Protein AF-U1R5M9-F1 (afdb_monomer_lite)

Foldseek 3Di:
DAQKFWKKKAQPVPRAIDIAIGSDPDPVVVLVVLLVVLVVCVVVVNDDDCQAPSVVLVVVCVVQVPCCVVCVCVRIPMGTPDHDNDPVVNQVVQLVCCVVVVQDPPRHHDVDSGPDHYVDPQFFDWAWDFQQQDPVRDGDIDIARGVQRVLVVCCVVQVNDSVQLVVQLVVQCVVCVPDPDDPNVSNNVSNRCSRPVDDPPDPPDDDDPVVVVVVQVVLCVLQVEPDGDDLFAFAQDPVRDTHGALVVVCVRLVNDSVLLSVQLSVVCSVVSHHDYDNVSRNVVCSVCVVVSVVSSNDDPDPFDWAWADDPNDIDIDGLQVSCVVLVHDSVQLVVQCVQDDPVLSNDRVSNCVSSPVDDHPPPPPPPPPPPDDDQPDDQQWLDLDPPDIGRDLVVVLVLLVVLCVVVVHDCPCVSVLLSVQQDPDPPDHNNRRNVSSVVSVCVVRVHPPSSVSSVVVVVVVVVVVD

Secondary structure (DSSP, 8-state):
--SEEEEEEEETTT--EEEEEE-SS-HHHHHHHHHHHHHHHHHTT-PPPTTSHHHHHHHHHHHTTTTHHHHHHHHEEEEEEEEESSHHHHHHHHHHHHHHTT-BTTTSSBSSSSS--SS--TT---EEEEEEE-TTS-EEEEEESSHHHHHHHHHHHTT--HHHHHHHHHHHHHHTTTS---HHHHHHHHHHIIIII------TT---HHHHHHHHHHHHHHTT-SSPPP----EE-TTS-EES-HHHHHHHHT--HHHHHHHHHHHHHHTT-----HHHHHHHHHHTHHHHHHHHHS------EEEEEETTEEEEEEHHHHHHHTT--HHHHHHHHTT--TTTTT-HHHHHHHTTSSPPP---------S----SS--S-EESSSS-EESSHHHHHHHHHHHHHHTT---TTHHHHHHHHS---SSS-HHHHHHHHHHHHHHHHT-S-HHHHHHHHHHHHHTTT-

pLDDT: mean 79.25, std 14.27, range [29.98, 97.5]

Radius of gyration: 32.5 Å; chains: 1; bounding box: 84×64×84 Å

Sequence (466 aa):
MKKYKVYRIIHISNGKKYIGLTQRVSLEERLRAHFNEMTRKAKNQQFINPHSLQAAMYEEYERNTSNWNKNKFKLFIIELIQDFDSEQEMVDCEFNSILNENTLAPNGYNLMNGGHSIGGIGRNQAISIRNFVDKNGIGKNWDFNSKKDLYHTFSEEYSIKESTLTWRVNKFIKENQDGDYLENEIFSNAVYYAIFEFSDIRKTGGTNRERQRKRRVNQCSKLNSSSLFSNEIKYPDRNGKFILNSSKFSQLNKIPKSTIRARSMRFLEENNFKYKNSDNLNKFIQKRKDVFVNFILSDHSNKKTIKFTYKNIEYEGALTSLAKKLGLSPSTVKKRYKFLDENHVTNNEYLTWVFGLCEKPNIEEKLLIKNEFSQKNKIHEYILSAKVRFSRQIDFVNAVEHVLRTLGLDYSNLQKKISYYIPKSNEMSDIDKVDCIINKLEKRFKIDNLKEKIIDNFNSETDKQA

Structure (mmCIF, N/CA/C/O backbone):
data_AF-U1R5M9-F1
#
_entry.id   AF-U1R5M9-F1
#
loop_
_atom_site.group_PDB
_atom_site.id
_atom_site.type_symbol
_atom_site.label_atom_id
_atom_site.label_alt_id
_atom_site.label_comp_id
_atom_site.label_asym_id
_atom_site.label_entity_id
_atom_site.label_seq_id
_atom_site.pdbx_PDB_ins_code
_atom_site.Cartn_x
_atom_site.Cartn_y
_atom_site.Cartn_z
_atom_site.occupancy
_atom_site.B_iso_or_equiv
_atom_site.auth_seq_id
_atom_site.auth_comp_id
_atom_site.auth_asym_id
_atom_site.auth_atom_id
_atom_site.pdbx_PDB_model_num
ATOM 1 N N . MET A 1 1 ? -18.140 -3.948 31.423 1.00 62.03 1 MET A N 1
ATOM 2 C CA . MET A 1 1 ? -18.279 -3.024 30.274 1.00 62.03 1 MET A CA 1
ATOM 3 C C . MET A 1 1 ? -18.562 -3.844 29.041 1.00 62.03 1 MET A C 1
ATOM 5 O O . MET A 1 1 ? -17.786 -4.755 28.760 1.00 62.03 1 MET A O 1
ATOM 9 N N . LYS A 1 2 ? -19.648 -3.535 28.334 1.00 79.12 2 LYS A N 1
ATOM 10 C CA . LYS A 1 2 ? -20.044 -4.317 27.165 1.00 79.12 2 LYS A CA 1
ATOM 11 C C . LYS A 1 2 ? -19.115 -4.054 25.975 1.00 79.12 2 LYS A C 1
ATOM 13 O O . LYS A 1 2 ? -18.407 -3.037 25.912 1.00 79.12 2 LYS A O 1
ATOM 18 N N . LYS A 1 3 ? -19.051 -5.016 25.049 1.00 83.50 3 LYS A N 1
ATOM 19 C CA . LYS A 1 3 ? -18.127 -4.983 23.903 1.00 83.50 3 LYS A CA 1
ATOM 20 C C . LYS A 1 3 ? -18.517 -3.892 22.904 1.00 83.50 3 LYS A C 1
ATOM 22 O O . LYS A 1 3 ? -17.632 -3.179 22.440 1.00 83.50 3 LYS A O 1
ATOM 27 N N . TYR A 1 4 ? -19.806 -3.744 22.618 1.00 86.56 4 TYR A N 1
ATOM 28 C CA . TYR A 1 4 ? -20.352 -2.857 21.591 1.00 86.56 4 TYR A CA 1
ATOM 29 C C . TYR A 1 4 ? -20.783 -1.525 22.207 1.00 86.56 4 TYR A C 1
ATOM 31 O O . TYR A 1 4 ? -21.396 -1.510 23.270 1.00 86.56 4 TYR A O 1
ATOM 39 N N . LYS A 1 5 ? -20.407 -0.399 21.595 1.00 90.56 5 LYS A N 1
ATOM 40 C CA . LYS A 1 5 ? -20.672 0.943 22.133 1.00 90.56 5 LYS A CA 1
ATOM 41 C C . LYS A 1 5 ? -21.023 1.916 21.018 1.00 90.56 5 LYS A C 1
ATOM 43 O O . LYS A 1 5 ? -20.278 2.006 20.035 1.00 90.56 5 LYS A O 1
ATOM 48 N N . VAL A 1 6 ? -22.075 2.696 21.239 1.00 92.56 6 VAL A N 1
ATOM 49 C CA . VAL A 1 6 ? -22.388 3.898 20.461 1.00 92.56 6 VAL A CA 1
ATOM 50 C C . VAL A 1 6 ? -21.859 5.102 21.227 1.00 92.56 6 VAL A C 1
ATOM 52 O O . VAL A 1 6 ? -22.081 5.240 22.431 1.00 92.56 6 VAL A O 1
ATOM 55 N N . TYR A 1 7 ? -21.123 5.968 20.543 1.00 94.81 7 TYR A N 1
ATOM 56 C CA . TYR A 1 7 ? -20.586 7.198 21.112 1.00 94.81 7 TYR A CA 1
ATOM 57 C C . TYR A 1 7 ? -20.923 8.386 20.225 1.00 94.81 7 TYR A C 1
ATOM 59 O O . TYR A 1 7 ? -21.172 8.233 19.028 1.00 94.81 7 TYR A O 1
ATOM 67 N N . ARG A 1 8 ? -20.824 9.581 20.801 1.00 96.12 8 ARG A N 1
ATOM 68 C CA . ARG A 1 8 ? -20.811 10.832 20.048 1.00 96.12 8 ARG A CA 1
ATOM 69 C C . ARG A 1 8 ? -19.508 11.583 20.251 1.00 96.12 8 ARG A C 1
ATOM 71 O O . ARG A 1 8 ? -18.940 11.552 21.337 1.00 96.12 8 ARG A O 1
ATOM 78 N N . ILE A 1 9 ? -19.027 12.244 19.207 1.00 97.38 9 ILE A N 1
ATOM 79 C CA . ILE A 1 9 ? -17.956 13.235 19.271 1.00 97.38 9 ILE A CA 1
ATOM 80 C C . ILE A 1 9 ? -18.584 14.602 19.039 1.00 97.38 9 ILE A C 1
ATOM 82 O O . ILE A 1 9 ? -19.219 14.817 18.010 1.00 97.38 9 ILE A O 1
ATOM 86 N N . ILE A 1 10 ? -18.388 15.513 19.981 1.00 97.50 10 ILE A N 1
ATOM 87 C CA . ILE A 1 10 ? -18.893 16.881 19.946 1.00 97.50 10 ILE A CA 1
ATOM 88 C C . ILE A 1 10 ? -17.730 17.802 19.595 1.00 97.50 10 ILE A C 1
ATOM 90 O O . ILE A 1 10 ? -16.695 17.779 20.266 1.00 97.50 10 ILE A O 1
ATOM 94 N N . HIS A 1 11 ? -17.896 18.607 18.5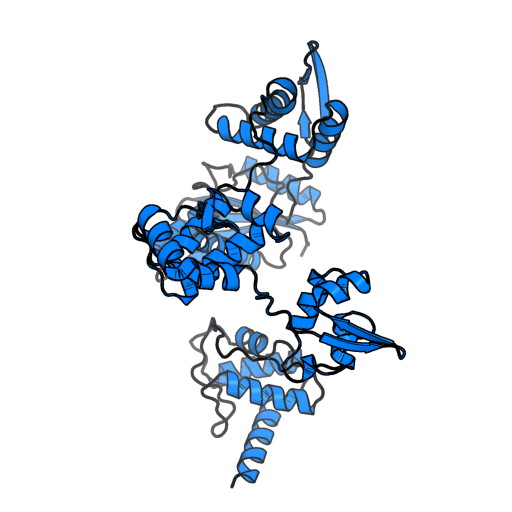49 1.00 96.56 11 HIS A N 1
ATOM 95 C CA . HIS A 1 11 ? -16.966 19.675 18.217 1.00 96.56 11 HIS A CA 1
ATOM 96 C C . HIS A 1 11 ? -17.358 20.943 18.972 1.00 96.56 11 HIS A C 1
ATOM 98 O O . HIS A 1 11 ? -18.386 21.557 18.704 1.00 96.56 11 HIS A O 1
ATOM 104 N N . ILE A 1 12 ? -16.534 21.330 19.939 1.00 95.25 12 ILE A N 1
ATOM 105 C CA . ILE A 1 12 ? -16.878 22.370 20.912 1.00 95.25 12 ILE A CA 1
ATOM 106 C C . ILE A 1 12 ? -16.998 23.758 20.279 1.00 95.25 12 ILE A C 1
ATOM 108 O O . ILE A 1 12 ? -17.807 24.557 20.736 1.00 95.25 12 ILE A O 1
ATOM 112 N N . SER A 1 13 ? -16.257 24.044 19.206 1.00 88.88 13 SER A N 1
ATOM 113 C CA . SER A 1 13 ? -16.271 25.372 18.576 1.00 88.88 13 SER A CA 1
ATOM 114 C C . SER A 1 13 ? -17.594 25.712 17.879 1.00 88.88 13 SER A C 1
ATOM 116 O O . SER A 1 13 ? -17.928 26.887 17.763 1.00 88.88 13 SER A O 1
ATOM 118 N N . ASN A 1 14 ? -18.344 24.710 17.407 1.00 89.94 14 ASN A N 1
ATOM 119 C CA . ASN A 1 14 ? -19.558 24.923 16.613 1.00 89.94 14 ASN A CA 1
ATOM 120 C C . ASN A 1 14 ? -20.746 24.032 17.014 1.00 89.94 14 ASN A C 1
ATOM 122 O O . ASN A 1 14 ? -21.782 24.068 16.356 1.00 89.94 14 ASN A O 1
ATOM 126 N N . GLY A 1 15 ? -20.595 23.207 18.051 1.00 91.81 15 GLY A N 1
ATOM 127 C CA . GLY A 1 15 ? -21.638 22.322 18.568 1.00 91.81 15 GLY A CA 1
ATOM 128 C C . GLY A 1 15 ? -22.001 21.138 17.665 1.00 91.81 15 GLY A C 1
ATOM 129 O O . GLY A 1 15 ? -22.834 20.323 18.064 1.00 91.81 15 GLY A O 1
ATOM 130 N N . LYS A 1 16 ? -21.391 20.998 16.478 1.00 94.25 16 LYS A N 1
ATOM 131 C CA . LYS A 1 16 ? -21.684 19.890 15.562 1.00 94.25 16 LYS A CA 1
ATOM 132 C C . LYS A 1 16 ? -21.216 18.567 16.144 1.00 94.25 16 LYS A C 1
ATOM 134 O O . LYS A 1 16 ? -20.178 18.479 16.807 1.00 94.25 16 LYS A O 1
ATOM 139 N N . LYS A 1 17 ? -21.972 17.514 15.846 1.00 95.44 17 LYS A N 1
ATOM 140 C CA . LYS A 1 17 ? -21.761 16.186 16.417 1.00 95.44 17 LYS A CA 1
ATOM 141 C C . LYS A 1 17 ? -21.490 15.141 15.343 1.00 95.44 17 LYS A C 1
ATOM 143 O O . LYS A 1 17 ? -21.903 15.276 14.194 1.00 95.44 17 LYS A O 1
ATOM 148 N N . TYR A 1 18 ? -20.782 14.098 15.752 1.00 94.56 18 TYR A N 1
ATOM 149 C CA . TYR A 1 18 ? -20.572 12.866 15.006 1.00 94.56 18 TYR A CA 1
ATOM 150 C C . TYR A 1 18 ? -20.993 11.690 15.879 1.00 94.56 18 TYR A C 1
ATOM 152 O O . TYR A 1 18 ? -20.440 11.535 16.964 1.00 94.56 18 TYR A O 1
ATOM 160 N N . ILE A 1 19 ? -21.893 10.839 15.412 1.00 91.69 19 ILE A N 1
ATOM 161 C CA . ILE A 1 19 ? -22.218 9.566 16.056 1.00 91.69 19 ILE A CA 1
ATOM 162 C C . ILE A 1 19 ? -21.372 8.467 15.419 1.00 91.69 19 ILE A C 1
ATOM 164 O O . ILE A 1 19 ? -21.198 8.430 14.201 1.00 91.69 19 ILE A O 1
ATOM 168 N N . GLY A 1 20 ? -20.831 7.564 16.229 1.00 89.81 20 GLY A N 1
ATOM 169 C CA . GLY A 1 20 ? -20.090 6.429 15.707 1.00 89.81 20 GLY A CA 1
ATOM 170 C C . GLY A 1 20 ? -20.096 5.221 16.625 1.00 89.81 20 GLY A C 1
ATOM 171 O O . GLY A 1 20 ? -20.510 5.268 17.783 1.00 89.81 20 GLY A O 1
ATOM 172 N N . LEU A 1 21 ? -19.566 4.129 16.083 1.00 89.12 21 LEU A N 1
ATOM 173 C CA . LEU A 1 21 ? -19.504 2.833 16.745 1.00 89.12 21 LEU A CA 1
ATOM 174 C C . LEU A 1 21 ? -18.084 2.448 17.130 1.00 89.12 21 LEU A C 1
ATOM 176 O O . LEU A 1 21 ? -17.117 2.736 16.410 1.00 89.12 21 LEU A O 1
ATOM 180 N N . THR A 1 22 ? -17.935 1.760 18.258 1.00 88.00 22 THR A N 1
ATOM 181 C CA . THR A 1 22 ? -16.639 1.225 18.675 1.00 88.00 22 THR A CA 1
ATOM 182 C C . THR A 1 22 ? -16.763 -0.080 19.448 1.00 88.00 22 THR A C 1
ATOM 184 O O . THR A 1 22 ? -17.624 -0.237 20.306 1.00 88.00 22 THR A O 1
ATOM 187 N N . GLN A 1 23 ? -15.827 -0.992 19.179 1.00 87.12 23 GLN A N 1
ATOM 188 C CA . GLN A 1 23 ? -15.561 -2.173 20.010 1.00 87.12 23 GLN A CA 1
ATOM 189 C C . GLN A 1 23 ? -14.334 -1.987 20.915 1.00 87.12 23 GLN A C 1
ATOM 191 O O . GLN A 1 23 ? -13.910 -2.913 21.605 1.00 87.12 23 GLN A O 1
ATOM 196 N N . ARG A 1 24 ? -13.696 -0.807 20.875 1.00 78.88 24 ARG A N 1
ATOM 197 C CA . ARG A 1 24 ? -12.507 -0.531 21.690 1.00 78.88 24 ARG A CA 1
ATOM 198 C C . ARG A 1 24 ? -12.857 -0.516 23.174 1.00 78.88 24 ARG A C 1
ATOM 200 O O . ARG A 1 24 ? -13.995 -0.245 23.570 1.00 78.88 24 ARG A O 1
ATOM 207 N N . VAL A 1 25 ? -11.834 -0.779 23.985 1.00 81.00 25 VAL A N 1
ATOM 208 C CA . VAL A 1 25 ? -11.959 -0.829 25.444 1.00 81.00 25 VAL A CA 1
ATOM 209 C C . VAL A 1 25 ? -12.359 0.543 25.992 1.00 81.00 25 VAL A C 1
ATOM 211 O O . VAL A 1 25 ? -13.288 0.613 26.791 1.00 81.00 25 VAL A O 1
ATOM 214 N N . SER A 1 26 ? -11.741 1.633 25.511 1.00 86.88 26 SER A N 1
ATOM 215 C CA . SER A 1 26 ? -12.067 3.000 25.941 1.00 86.88 26 SER A CA 1
ATOM 216 C C . SER A 1 26 ? -12.463 3.933 24.793 1.00 86.88 26 SER A C 1
ATOM 218 O O . SER A 1 26 ? -11.994 3.814 23.654 1.00 86.88 26 SER A O 1
ATOM 220 N N . LEU A 1 27 ? -13.318 4.911 25.113 1.00 90.62 27 LEU A N 1
ATOM 221 C CA . LEU A 1 27 ? -13.690 5.987 24.192 1.00 90.62 27 LEU A CA 1
ATOM 222 C C . LEU A 1 27 ? -12.503 6.896 23.874 1.00 90.62 27 LEU A C 1
ATOM 224 O O . LEU A 1 27 ? -12.316 7.290 22.727 1.00 90.62 27 LEU A O 1
ATOM 228 N N . GLU A 1 28 ? -11.631 7.157 24.847 1.00 90.94 28 GLU A N 1
ATOM 229 C CA . GLU A 1 28 ? -10.432 7.960 24.613 1.00 90.94 28 GLU A CA 1
ATOM 230 C C . GLU A 1 28 ? -9.528 7.337 23.531 1.00 90.94 28 GLU A C 1
ATOM 232 O O . GLU A 1 28 ? -9.000 8.033 22.660 1.00 90.94 28 GLU A O 1
ATOM 237 N N . GLU A 1 29 ? -9.388 6.006 23.522 1.00 87.88 29 GLU A N 1
ATOM 238 C CA . GLU A 1 29 ? -8.653 5.296 22.476 1.00 87.88 29 GLU A CA 1
ATOM 239 C C . GLU A 1 29 ? -9.328 5.441 21.104 1.00 87.88 29 GLU A C 1
ATOM 241 O O . GLU A 1 29 ? -8.653 5.600 20.081 1.00 87.88 29 GLU A O 1
ATOM 246 N N . ARG A 1 30 ? -10.665 5.435 21.070 1.00 91.00 30 ARG A N 1
ATOM 247 C CA . ARG A 1 30 ? -11.431 5.648 19.840 1.00 91.00 30 ARG A CA 1
ATOM 248 C C . ARG A 1 30 ? -11.269 7.067 19.300 1.00 91.00 30 ARG A C 1
ATOM 250 O O . ARG A 1 30 ? -11.003 7.221 18.109 1.00 91.00 30 ARG A O 1
ATOM 257 N N . LEU A 1 31 ? -11.337 8.083 20.154 1.00 93.62 31 LEU A N 1
ATOM 258 C CA . LEU A 1 31 ? -11.098 9.473 19.764 1.00 93.62 31 LEU A CA 1
ATOM 259 C C . LEU A 1 31 ? -9.657 9.674 19.261 1.00 93.62 31 LEU A C 1
ATOM 261 O O . LEU A 1 31 ? -9.436 10.258 18.199 1.00 93.62 31 LEU A O 1
ATOM 265 N N . ARG A 1 32 ? -8.664 9.075 19.937 1.00 91.62 32 ARG A N 1
ATOM 266 C CA . ARG A 1 32 ? -7.269 9.023 19.452 1.00 91.62 32 ARG A CA 1
ATOM 267 C C . ARG A 1 32 ? -7.160 8.389 18.062 1.00 91.62 32 ARG A C 1
ATOM 269 O O . ARG A 1 32 ? -6.349 8.840 17.250 1.00 91.62 32 ARG A O 1
ATOM 276 N N . ALA A 1 33 ? -7.954 7.357 17.771 1.00 88.88 33 ALA A N 1
ATOM 277 C CA . ALA A 1 33 ? -7.974 6.723 16.456 1.00 88.88 33 ALA A CA 1
ATOM 278 C C . ALA A 1 33 ? -8.487 7.670 15.355 1.00 88.88 33 ALA A C 1
ATOM 280 O O . ALA A 1 33 ? -7.888 7.683 14.280 1.00 88.88 33 ALA A O 1
ATOM 281 N N . HIS A 1 34 ? -9.502 8.502 15.624 1.00 91.69 34 HIS A N 1
ATOM 282 C CA . HIS A 1 34 ? -9.961 9.528 14.674 1.00 91.69 34 HIS A CA 1
ATOM 283 C C . HIS A 1 34 ? -8.869 10.560 14.363 1.00 91.69 34 HIS A C 1
ATOM 285 O O . HIS A 1 34 ? -8.606 10.834 13.191 1.00 91.69 34 HIS A O 1
ATOM 291 N N . PHE A 1 35 ? -8.146 11.051 15.378 1.00 93.56 35 PHE A N 1
ATOM 292 C CA . PHE A 1 35 ? -7.022 11.968 15.152 1.00 93.56 35 PHE A CA 1
ATOM 293 C C . PHE A 1 35 ? -5.909 11.337 14.303 1.00 93.56 35 PHE A C 1
ATOM 295 O O . PHE A 1 35 ? -5.376 11.973 13.393 1.00 93.56 35 PHE A O 1
ATOM 302 N N . ASN A 1 36 ? -5.570 10.069 14.560 1.00 88.44 36 ASN A N 1
ATOM 303 C CA . ASN A 1 36 ? -4.578 9.347 13.759 1.00 88.44 36 ASN A CA 1
ATOM 304 C C . ASN A 1 36 ? -5.043 9.147 12.308 1.00 88.44 36 ASN A C 1
ATOM 306 O O . ASN A 1 36 ? -4.231 9.215 11.382 1.00 88.44 36 ASN A O 1
ATOM 310 N N . GLU A 1 37 ? -6.336 8.885 12.101 1.00 85.00 37 GLU A N 1
ATOM 311 C CA . GLU A 1 37 ? -6.917 8.742 10.770 1.00 85.00 37 GLU A CA 1
ATOM 312 C C . GLU A 1 37 ? -6.848 10.054 9.983 1.00 85.00 37 GLU A C 1
ATOM 314 O O . GLU A 1 37 ? -6.421 10.027 8.828 1.00 85.00 37 GLU A O 1
ATOM 319 N N . MET A 1 38 ? -7.184 11.183 10.616 1.00 88.44 38 MET A N 1
ATOM 320 C CA . MET A 1 38 ? -7.008 12.519 10.041 1.00 88.44 38 MET A CA 1
ATOM 321 C C . MET A 1 38 ? -5.555 12.724 9.589 1.00 88.44 38 MET A C 1
ATOM 323 O O . MET A 1 38 ? -5.310 12.988 8.413 1.00 88.44 38 MET A O 1
ATOM 327 N N . THR A 1 39 ? -4.572 12.465 10.465 1.00 83.38 39 THR A N 1
ATOM 328 C CA . THR A 1 39 ? -3.144 12.631 10.127 1.00 83.38 39 THR A CA 1
ATOM 329 C C . THR A 1 39 ? -2.720 11.741 8.955 1.00 83.38 39 THR A C 1
ATOM 331 O O . THR A 1 39 ? -1.924 12.146 8.106 1.00 83.38 39 THR A O 1
ATOM 334 N N . ARG A 1 40 ? -3.237 10.508 8.887 1.00 79.38 40 ARG A N 1
ATOM 335 C CA . ARG A 1 40 ? -2.951 9.581 7.784 1.00 79.38 40 ARG A CA 1
ATOM 336 C C . ARG A 1 40 ? -3.544 10.072 6.461 1.00 79.38 40 ARG A C 1
ATOM 338 O O . ARG A 1 40 ? -2.880 9.939 5.435 1.00 79.38 40 ARG A O 1
ATOM 345 N N . LYS A 1 41 ? -4.777 10.585 6.469 1.00 73.50 41 LYS A N 1
ATOM 346 C CA . LYS A 1 41 ? -5.455 11.091 5.264 1.00 73.50 41 LYS A CA 1
ATOM 347 C C . LYS A 1 41 ? -4.791 12.372 4.747 1.00 73.50 41 LYS A C 1
ATOM 349 O O . LYS A 1 41 ? -4.479 12.427 3.559 1.00 73.50 41 LYS A O 1
ATOM 354 N N . ALA A 1 42 ? -4.441 13.300 5.642 1.00 75.12 42 ALA A N 1
ATOM 355 C CA . ALA A 1 42 ? -3.721 14.533 5.311 1.00 75.12 42 ALA A CA 1
ATOM 356 C C . ALA A 1 42 ? -2.378 14.260 4.602 1.00 75.12 42 ALA A C 1
ATOM 358 O O . ALA A 1 42 ? -2.107 14.812 3.539 1.00 75.12 42 ALA A O 1
ATOM 359 N N . LYS A 1 43 ? -1.567 13.318 5.113 1.00 70.38 43 LYS A N 1
ATOM 360 C CA . LYS A 1 43 ? -0.265 12.954 4.511 1.00 70.38 43 LYS A CA 1
ATOM 361 C C . LYS A 1 43 ? -0.344 12.432 3.076 1.00 70.38 43 LYS A C 1
ATOM 363 O O . LYS A 1 43 ? 0.624 12.554 2.335 1.00 70.38 43 LYS A O 1
ATOM 368 N N . ASN A 1 44 ? -1.460 11.815 2.702 1.00 64.06 44 ASN A N 1
ATOM 369 C CA . ASN A 1 44 ? -1.626 11.195 1.390 1.00 64.06 44 ASN A CA 1
ATOM 370 C C . ASN A 1 44 ? -2.357 12.100 0.386 1.00 64.06 44 ASN A C 1
ATOM 372 O O . ASN A 1 44 ? -2.720 11.606 -0.679 1.00 64.06 44 ASN A O 1
ATOM 376 N N . GLN A 1 45 ? -2.619 13.373 0.727 1.00 55.59 45 GLN A N 1
ATOM 377 C CA . GLN A 1 45 ? -3.433 14.301 -0.079 1.00 55.59 45 GLN A CA 1
ATOM 378 C C . GLN A 1 45 ? -4.795 13.710 -0.496 1.00 55.59 45 GLN A C 1
ATOM 380 O O . GLN A 1 45 ? -5.376 14.084 -1.512 1.00 55.59 45 GLN A O 1
ATOM 385 N N . GLN A 1 46 ? -5.314 12.752 0.279 1.00 53.78 46 GLN A N 1
ATOM 386 C CA . GLN A 1 46 ? -6.650 12.217 0.063 1.00 53.78 46 GLN A CA 1
ATOM 387 C C . GLN A 1 46 ? -7.618 13.197 0.706 1.00 53.78 46 GLN A C 1
ATOM 389 O O . GLN A 1 46 ? -7.799 13.172 1.925 1.00 53.78 46 GLN A O 1
ATOM 394 N N . PHE A 1 47 ? -8.189 14.081 -0.113 1.00 49.94 47 PHE A N 1
ATOM 395 C CA . PHE A 1 47 ? -9.186 15.029 0.355 1.00 49.94 47 PHE A CA 1
ATOM 396 C C . PHE A 1 47 ? -10.367 14.271 0.952 1.00 49.94 47 PHE A C 1
ATOM 398 O O . PHE A 1 47 ? -10.977 13.390 0.344 1.00 49.94 47 PHE A O 1
ATOM 405 N N . ILE A 1 48 ? -10.594 14.587 2.215 1.00 56.25 48 ILE A N 1
ATOM 406 C CA . ILE A 1 48 ? -11.684 14.099 3.032 1.00 56.25 48 ILE A CA 1
ATOM 407 C C . ILE A 1 48 ? -12.900 14.946 2.644 1.00 56.25 48 ILE A C 1
ATOM 409 O O . ILE A 1 48 ? -12.729 16.138 2.403 1.00 56.25 48 ILE A O 1
ATOM 413 N N . ASN A 1 49 ? -14.099 14.358 2.549 1.00 61.88 49 ASN A N 1
ATOM 414 C CA . ASN A 1 49 ? -15.324 15.136 2.324 1.00 61.88 49 ASN A CA 1
ATOM 415 C C . ASN A 1 49 ? -15.323 16.353 3.282 1.00 61.88 49 ASN A C 1
ATOM 417 O O . ASN A 1 49 ? -15.097 16.141 4.482 1.00 61.88 49 ASN A O 1
ATOM 421 N N . PRO A 1 50 ? -15.519 17.590 2.782 1.00 70.81 50 PRO A N 1
ATOM 422 C CA . PRO A 1 50 ? -15.364 18.811 3.579 1.00 70.81 50 PRO A CA 1
ATOM 423 C C . PRO A 1 50 ? -16.312 18.862 4.783 1.00 70.81 50 PRO A C 1
ATOM 425 O O . PRO A 1 50 ? -16.014 19.502 5.782 1.00 70.81 50 PRO A O 1
ATOM 428 N N . HIS A 1 51 ? -17.416 18.118 4.739 1.00 74.88 51 HIS A N 1
ATOM 429 C CA . HIS A 1 51 ? -18.396 18.043 5.820 1.00 74.88 51 HIS A CA 1
ATOM 430 C C . HIS A 1 51 ? -18.162 16.875 6.790 1.00 74.88 51 HIS A C 1
ATOM 432 O O . HIS A 1 51 ? -18.994 16.597 7.646 1.00 74.88 51 HIS A O 1
ATOM 438 N N . SER A 1 52 ? -17.042 16.161 6.675 1.00 82.50 52 SER A N 1
ATOM 439 C CA . SER A 1 52 ? -16.724 15.030 7.554 1.00 82.50 52 SER A CA 1
ATOM 440 C C . SER A 1 52 ? -16.029 15.445 8.852 1.00 82.50 52 SER A C 1
ATOM 442 O O . SER A 1 52 ? -15.350 16.472 8.924 1.00 82.50 52 SER A O 1
ATOM 444 N N . LEU A 1 53 ? -16.080 14.562 9.855 1.00 89.69 53 LEU A N 1
ATOM 445 C CA . LEU A 1 53 ? -15.366 14.758 11.119 1.00 89.69 53 LEU A CA 1
ATOM 446 C C . LEU A 1 53 ? -13.853 14.946 10.918 1.00 89.69 53 LEU A C 1
ATOM 448 O O . LEU A 1 53 ? -13.245 15.801 11.557 1.00 89.69 53 LEU A O 1
ATOM 452 N N . GLN A 1 54 ? -13.215 14.147 10.052 1.00 89.00 54 GLN A N 1
ATOM 453 C CA . GLN A 1 54 ? -11.765 14.242 9.863 1.00 89.00 54 GLN A CA 1
ATOM 454 C C . GLN A 1 54 ? -11.355 15.519 9.113 1.00 89.00 54 GLN A C 1
ATOM 456 O O . GLN A 1 54 ? -10.242 15.986 9.344 1.00 89.00 54 GLN A O 1
ATOM 461 N N . ALA A 1 55 ? -12.221 16.081 8.258 1.00 84.44 55 ALA A N 1
ATOM 462 C CA . ALA A 1 55 ? -11.992 17.393 7.650 1.00 84.44 55 ALA A CA 1
ATOM 463 C C . ALA A 1 55 ? -12.041 18.497 8.717 1.00 84.44 55 ALA A C 1
ATOM 465 O O . ALA A 1 55 ? -11.076 19.242 8.853 1.00 84.44 55 ALA A O 1
ATOM 466 N N . ALA A 1 56 ? -13.069 18.501 9.570 1.00 90.06 56 ALA A N 1
ATOM 467 C CA . ALA A 1 56 ? -13.171 19.455 10.677 1.00 90.06 56 ALA A CA 1
ATOM 468 C C . ALA A 1 56 ? -11.990 19.358 11.662 1.00 90.06 56 ALA A C 1
ATOM 470 O O . ALA A 1 56 ? -11.420 20.368 12.067 1.00 90.06 56 ALA A O 1
ATOM 471 N N . MET A 1 57 ? -11.554 18.141 12.009 1.00 93.75 57 MET A N 1
ATOM 472 C CA . MET A 1 57 ? -10.353 17.942 12.832 1.00 93.75 57 MET A CA 1
ATOM 473 C C . MET A 1 57 ? -9.081 18.478 12.164 1.00 93.75 57 MET A C 1
ATOM 475 O O . MET A 1 57 ? -8.157 18.885 12.865 1.00 93.75 57 MET A O 1
ATOM 479 N N . TYR A 1 58 ? -9.002 18.429 10.833 1.00 90.62 58 TYR A N 1
ATOM 480 C CA . TYR A 1 58 ? -7.862 18.955 10.091 1.00 90.62 58 TYR A CA 1
ATOM 481 C C . TYR A 1 58 ? -7.885 20.487 10.030 1.00 90.62 58 TYR A C 1
ATOM 483 O O . TYR A 1 58 ? -6.857 21.112 10.257 1.00 90.62 58 TYR A O 1
ATOM 491 N N . GLU A 1 59 ? -9.051 21.097 9.822 1.00 89.88 59 GLU A N 1
ATOM 492 C CA . GLU A 1 59 ? -9.212 22.556 9.881 1.00 89.88 59 GLU A CA 1
ATOM 493 C C . GLU A 1 59 ? -8.804 23.119 11.248 1.00 89.88 59 GLU A C 1
ATOM 495 O O . GLU A 1 59 ? -8.041 24.082 11.330 1.00 89.88 59 GLU A O 1
ATOM 500 N N . GLU A 1 60 ? -9.244 22.482 12.336 1.00 93.19 60 GLU A N 1
ATOM 501 C CA . GLU A 1 60 ? -8.834 22.872 13.687 1.00 93.19 60 GLU A CA 1
ATOM 502 C C . GLU A 1 60 ? -7.344 22.636 13.948 1.00 93.19 60 GLU A C 1
ATOM 504 O O . GLU A 1 60 ? -6.715 23.402 14.683 1.00 93.19 60 GLU A O 1
ATOM 509 N N . TYR A 1 61 ? -6.763 21.594 13.345 1.00 91.88 61 TYR A N 1
ATOM 510 C CA . TYR A 1 61 ? -5.323 21.361 13.392 1.00 91.88 61 TYR A CA 1
ATOM 511 C C . TYR A 1 61 ? -4.557 22.507 12.734 1.00 91.88 61 TYR A C 1
ATOM 513 O O . TYR A 1 61 ? -3.668 23.055 13.380 1.00 91.88 61 TYR A O 1
ATOM 521 N N . GLU A 1 62 ? -4.926 22.902 11.515 1.00 89.56 62 GLU A N 1
ATOM 522 C CA . GLU A 1 62 ? -4.282 24.006 10.791 1.00 89.56 62 GLU A CA 1
ATOM 523 C C . GLU A 1 62 ? -4.351 25.305 11.611 1.00 89.56 62 GLU A C 1
ATOM 525 O O . GLU A 1 62 ? -3.327 25.956 11.832 1.00 89.56 62 GLU A O 1
ATOM 530 N N . ARG A 1 63 ? -5.522 25.613 12.190 1.00 88.88 63 ARG A N 1
ATOM 531 C CA . ARG A 1 63 ? -5.730 26.785 13.066 1.00 88.88 63 ARG A CA 1
ATOM 532 C C . ARG A 1 63 ? -4.919 26.745 14.363 1.00 88.88 63 ARG A C 1
ATOM 534 O O . ARG A 1 63 ? -4.552 27.793 14.884 1.00 88.88 63 ARG A O 1
ATOM 541 N N . ASN A 1 64 ? -4.630 25.557 14.897 1.00 86.81 64 ASN A N 1
ATOM 542 C CA . ASN A 1 64 ? -3.996 25.373 16.207 1.00 86.81 64 ASN A CA 1
ATOM 543 C C . ASN A 1 64 ? -2.667 24.602 16.132 1.00 86.81 64 ASN A C 1
ATOM 545 O O . ASN A 1 64 ? -2.295 23.924 17.093 1.00 86.81 64 ASN A O 1
ATOM 549 N N . THR A 1 65 ? -1.938 24.682 15.015 1.00 87.25 65 THR A N 1
ATOM 550 C CA . THR A 1 65 ? -0.809 23.784 14.701 1.00 87.25 65 THR A CA 1
ATOM 551 C C . THR A 1 65 ? 0.225 23.670 15.833 1.00 87.25 65 THR A C 1
ATOM 553 O O . THR A 1 65 ? 0.638 22.563 16.190 1.00 87.25 65 THR A O 1
ATOM 556 N N . SER A 1 66 ? 0.605 24.791 16.456 1.00 86.56 66 SER A N 1
ATOM 557 C CA . SER A 1 66 ? 1.609 24.853 17.532 1.00 86.56 66 SER A CA 1
ATOM 558 C C . SER A 1 66 ? 1.161 24.202 18.850 1.00 86.56 66 SER A C 1
ATOM 560 O O . SER A 1 66 ? 1.995 23.688 19.594 1.00 86.56 66 SER A O 1
ATOM 562 N N . ASN A 1 67 ? -0.147 24.160 19.125 1.00 87.94 67 ASN A N 1
ATOM 563 C CA . ASN A 1 67 ? -0.725 23.675 20.386 1.00 87.94 67 ASN A CA 1
ATOM 564 C C . ASN A 1 67 ? -1.706 22.504 20.215 1.00 87.94 67 ASN A C 1
ATOM 566 O O . ASN A 1 67 ? -2.311 22.048 21.189 1.00 87.94 67 ASN A O 1
ATOM 570 N N . TRP A 1 68 ? -1.831 21.957 19.005 1.00 89.06 68 TRP A N 1
ATOM 571 C CA . TRP A 1 68 ? -2.799 20.917 18.656 1.00 89.06 68 TRP A CA 1
ATOM 572 C C . TRP A 1 68 ? -2.801 19.735 19.626 1.00 89.06 68 TRP A C 1
ATOM 574 O O . TRP A 1 68 ? -3.852 19.273 20.064 1.00 89.06 68 TRP A O 1
ATOM 584 N N . ASN A 1 69 ? -1.621 19.251 20.020 1.00 86.19 69 ASN A N 1
ATOM 585 C CA . ASN A 1 69 ? -1.524 18.100 20.918 1.00 86.19 69 ASN A CA 1
ATOM 586 C C . ASN A 1 69 ? -2.107 18.356 22.313 1.00 86.19 69 ASN A C 1
ATOM 588 O O . ASN A 1 69 ? -2.586 17.402 22.923 1.00 86.19 69 ASN A O 1
ATOM 592 N N . LYS A 1 70 ? -2.092 19.610 22.782 1.00 87.44 70 LYS A N 1
ATOM 593 C CA . LYS A 1 70 ? -2.686 20.028 24.058 1.00 87.44 70 LYS A CA 1
ATOM 594 C C . LYS A 1 70 ? -4.177 20.358 23.913 1.00 87.44 70 LYS A C 1
ATOM 596 O O . LYS A 1 70 ? -4.944 20.100 24.835 1.00 87.44 70 LYS A O 1
ATOM 601 N N . ASN A 1 71 ? -4.591 20.882 22.757 1.00 88.62 71 ASN A N 1
ATOM 602 C CA . ASN A 1 71 ? -5.940 21.422 22.559 1.00 88.62 71 ASN A CA 1
ATOM 603 C C . ASN A 1 71 ? -6.938 20.444 21.924 1.00 88.62 71 ASN A C 1
ATOM 605 O O . ASN A 1 71 ? -8.130 20.561 22.183 1.00 88.62 71 ASN A O 1
ATOM 609 N N . LYS A 1 72 ? -6.504 19.447 21.143 1.00 91.50 72 LYS A N 1
ATOM 610 C CA . LYS A 1 72 ? -7.416 18.590 20.355 1.00 91.50 72 LYS A CA 1
ATOM 611 C C . LYS A 1 72 ? -8.498 17.869 21.166 1.00 91.50 72 LYS A C 1
ATOM 613 O O . LYS A 1 72 ? -9.614 17.732 20.686 1.00 91.50 72 LYS A O 1
ATOM 618 N N . PHE A 1 73 ? -8.195 17.451 22.397 1.00 92.44 73 PHE A N 1
ATOM 619 C CA . PHE A 1 73 ? -9.171 16.810 23.293 1.00 92.44 73 PHE A CA 1
ATOM 620 C C . PHE A 1 73 ? -10.112 17.805 23.985 1.00 92.44 73 PHE A C 1
ATOM 622 O O . PHE A 1 73 ? -11.140 17.398 24.507 1.00 92.44 73 PHE A O 1
ATOM 629 N N . LYS A 1 74 ? -9.766 19.098 23.991 1.00 92.06 74 LYS A N 1
ATOM 630 C CA . LYS A 1 74 ? -10.660 20.179 24.426 1.00 92.06 74 LYS A CA 1
ATOM 631 C C . LYS A 1 74 ? -11.585 20.626 23.294 1.00 92.06 74 LYS A C 1
ATOM 633 O O . LYS A 1 74 ? -12.690 21.066 23.558 1.00 92.06 74 LYS A O 1
ATOM 638 N N . LEU A 1 75 ? -11.124 20.518 22.045 1.00 93.38 75 LEU A N 1
ATOM 639 C CA . LEU A 1 75 ? -11.897 20.877 20.853 1.00 93.38 75 LEU A CA 1
ATOM 640 C C . LEU A 1 75 ? -12.878 19.774 20.444 1.00 93.38 75 LEU A C 1
ATOM 642 O O . LEU A 1 75 ? -13.964 20.077 19.963 1.00 93.38 75 LEU A O 1
ATOM 646 N N . PHE A 1 76 ? -12.514 18.508 20.651 1.00 96.94 76 PHE A N 1
ATOM 647 C CA . PHE A 1 76 ? -13.360 17.359 20.344 1.00 96.94 76 PHE A CA 1
ATOM 648 C C . PHE A 1 76 ? -13.522 16.488 21.584 1.00 96.94 76 PHE A C 1
ATOM 650 O O . PHE A 1 76 ? -12.567 15.834 22.010 1.00 96.94 76 PHE A O 1
ATOM 657 N N . ILE A 1 77 ? -14.732 16.465 22.137 1.00 95.56 77 ILE A N 1
ATOM 658 C CA . ILE A 1 77 ? -15.086 15.656 23.308 1.00 95.56 77 ILE A CA 1
ATOM 659 C C . ILE A 1 77 ? -15.820 14.410 22.831 1.00 95.56 77 ILE A C 1
ATOM 661 O O . ILE A 1 77 ? -16.664 14.501 21.947 1.00 95.56 77 ILE A O 1
ATOM 665 N N . ILE A 1 78 ? -15.488 13.245 23.390 1.00 96.44 78 ILE A N 1
ATOM 666 C CA . ILE A 1 78 ? -16.179 11.986 23.104 1.00 96.44 78 ILE A CA 1
ATOM 667 C C . ILE A 1 78 ? -17.009 11.554 24.311 1.00 96.44 78 ILE A C 1
ATOM 669 O O . ILE A 1 78 ? -16.500 11.511 25.428 1.00 96.44 78 ILE A O 1
ATOM 673 N N . GLU A 1 79 ? -18.263 11.193 24.073 1.00 96.25 79 GLU A N 1
ATOM 674 C CA . GLU A 1 79 ? -19.215 10.770 25.100 1.00 96.25 79 GLU A CA 1
ATOM 675 C C . GLU A 1 79 ? -19.826 9.420 24.733 1.00 96.25 79 GLU A C 1
ATOM 677 O O . GLU A 1 79 ? -20.074 9.139 23.558 1.00 96.25 79 GLU A O 1
ATOM 682 N N . LEU A 1 80 ? -20.065 8.577 25.740 1.00 95.75 80 LEU A N 1
ATOM 683 C CA . LEU A 1 80 ? -20.817 7.339 25.556 1.00 95.75 80 LEU A CA 1
ATOM 684 C C . LEU A 1 80 ? -22.293 7.700 25.413 1.00 95.75 80 LEU A C 1
ATOM 686 O O . LEU A 1 80 ? -22.821 8.405 26.266 1.00 95.75 80 LEU A O 1
ATOM 690 N N . ILE A 1 81 ? -22.945 7.192 24.371 1.00 94.56 81 ILE A N 1
ATOM 691 C CA . ILE A 1 81 ? -24.406 7.232 24.286 1.00 94.56 81 ILE A CA 1
ATOM 692 C C . ILE A 1 81 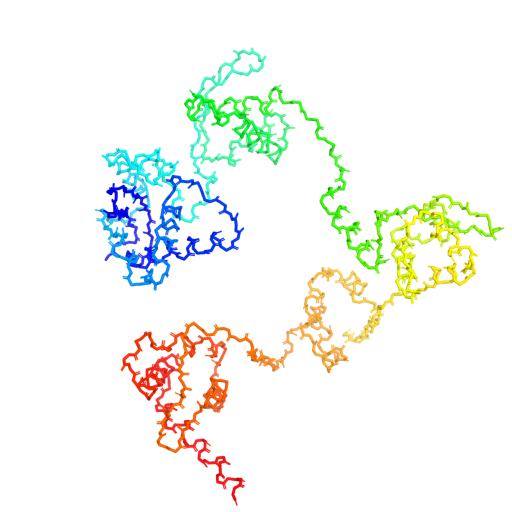? -24.949 6.020 25.035 1.00 94.56 81 ILE A C 1
ATOM 694 O O . ILE A 1 81 ? -25.676 6.171 26.009 1.00 94.56 81 ILE A O 1
ATOM 698 N N . GLN A 1 82 ? -24.536 4.819 24.617 1.00 93.75 82 GLN A N 1
ATOM 699 C CA . GLN A 1 82 ? -24.988 3.563 25.212 1.00 93.75 82 GLN A CA 1
ATOM 700 C C . GLN A 1 82 ? -24.030 2.406 24.879 1.00 93.75 82 GLN A C 1
ATOM 702 O O . GLN A 1 82 ? -23.290 2.461 23.888 1.00 93.75 82 GLN A O 1
ATOM 707 N N . ASP A 1 83 ? -24.028 1.359 25.708 1.00 92.50 83 ASP A N 1
ATOM 708 C CA . ASP A 1 83 ? -23.328 0.100 25.455 1.00 92.50 83 ASP A CA 1
ATOM 709 C C . ASP A 1 83 ? -24.294 -1.092 25.296 1.00 92.50 83 ASP A C 1
ATOM 711 O O . ASP A 1 83 ? -25.386 -1.130 25.861 1.00 92.50 83 ASP A O 1
ATOM 715 N N . PHE A 1 84 ? -23.892 -2.066 24.476 1.00 89.12 84 PHE A N 1
ATOM 716 C CA . PHE A 1 84 ? -24.740 -3.157 23.991 1.00 89.12 84 PHE A CA 1
ATOM 717 C C . PHE A 1 84 ? -24.008 -4.498 24.026 1.00 89.12 84 PHE A C 1
ATOM 719 O O . PHE A 1 84 ? -22.779 -4.564 23.893 1.00 89.12 84 PHE A O 1
ATOM 726 N N . ASP A 1 85 ? -24.776 -5.574 24.184 1.00 80.56 85 ASP A N 1
ATOM 727 C CA . ASP A 1 85 ? -24.263 -6.946 24.109 1.00 80.56 85 ASP A CA 1
ATOM 728 C C . ASP A 1 85 ? -24.331 -7.496 22.677 1.00 80.56 85 ASP A C 1
ATOM 730 O O . ASP A 1 85 ? -23.517 -8.344 22.305 1.00 80.56 85 ASP A O 1
ATOM 734 N N . SER A 1 86 ? -25.234 -6.952 21.853 1.00 83.50 86 SER A N 1
ATOM 735 C CA . SER A 1 86 ? -25.404 -7.286 20.440 1.00 83.50 86 SER A CA 1
ATOM 736 C C . SER A 1 86 ? -24.851 -6.198 19.514 1.00 83.50 86 SER A C 1
ATOM 738 O O . SER A 1 86 ? -24.939 -5.001 19.791 1.00 83.50 86 SER A O 1
ATOM 740 N N . GLU A 1 87 ? -24.298 -6.620 18.376 1.00 81.00 87 GLU A N 1
ATOM 741 C CA . GLU A 1 87 ? -23.890 -5.711 17.301 1.00 81.00 87 GLU A CA 1
ATOM 742 C C . GLU A 1 87 ? -25.103 -5.047 16.634 1.00 81.00 87 GLU A C 1
ATOM 744 O O . GLU A 1 87 ? -25.044 -3.859 16.330 1.00 81.00 87 GLU A O 1
ATOM 749 N N . GLN A 1 88 ? -26.209 -5.780 16.468 1.00 78.19 88 GLN A N 1
ATOM 750 C CA . GLN A 1 88 ? -27.410 -5.272 15.800 1.00 78.19 88 GLN A CA 1
ATOM 751 C C . GLN A 1 88 ? -28.049 -4.120 16.584 1.00 78.19 88 GLN A C 1
ATOM 753 O O . GLN A 1 88 ? -28.273 -3.053 16.028 1.00 78.19 88 GLN A O 1
ATOM 758 N N . GLU A 1 89 ? -28.235 -4.288 17.896 1.00 82.88 89 GLU A N 1
ATOM 759 C CA . GLU A 1 89 ? -28.822 -3.252 18.763 1.00 82.88 89 GLU A CA 1
ATOM 760 C C . GLU A 1 89 ? -28.007 -1.954 18.751 1.00 82.88 89 GLU A C 1
ATOM 762 O O . GLU A 1 89 ? -28.548 -0.851 18.770 1.00 82.88 89 GLU A O 1
ATOM 767 N N . MET A 1 90 ? -26.682 -2.078 18.692 1.00 86.12 90 MET A N 1
ATOM 768 C CA . MET A 1 90 ? -25.790 -0.931 18.605 1.00 86.12 90 MET A CA 1
ATOM 769 C C . MET A 1 90 ? -25.875 -0.248 17.229 1.00 86.12 90 MET A C 1
ATOM 771 O O . MET A 1 90 ? -25.790 0.978 17.170 1.00 86.12 90 MET A O 1
ATOM 775 N N . VAL A 1 91 ? -26.040 -0.998 16.134 1.00 77.56 91 VAL A N 1
ATOM 776 C CA . VAL A 1 91 ? -26.272 -0.421 14.796 1.00 77.56 91 VAL A CA 1
ATOM 777 C C . VAL A 1 91 ? -27.605 0.329 14.755 1.00 77.56 91 VAL A C 1
ATOM 779 O O . VAL A 1 91 ? -27.640 1.472 14.299 1.00 77.56 91 VAL A O 1
ATOM 782 N N . ASP A 1 92 ? -28.668 -0.265 15.297 1.00 79.06 92 ASP A N 1
ATOM 783 C CA . ASP A 1 92 ? -29.993 0.360 15.367 1.00 79.06 92 ASP A CA 1
ATOM 784 C C . ASP A 1 92 ? -29.958 1.630 16.236 1.00 79.06 92 ASP A C 1
ATOM 786 O O . ASP A 1 92 ? -30.542 2.660 15.894 1.00 79.06 92 ASP A O 1
ATOM 790 N N . CYS A 1 93 ? -29.205 1.600 17.341 1.00 85.56 93 CYS A N 1
ATOM 791 C CA . CYS A 1 93 ? -28.974 2.773 18.178 1.00 85.56 93 CYS A CA 1
ATOM 792 C C . CYS A 1 93 ? -28.178 3.872 17.453 1.00 85.56 93 CYS A C 1
ATOM 794 O O . CYS A 1 93 ? -28.576 5.030 17.535 1.00 85.56 93 CYS A O 1
ATOM 796 N N . GLU A 1 94 ? -27.110 3.551 16.705 1.00 87.94 94 GLU A N 1
ATOM 797 C CA . GLU A 1 94 ? -26.375 4.547 15.899 1.00 87.94 94 GLU A CA 1
ATOM 798 C C . GLU A 1 94 ? -27.303 5.247 14.910 1.00 87.94 94 GLU A C 1
ATOM 800 O O . GLU A 1 94 ? -27.298 6.475 14.850 1.00 87.94 94 GLU A O 1
ATOM 805 N N . PHE A 1 95 ? -28.120 4.482 14.183 1.00 77.38 95 PHE A N 1
ATOM 806 C CA . PHE A 1 95 ? -29.081 5.027 13.227 1.00 77.38 95 PHE A CA 1
ATOM 807 C C . PHE A 1 95 ? -30.055 6.001 13.899 1.00 77.38 95 PHE A C 1
ATOM 809 O O . PHE A 1 95 ? -30.163 7.163 13.497 1.00 77.38 95 PHE A O 1
ATOM 816 N N . ASN A 1 96 ? -30.698 5.566 14.985 1.00 78.12 96 ASN A N 1
ATOM 817 C CA . ASN A 1 96 ? -31.651 6.394 15.719 1.00 78.12 96 ASN A CA 1
ATOM 818 C C . ASN A 1 96 ? -30.990 7.642 16.318 1.00 78.12 96 ASN A C 1
ATOM 820 O O . ASN A 1 96 ? -31.553 8.732 16.251 1.00 78.12 96 ASN A O 1
ATOM 824 N N . SER A 1 97 ? -29.777 7.526 16.863 1.00 81.50 97 SER A N 1
ATOM 825 C CA . SER A 1 97 ? -29.024 8.671 17.379 1.00 81.50 97 SER A CA 1
ATOM 826 C C . SER A 1 97 ? -28.627 9.654 16.278 1.00 81.50 97 SER A C 1
ATOM 828 O O . SER A 1 97 ? -28.666 10.860 16.514 1.00 81.50 97 SER A O 1
ATOM 830 N N . ILE A 1 98 ? -28.275 9.181 15.076 1.00 76.25 98 ILE A N 1
ATOM 831 C CA . ILE A 1 98 ? -27.936 10.064 13.951 1.00 76.25 98 ILE A CA 1
ATOM 832 C C . ILE A 1 98 ? -29.137 10.910 13.541 1.00 76.25 98 ILE A C 1
ATOM 834 O O . ILE A 1 98 ? -28.971 12.120 13.358 1.00 76.25 98 ILE A O 1
ATOM 838 N N . LEU A 1 99 ? -30.315 10.287 13.436 1.00 72.94 99 LEU A N 1
ATOM 839 C CA . LEU A 1 99 ? -31.565 10.967 13.105 1.00 72.94 99 LEU A CA 1
ATOM 840 C C . LEU A 1 99 ? -31.990 11.934 14.214 1.00 72.94 99 LEU A C 1
ATOM 842 O O . LEU A 1 99 ? -32.198 13.117 13.951 1.00 72.94 99 LEU A O 1
ATOM 846 N N . ASN A 1 100 ? -32.051 11.456 15.459 1.00 83.25 100 ASN A N 1
ATOM 847 C CA . ASN A 1 100 ? -32.543 12.237 16.596 1.00 83.25 100 ASN A CA 1
ATOM 848 C C . ASN A 1 100 ? -31.642 13.433 16.929 1.00 83.25 100 ASN A C 1
ATOM 850 O O . ASN A 1 100 ? -32.136 14.493 17.304 1.00 83.25 100 ASN A O 1
ATOM 854 N N . GLU A 1 101 ? -30.320 13.287 16.793 1.00 87.94 101 GLU A N 1
ATOM 855 C CA . GLU A 1 101 ? -29.366 14.376 17.032 1.00 87.94 101 GLU A CA 1
ATOM 856 C C . GLU A 1 101 ? -29.028 15.176 15.755 1.00 87.94 101 GLU A C 1
ATOM 858 O O . GLU A 1 101 ? -28.161 16.048 15.808 1.00 87.94 101 GLU A O 1
ATOM 863 N N . ASN A 1 102 ? -29.696 14.896 14.622 1.00 82.50 102 ASN A N 1
ATOM 864 C CA . ASN A 1 102 ? -29.500 15.536 13.310 1.00 82.50 102 ASN A CA 1
ATOM 865 C C . ASN A 1 102 ? -28.013 15.696 12.936 1.00 82.50 102 ASN A C 1
ATOM 867 O O . ASN A 1 102 ? -27.517 16.784 12.634 1.00 82.50 102 ASN A O 1
ATOM 871 N N . THR A 1 103 ? -27.272 14.590 13.005 1.00 84.94 103 THR A N 1
ATOM 872 C CA . THR A 1 103 ? -25.807 14.614 12.838 1.00 84.94 103 THR A CA 1
ATOM 873 C C . THR A 1 103 ? -25.341 14.383 11.406 1.00 84.94 103 THR A C 1
ATOM 875 O O . THR A 1 103 ? -24.135 14.389 11.154 1.00 84.94 103 THR A O 1
ATOM 878 N N . LEU A 1 104 ? -26.263 14.207 10.456 1.00 75.94 104 LEU A N 1
ATOM 879 C CA . LEU A 1 104 ? -25.934 14.143 9.036 1.00 75.94 104 LEU A CA 1
ATOM 880 C C . LEU A 1 104 ? -25.335 15.464 8.548 1.00 75.94 104 LEU A C 1
ATOM 882 O O . LEU A 1 104 ? -25.798 16.546 8.908 1.00 75.94 104 LEU A O 1
ATOM 886 N N . ALA A 1 105 ? -24.318 15.386 7.697 1.00 66.12 105 ALA A N 1
ATOM 887 C CA . ALA A 1 105 ? -23.818 16.537 6.964 1.00 66.12 105 ALA A CA 1
ATOM 888 C C . ALA A 1 105 ? -24.957 17.177 6.137 1.00 66.12 105 ALA A C 1
ATOM 890 O O . ALA A 1 105 ? -25.724 16.448 5.512 1.00 66.12 105 ALA A O 1
ATOM 891 N N . PRO A 1 106 ? -25.074 18.519 6.107 1.00 72.81 106 PRO A N 1
ATOM 892 C CA . PRO A 1 106 ? -24.137 19.498 6.663 1.00 72.81 106 PRO A CA 1
ATOM 893 C C . PRO A 1 106 ? -24.369 19.854 8.145 1.00 72.81 106 PRO A C 1
ATOM 895 O O . PRO A 1 106 ? -23.563 20.601 8.704 1.00 72.81 106 PRO A O 1
ATOM 898 N N . ASN A 1 107 ? -25.430 19.360 8.787 1.00 68.88 107 ASN A N 1
ATOM 899 C CA . ASN A 1 107 ? -25.827 19.728 10.154 1.00 68.88 107 ASN A CA 1
ATOM 900 C C . ASN A 1 107 ? -24.906 19.126 11.230 1.00 68.88 107 ASN A C 1
ATOM 902 O O . ASN A 1 107 ? -24.605 19.782 12.226 1.00 68.88 107 ASN A O 1
ATOM 906 N N . GLY A 1 108 ? -24.365 17.935 10.983 1.00 83.81 108 GLY A N 1
ATOM 907 C CA . GLY A 1 108 ? -23.283 17.330 11.757 1.00 83.81 108 GLY A CA 1
ATOM 908 C C . GLY A 1 108 ? -22.169 16.790 10.865 1.00 83.81 108 GLY A C 1
ATOM 909 O O . GLY A 1 108 ? -21.866 17.356 9.815 1.00 83.81 108 GLY A O 1
ATOM 910 N N . TYR A 1 109 ? -21.523 15.719 11.318 1.00 86.06 109 TYR A N 1
ATOM 911 C CA . TYR A 1 109 ? -20.343 15.135 10.677 1.00 86.06 109 TYR A CA 1
ATOM 912 C C . TYR A 1 109 ? -20.539 13.712 10.145 1.00 86.06 109 TYR A C 1
ATOM 914 O O . TYR A 1 109 ? -19.608 13.140 9.562 1.00 86.06 109 TYR A O 1
ATOM 922 N N . ASN A 1 110 ? -21.709 13.111 10.361 1.00 82.19 110 ASN A N 1
ATOM 923 C CA . ASN A 1 110 ? -22.062 11.829 9.770 1.00 82.19 110 ASN A CA 1
ATOM 924 C C . ASN A 1 110 ? -22.325 12.032 8.280 1.00 82.19 110 ASN A C 1
ATOM 926 O O . ASN A 1 110 ? -23.124 12.868 7.885 1.00 82.19 110 ASN A O 1
ATOM 930 N N . LEU A 1 111 ? -21.644 11.267 7.431 1.00 74.50 111 LEU A N 1
ATOM 931 C CA . LEU A 1 111 ? -21.866 11.333 5.981 1.00 74.50 111 LEU A CA 1
ATOM 932 C C . LEU A 1 111 ? -23.001 10.408 5.522 1.00 74.50 111 LEU A C 1
ATOM 934 O O . LEU A 1 111 ? -23.345 10.421 4.349 1.00 74.50 111 LEU A O 1
ATOM 938 N N . MET A 1 112 ? -23.496 9.550 6.420 1.00 72.50 112 MET A N 1
ATOM 939 C CA . MET A 1 112 ? -24.480 8.494 6.166 1.00 72.50 112 MET A CA 1
ATOM 940 C C . MET A 1 112 ? -25.239 8.201 7.470 1.00 72.50 112 MET A C 1
ATOM 942 O O . MET A 1 112 ? -24.711 8.465 8.553 1.00 72.50 112 MET A O 1
ATOM 946 N N . ASN A 1 113 ? -26.418 7.583 7.375 1.00 64.31 113 ASN A N 1
ATOM 947 C CA . ASN A 1 113 ? -27.313 7.279 8.504 1.00 64.31 113 ASN A CA 1
ATOM 948 C C . ASN A 1 113 ? -26.843 6.155 9.463 1.00 64.31 113 ASN A C 1
ATOM 950 O O . ASN A 1 113 ? -27.632 5.675 10.261 1.00 64.31 113 ASN A O 1
ATOM 954 N N . GLY A 1 114 ? -25.571 5.741 9.442 1.00 65.06 114 GLY A N 1
ATOM 955 C CA . GLY A 1 114 ? -25.029 4.695 10.334 1.00 65.06 114 GLY A CA 1
ATOM 956 C C . GLY A 1 114 ? -24.907 3.305 9.688 1.00 65.06 114 GLY A C 1
ATOM 957 O O . GLY A 1 114 ? -25.133 3.144 8.493 1.00 65.06 114 GLY A O 1
ATOM 958 N N . GLY A 1 115 ? -24.452 2.306 10.455 1.00 53.38 115 GLY A N 1
ATOM 959 C CA . GLY A 1 115 ? -24.250 0.909 10.031 1.00 53.38 115 GLY A CA 1
ATOM 960 C C . GLY A 1 115 ? -22.906 0.607 9.352 1.00 53.38 115 GLY A C 1
ATOM 961 O O . GLY A 1 115 ? -22.688 -0.491 8.842 1.00 53.38 115 GLY A O 1
ATOM 962 N N . HIS A 1 116 ? -21.977 1.568 9.333 1.00 51.59 116 HIS A N 1
ATOM 963 C CA . HIS A 1 116 ? -20.763 1.508 8.501 1.00 51.59 116 HIS A CA 1
ATOM 964 C C . HIS A 1 116 ? -19.438 1.517 9.288 1.00 51.59 116 HIS A C 1
ATOM 966 O O . HIS A 1 116 ? -18.357 1.390 8.705 1.00 51.59 116 HIS A O 1
ATOM 972 N N . SER A 1 117 ? -19.499 1.682 10.613 1.00 48.50 117 SER A N 1
ATOM 973 C CA . SER A 1 117 ? -18.382 2.201 11.418 1.00 48.50 117 SER A CA 1
ATOM 974 C C . SER A 1 117 ? -17.510 1.131 12.116 1.00 48.50 117 SER A C 1
ATOM 976 O O . SER A 1 117 ? -16.392 1.446 12.539 1.00 48.50 117 SER A O 1
ATOM 978 N N . ILE A 1 118 ? -17.950 -0.135 12.213 1.00 40.41 118 ILE A N 1
ATOM 979 C CA . ILE A 1 118 ? -17.193 -1.248 12.840 1.00 40.41 118 ILE A CA 1
ATOM 980 C C . ILE A 1 118 ? -16.562 -2.138 11.785 1.00 40.41 118 ILE A C 1
ATOM 982 O O . ILE A 1 118 ? -17.098 -3.184 11.454 1.00 40.41 118 ILE A O 1
ATOM 986 N N . GLY A 1 119 ? -15.424 -1.729 11.216 1.00 38.31 119 GLY A N 1
ATOM 987 C CA . GLY A 1 119 ? -14.639 -2.605 10.324 1.00 38.31 119 GLY A CA 1
ATOM 988 C C . GLY A 1 119 ? -15.430 -3.228 9.160 1.00 38.31 119 GLY A C 1
ATOM 989 O O . GLY A 1 119 ? -14.961 -4.180 8.536 1.00 38.31 119 GLY A O 1
ATOM 990 N N . GLY A 1 120 ? -16.620 -2.693 8.886 1.00 29.98 120 GLY A N 1
ATOM 991 C CA . GLY A 1 120 ? -17.632 -3.297 8.059 1.00 29.98 120 GLY A CA 1
ATOM 992 C C . GLY A 1 120 ? -17.249 -3.051 6.628 1.00 29.98 120 GLY A C 1
ATOM 993 O O . GLY A 1 120 ? -17.269 -1.928 6.127 1.00 29.98 120 GLY A O 1
ATOM 994 N N . ILE A 1 121 ? -16.877 -4.127 5.957 1.00 36.22 121 ILE A N 1
ATOM 995 C CA . ILE A 1 121 ? -16.934 -4.187 4.514 1.00 36.22 121 ILE A CA 1
ATOM 996 C C . ILE A 1 121 ? -18.351 -3.719 4.142 1.00 36.22 121 ILE A C 1
ATOM 998 O O . ILE A 1 121 ? -19.308 -4.450 4.380 1.00 36.22 121 ILE A O 1
ATOM 1002 N N . GLY A 1 122 ? -18.495 -2.528 3.549 1.00 35.91 122 GLY A N 1
ATOM 1003 C CA . GLY A 1 122 ? -19.761 -1.993 3.013 1.00 35.91 122 GLY A CA 1
ATOM 1004 C C . GLY A 1 122 ? -20.338 -2.808 1.845 1.00 35.91 122 GLY A C 1
ATOM 1005 O O . GLY A 1 122 ? -20.939 -2.260 0.927 1.00 35.91 122 GLY A O 1
ATOM 1006 N N . ARG A 1 123 ? -20.083 -4.120 1.830 1.00 41.97 123 ARG A N 1
ATOM 1007 C CA . ARG A 1 123 ? -20.619 -5.095 0.893 1.00 41.97 123 ARG A CA 1
ATOM 1008 C C . ARG A 1 123 ? -21.915 -5.715 1.402 1.00 41.97 123 ARG A C 1
ATOM 1010 O O . ARG A 1 123 ? -22.675 -6.096 0.533 1.00 41.97 123 ARG A O 1
ATOM 1017 N N . ASN A 1 124 ? -22.192 -5.748 2.711 1.00 45.28 124 ASN A N 1
ATOM 1018 C CA . ASN A 1 124 ? -23.271 -6.550 3.320 1.00 45.28 124 ASN A CA 1
ATOM 1019 C C . ASN A 1 124 ? -24.503 -5.761 3.801 1.00 45.28 124 ASN A C 1
ATOM 1021 O O . ASN A 1 124 ? -25.157 -6.177 4.748 1.00 45.28 124 ASN A O 1
ATOM 1025 N N . GLN A 1 125 ? -24.812 -4.613 3.196 1.00 50.72 125 GLN A N 1
ATOM 1026 C CA . GLN A 1 125 ? -26.113 -3.987 3.437 1.00 50.72 125 GLN A CA 1
ATOM 1027 C C . GLN A 1 125 ? -27.185 -4.677 2.613 1.00 50.72 125 GLN A C 1
ATOM 1029 O O . GLN A 1 125 ? -26.982 -4.890 1.413 1.00 50.72 125 GLN A O 1
ATOM 1034 N N . ALA A 1 126 ? -28.313 -4.962 3.260 1.00 57.94 126 ALA A N 1
ATOM 1035 C CA . ALA A 1 126 ? -29.504 -5.363 2.550 1.00 57.94 126 ALA A CA 1
ATOM 1036 C C . ALA A 1 126 ? -29.935 -4.233 1.602 1.00 57.94 126 ALA A C 1
ATOM 1038 O O . ALA A 1 126 ? -29.906 -3.059 1.974 1.00 57.94 126 ALA A O 1
ATOM 1039 N N . ILE A 1 127 ? -30.261 -4.576 0.361 1.00 63.72 127 ILE A N 1
ATOM 1040 C CA . ILE A 1 127 ? -30.686 -3.631 -0.665 1.00 63.72 127 ILE A CA 1
ATOM 1041 C C . ILE A 1 127 ? -32.046 -4.060 -1.158 1.00 63.72 127 ILE A C 1
ATOM 1043 O O . ILE A 1 127 ? -32.182 -5.131 -1.743 1.00 63.72 127 ILE A O 1
ATOM 1047 N N . SER A 1 128 ? -33.015 -3.176 -0.989 1.00 61.06 128 SER A N 1
ATOM 1048 C CA . SER A 1 128 ? -34.315 -3.311 -1.618 1.00 61.06 128 SER A CA 1
ATOM 1049 C C . SER A 1 128 ? -34.328 -2.478 -2.893 1.00 61.06 128 SER A C 1
ATOM 1051 O O . SER A 1 128 ? -34.160 -1.260 -2.840 1.00 61.06 128 SER A O 1
ATOM 1053 N N . ILE A 1 129 ? -34.540 -3.120 -4.038 1.00 63.66 129 ILE A N 1
ATOM 1054 C CA . ILE A 1 129 ? -34.916 -2.433 -5.273 1.00 63.66 129 ILE A CA 1
ATOM 1055 C C . ILE A 1 129 ? -36.422 -2.592 -5.417 1.00 63.66 129 ILE A C 1
ATOM 1057 O O . ILE A 1 129 ? -36.932 -3.707 -5.533 1.00 63.66 129 ILE A O 1
ATOM 1061 N N . ARG A 1 130 ? -37.143 -1.474 -5.391 1.00 59.84 130 ARG A N 1
ATOM 1062 C CA . ARG A 1 130 ? -38.591 -1.445 -5.596 1.00 59.84 130 ARG A CA 1
ATOM 1063 C C . ARG A 1 130 ? -38.916 -0.825 -6.946 1.00 59.84 130 ARG A C 1
ATOM 1065 O O . ARG A 1 130 ? -38.181 0.037 -7.416 1.00 59.84 130 ARG A O 1
ATOM 1072 N N . ASN A 1 131 ? -40.021 -1.260 -7.543 1.00 54.25 131 ASN A N 1
ATOM 1073 C CA . ASN A 1 131 ? -40.557 -0.746 -8.802 1.00 54.25 131 ASN A CA 1
ATOM 1074 C C . ASN A 1 131 ? -39.545 -0.794 -9.964 1.00 54.25 131 ASN A C 1
ATOM 1076 O O . ASN A 1 131 ? -39.542 0.082 -10.826 1.00 54.25 131 ASN A O 1
ATOM 1080 N N . PHE A 1 132 ? -38.678 -1.812 -10.000 1.00 59.56 132 PHE A N 1
ATOM 1081 C CA . PHE A 1 132 ? -37.737 -2.004 -11.101 1.00 59.56 132 PHE A CA 1
ATOM 1082 C C . PHE A 1 132 ? -38.489 -2.475 -12.337 1.00 59.56 132 PHE A C 1
ATOM 1084 O O . PHE A 1 132 ? -38.988 -3.596 -12.356 1.00 59.56 132 PHE A O 1
ATOM 1091 N N . VAL A 1 133 ? -38.567 -1.647 -13.369 1.00 60.91 133 VAL A N 1
ATOM 1092 C CA . VAL A 1 133 ? -39.200 -2.023 -14.634 1.00 60.91 133 VAL A CA 1
ATOM 1093 C C . VAL A 1 133 ? -38.121 -2.572 -15.558 1.00 60.91 133 VAL A C 1
ATOM 1095 O O . VAL A 1 133 ? -37.147 -1.882 -15.846 1.00 60.91 133 VAL A O 1
ATOM 1098 N N . ASP A 1 134 ? -38.247 -3.825 -15.991 1.00 63.31 134 ASP A N 1
ATOM 1099 C CA . ASP A 1 134 ? -37.315 -4.379 -16.974 1.00 63.31 134 ASP A CA 1
ATOM 1100 C C . ASP A 1 134 ? -37.603 -3.864 -18.398 1.00 63.31 134 ASP A C 1
ATOM 1102 O O . ASP A 1 134 ? -38.603 -3.195 -18.660 1.00 63.31 134 ASP A O 1
ATOM 1106 N N . LYS A 1 135 ? -36.728 -4.199 -19.355 1.00 60.75 135 LYS A N 1
ATOM 1107 C CA . LYS A 1 135 ? -36.869 -3.798 -20.769 1.00 60.75 135 LYS A CA 1
ATOM 1108 C C . LYS A 1 135 ? -38.184 -4.231 -21.443 1.00 60.75 135 LYS A C 1
ATOM 1110 O O . LYS A 1 135 ? -38.469 -3.764 -22.540 1.00 60.75 135 LYS A O 1
ATOM 1115 N N . ASN A 1 136 ? -38.946 -5.140 -20.832 1.00 70.19 136 ASN A N 1
ATOM 1116 C CA . ASN A 1 136 ? -40.231 -5.622 -21.333 1.00 70.19 136 ASN A CA 1
ATOM 1117 C C . ASN A 1 136 ? -41.420 -4.973 -20.597 1.00 70.19 136 ASN A C 1
ATOM 1119 O O . ASN A 1 136 ? -42.559 -5.382 -20.811 1.00 70.19 136 ASN A O 1
ATOM 1123 N N . GLY A 1 137 ? -41.177 -3.987 -19.726 1.00 60.56 137 GLY A N 1
ATOM 1124 C CA . GLY A 1 137 ? -42.220 -3.307 -18.961 1.00 60.56 137 GLY A CA 1
ATOM 1125 C C . GLY A 1 137 ? -42.669 -4.057 -17.704 1.00 60.56 137 GLY A C 1
ATOM 1126 O O . GLY A 1 137 ? -43.665 -3.670 -17.096 1.00 60.56 137 GLY A O 1
ATOM 1127 N N . ILE A 1 138 ? -41.969 -5.121 -17.294 1.00 72.56 138 ILE A N 1
ATOM 1128 C CA . ILE A 1 138 ? -42.363 -5.924 -16.132 1.00 72.56 138 ILE A CA 1
ATOM 1129 C C . ILE A 1 138 ? -41.772 -5.305 -14.866 1.00 72.56 138 ILE A C 1
ATOM 1131 O O . ILE A 1 138 ? -40.552 -5.234 -14.707 1.00 72.56 138 ILE A O 1
ATOM 1135 N N . GLY A 1 139 ? -42.647 -4.884 -13.950 1.00 66.06 139 GLY A N 1
ATOM 1136 C CA . GLY A 1 139 ? -42.270 -4.397 -12.626 1.00 66.06 139 GLY A CA 1
ATOM 1137 C C . GLY A 1 139 ? -41.816 -5.535 -11.711 1.00 66.06 139 GLY A C 1
ATOM 1138 O O . GLY A 1 139 ? -42.541 -6.506 -11.502 1.00 66.06 139 GLY A O 1
ATOM 1139 N N . LYS A 1 140 ? -40.624 -5.405 -11.135 1.00 67.50 140 LYS A N 1
ATOM 1140 C CA . LYS A 1 140 ? -40.037 -6.341 -10.179 1.00 67.50 140 LYS A CA 1
ATOM 1141 C C . LYS A 1 140 ? -39.631 -5.616 -8.897 1.00 67.50 140 LYS A C 1
ATOM 1143 O O . LYS A 1 140 ? -39.144 -4.486 -8.917 1.00 67.50 140 LYS A O 1
ATOM 1148 N N . ASN A 1 141 ? -39.784 -6.317 -7.781 1.00 71.00 141 ASN A N 1
ATOM 1149 C CA . ASN A 1 141 ? -39.302 -5.907 -6.468 1.00 71.00 141 ASN A CA 1
ATOM 1150 C C . ASN A 1 141 ? -38.292 -6.950 -5.993 1.00 71.00 141 ASN A C 1
ATOM 1152 O O . ASN A 1 141 ? -38.597 -8.139 -6.002 1.00 71.00 141 ASN A O 1
ATOM 1156 N N . TRP A 1 142 ? -37.109 -6.511 -5.583 1.00 71.00 142 TRP A N 1
ATOM 1157 C CA . TRP A 1 142 ? -36.025 -7.385 -5.153 1.00 71.00 142 TRP A CA 1
ATOM 1158 C C . TRP A 1 142 ? -35.510 -6.959 -3.792 1.00 71.00 142 TRP A C 1
ATOM 1160 O O . TRP A 1 142 ? -35.384 -5.766 -3.529 1.00 71.00 142 TRP A O 1
ATOM 1170 N N . ASP A 1 143 ? -35.168 -7.942 -2.970 1.00 76.25 143 ASP A N 1
ATOM 1171 C CA . ASP A 1 143 ? -34.468 -7.757 -1.709 1.00 76.25 143 ASP A CA 1
ATOM 1172 C C . ASP A 1 143 ? -33.188 -8.590 -1.746 1.00 76.25 143 ASP A C 1
ATOM 1174 O O . ASP A 1 143 ? -33.224 -9.804 -1.927 1.00 76.25 143 ASP A O 1
ATOM 1178 N N . PHE A 1 144 ? -32.050 -7.925 -1.602 1.00 76.50 144 PHE A N 1
ATOM 1179 C CA . PHE A 1 144 ? -30.729 -8.543 -1.587 1.00 76.50 144 PHE A CA 1
ATOM 1180 C C . PHE A 1 144 ? -30.119 -8.391 -0.212 1.00 76.50 144 PHE A C 1
ATOM 1182 O O . PHE A 1 144 ? -30.296 -7.357 0.416 1.00 76.50 144 PHE A O 1
ATOM 1189 N N . ASN A 1 145 ? -29.316 -9.354 0.227 1.00 70.88 145 ASN A N 1
ATOM 1190 C CA . ASN A 1 145 ? -28.646 -9.268 1.529 1.00 70.88 145 ASN A CA 1
ATOM 1191 C C . ASN A 1 145 ? -27.392 -8.378 1.496 1.00 70.88 145 ASN A C 1
ATOM 1193 O O . ASN A 1 145 ? -26.794 -8.075 2.529 1.00 70.88 145 ASN A O 1
ATOM 1197 N N . SER A 1 146 ? -26.907 -8.044 0.297 1.00 67.19 146 SER A N 1
ATOM 1198 C CA . SER A 1 146 ? -25.605 -7.410 0.105 1.00 67.19 146 SER A CA 1
ATOM 1199 C C . SER A 1 146 ? -25.501 -6.774 -1.295 1.00 67.19 146 SER A C 1
ATOM 1201 O O . SER A 1 146 ? -26.113 -7.250 -2.251 1.00 67.19 146 SER A O 1
ATOM 1203 N N . LYS A 1 147 ? -24.641 -5.758 -1.480 1.00 72.25 147 LYS A N 1
ATOM 1204 C CA . LYS A 1 147 ? -24.283 -5.239 -2.825 1.00 72.25 147 LYS A CA 1
ATOM 1205 C C . LYS A 1 147 ? -23.662 -6.326 -3.694 1.00 72.25 147 LYS A C 1
ATOM 1207 O O . LYS A 1 147 ? -23.813 -6.320 -4.909 1.00 72.25 147 LYS A O 1
ATOM 1212 N N . LYS A 1 148 ? -22.922 -7.243 -3.065 1.00 77.19 148 LYS A N 1
ATOM 1213 C CA . LYS A 1 148 ? -22.276 -8.360 -3.755 1.00 77.19 148 LYS A CA 1
ATOM 1214 C C . LYS A 1 148 ? -23.316 -9.338 -4.306 1.00 77.19 148 LYS A C 1
ATOM 1216 O O . LYS A 1 148 ? -23.185 -9.759 -5.442 1.00 77.19 148 LYS A O 1
ATOM 1221 N N . ASP A 1 149 ? -24.321 -9.645 -3.501 1.00 80.62 149 ASP A N 1
ATOM 1222 C CA . ASP A 1 149 ? -25.451 -10.529 -3.801 1.00 80.62 149 ASP A CA 1
ATOM 1223 C C . ASP A 1 149 ? -26.295 -9.950 -4.943 1.00 80.62 149 ASP A C 1
ATOM 1225 O O . ASP A 1 149 ? -26.536 -10.623 -5.940 1.00 80.62 149 ASP A O 1
ATOM 1229 N N . LEU A 1 150 ? -26.575 -8.644 -4.890 1.00 83.62 150 LEU A N 1
ATOM 1230 C CA . LEU A 1 150 ? -27.196 -7.910 -5.994 1.00 83.62 150 LEU A CA 1
ATOM 1231 C C . LEU A 1 150 ? -26.386 -8.004 -7.295 1.00 83.62 150 LEU A C 1
ATOM 1233 O O . LEU A 1 150 ? -26.928 -8.359 -8.340 1.00 83.62 150 LEU A O 1
ATOM 1237 N N . TYR A 1 151 ? -25.082 -7.699 -7.260 1.00 85.50 151 TYR A N 1
ATOM 1238 C CA . TYR A 1 151 ? -24.261 -7.740 -8.476 1.00 85.50 151 TYR A CA 1
ATOM 1239 C C . TYR A 1 151 ? -24.077 -9.151 -9.018 1.00 85.50 151 TYR A C 1
ATOM 1241 O O . TYR A 1 151 ? -23.977 -9.306 -10.232 1.00 85.50 151 TYR A O 1
ATOM 1249 N N . HIS A 1 152 ? -24.008 -10.150 -8.142 1.00 87.25 152 HIS A N 1
ATOM 1250 C CA . HIS A 1 152 ? -23.931 -11.553 -8.523 1.00 87.25 152 HIS A CA 1
ATOM 1251 C C . HIS A 1 152 ? -25.219 -11.983 -9.228 1.00 87.25 152 HIS A C 1
ATOM 1253 O O . HIS A 1 152 ? -25.167 -12.427 -10.372 1.00 87.25 152 HIS A O 1
ATOM 1259 N N . THR A 1 153 ? -26.370 -11.705 -8.615 1.00 86.19 153 THR A N 1
ATOM 1260 C CA . THR A 1 153 ? -27.689 -12.032 -9.165 1.00 86.19 153 THR A CA 1
ATOM 1261 C C . THR A 1 153 ? -27.915 -11.380 -10.530 1.00 86.19 153 THR A C 1
ATOM 1263 O O . THR A 1 153 ? -28.244 -12.057 -11.499 1.00 86.19 153 THR A O 1
ATOM 1266 N N . PHE A 1 154 ? -27.633 -10.080 -10.667 1.00 84.88 154 PHE A N 1
ATOM 1267 C CA . PHE A 1 154 ? -27.740 -9.403 -11.965 1.00 84.88 154 PHE A CA 1
ATOM 1268 C C . PHE A 1 154 ? -26.653 -9.813 -12.961 1.00 84.88 154 PHE A C 1
ATOM 1270 O O . PHE A 1 154 ? -26.868 -9.737 -14.172 1.00 84.88 154 PHE A O 1
ATOM 1277 N N . SER A 1 155 ? -25.488 -10.258 -12.488 1.00 86.12 155 SER A N 1
ATOM 1278 C CA . SER A 1 155 ? -24.462 -10.817 -13.368 1.00 86.12 155 SER A CA 1
ATOM 1279 C C . SER A 1 155 ? -24.945 -12.101 -14.028 1.00 86.12 155 SER A C 1
ATOM 1281 O O . SER A 1 155 ? -24.659 -12.305 -15.207 1.00 86.12 155 SER A O 1
ATOM 1283 N N . GLU A 1 156 ? -25.662 -12.946 -13.288 1.00 88.50 156 GLU A N 1
ATOM 1284 C CA . GLU A 1 156 ? -26.261 -14.174 -13.806 1.00 88.50 156 GLU A CA 1
ATOM 1285 C C . GLU A 1 156 ? -27.477 -13.876 -14.693 1.00 88.50 156 GLU A C 1
ATOM 1287 O O . GLU A 1 156 ? -27.482 -14.278 -15.856 1.00 88.50 156 GLU A O 1
ATOM 1292 N N . GLU A 1 157 ? -28.449 -13.095 -14.205 1.00 84.62 157 GLU A N 1
ATOM 1293 C CA . GLU A 1 157 ? -29.707 -12.812 -14.921 1.00 84.62 157 GLU A CA 1
ATOM 1294 C C . GLU A 1 157 ? -29.475 -12.091 -16.260 1.00 84.62 157 GLU A C 1
ATOM 1296 O O . GLU A 1 157 ? -30.123 -12.403 -17.258 1.00 84.62 157 GLU A O 1
ATOM 1301 N N . TYR A 1 158 ? -28.510 -11.165 -16.316 1.00 82.44 158 TYR A N 1
ATOM 1302 C CA . TYR A 1 158 ? -28.241 -10.356 -17.513 1.00 82.44 158 TYR A CA 1
ATOM 1303 C C . TYR A 1 158 ? -26.950 -10.737 -18.247 1.00 82.44 158 TYR A C 1
ATOM 1305 O O . TYR A 1 158 ? -26.604 -10.104 -19.246 1.00 82.44 158 TYR A O 1
ATOM 1313 N N . SER A 1 159 ? -26.226 -11.767 -17.791 1.00 85.75 159 SER A N 1
ATOM 1314 C CA . SER A 1 159 ? -24.953 -12.215 -18.386 1.00 85.75 159 SER A CA 1
ATOM 1315 C C . SER A 1 159 ? -23.874 -11.113 -18.476 1.00 85.75 159 SER A C 1
ATOM 1317 O O . SER A 1 159 ? -23.093 -11.047 -19.431 1.00 85.75 159 SER A O 1
ATOM 1319 N N . ILE A 1 160 ? -23.790 -10.239 -17.464 1.00 83.44 160 ILE A N 1
ATOM 1320 C CA . ILE A 1 160 ? -22.812 -9.137 -17.381 1.00 83.44 160 ILE A CA 1
ATOM 1321 C C . ILE A 1 160 ? -21.865 -9.381 -16.207 1.00 83.44 160 ILE A C 1
ATOM 1323 O O . ILE A 1 160 ? -22.297 -9.383 -15.069 1.00 83.44 160 ILE A O 1
ATOM 1327 N N . LYS A 1 161 ? -20.546 -9.464 -16.433 1.00 84.81 161 LYS A N 1
ATOM 1328 C CA . LYS A 1 161 ? -19.566 -9.673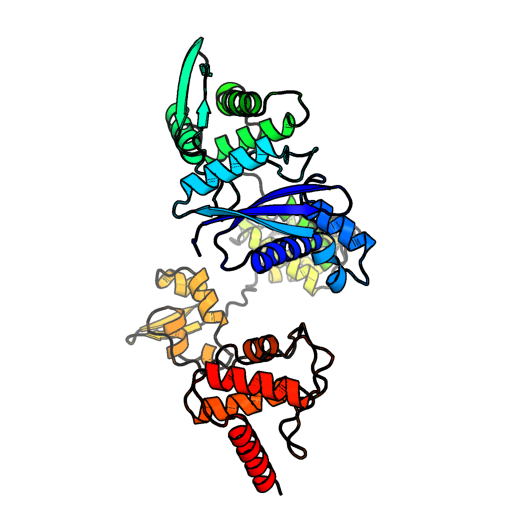 -15.341 1.00 84.81 161 LYS A CA 1
ATOM 1329 C C . LYS A 1 161 ? -19.779 -8.712 -14.160 1.00 84.81 161 LYS A C 1
ATOM 1331 O O . LYS A 1 161 ? -19.756 -7.496 -14.362 1.00 84.81 161 LYS A O 1
ATOM 1336 N N . GLU A 1 162 ? -19.792 -9.233 -12.931 1.00 83.62 162 GLU A N 1
ATOM 1337 C CA . GLU A 1 162 ? -19.926 -8.453 -11.681 1.00 83.62 162 GLU A CA 1
ATOM 1338 C C . GLU A 1 162 ? -19.019 -7.212 -11.614 1.00 83.62 162 GLU A C 1
ATOM 1340 O O . GLU A 1 162 ? -19.448 -6.112 -11.261 1.00 83.62 162 GLU A O 1
ATOM 1345 N N . SER A 1 163 ? -17.744 -7.365 -11.991 1.00 79.19 163 SER A N 1
ATOM 1346 C CA . SER A 1 163 ? -16.770 -6.261 -11.994 1.00 79.19 163 SER A CA 1
ATOM 1347 C C . SER A 1 163 ? -17.129 -5.148 -12.982 1.00 79.19 163 SER A C 1
ATOM 1349 O O . SER A 1 163 ? -16.779 -3.987 -12.772 1.00 79.19 163 SER A O 1
ATOM 1351 N N . THR A 1 164 ? -17.832 -5.493 -14.060 1.00 80.12 164 THR A N 1
ATOM 1352 C CA . THR A 1 164 ? -18.336 -4.538 -15.044 1.00 80.12 164 THR A CA 1
ATOM 1353 C C . THR A 1 164 ? -19.596 -3.849 -14.537 1.00 80.12 164 THR A C 1
ATOM 1355 O O . THR A 1 164 ? -19.623 -2.623 -14.579 1.00 80.12 164 THR A O 1
ATOM 1358 N N . LEU A 1 165 ? -20.564 -4.585 -13.978 1.00 83.88 165 LEU A N 1
ATOM 1359 C CA . LEU A 1 165 ? -21.750 -4.002 -13.331 1.00 83.88 165 LEU A CA 1
ATOM 1360 C C . LEU A 1 165 ? -21.362 -3.008 -12.230 1.00 83.88 165 LEU A C 1
ATOM 1362 O O . LEU A 1 165 ? -21.772 -1.851 -12.268 1.00 83.88 165 LEU A O 1
ATOM 1366 N N . THR A 1 166 ? -20.468 -3.418 -11.327 1.00 83.00 166 THR A N 1
ATOM 1367 C CA . THR A 1 166 ? -19.963 -2.570 -10.234 1.00 83.00 166 THR A CA 1
ATOM 1368 C C . THR A 1 166 ? -19.379 -1.259 -10.759 1.00 83.00 166 THR A C 1
ATOM 1370 O O . THR A 1 166 ? -19.618 -0.184 -10.212 1.00 83.00 166 THR A O 1
ATOM 1373 N N . TRP A 1 167 ? -18.579 -1.331 -11.825 1.00 82.44 167 TRP A N 1
ATOM 1374 C CA . TRP A 1 167 ? -17.967 -0.144 -12.410 1.00 82.44 167 TRP A CA 1
ATOM 1375 C C . TRP A 1 167 ? -19.001 0.765 -13.091 1.00 82.44 167 TRP A C 1
ATOM 1377 O O . TRP A 1 167 ? -18.918 1.978 -12.918 1.00 82.44 167 TRP A O 1
ATOM 1387 N N . ARG A 1 168 ? -19.972 0.197 -13.822 1.00 84.81 168 ARG A N 1
ATOM 1388 C CA . ARG A 1 168 ? -21.036 0.950 -14.511 1.00 84.81 168 ARG A CA 1
ATOM 1389 C C . ARG A 1 168 ? -21.919 1.713 -13.524 1.00 84.81 168 ARG A C 1
ATOM 1391 O O . ARG A 1 168 ? -22.097 2.913 -13.697 1.00 84.81 168 ARG A O 1
ATOM 1398 N N . VAL A 1 169 ? -22.366 1.047 -12.457 1.00 81.62 169 VAL A N 1
ATOM 1399 C CA . VAL A 1 169 ? -23.171 1.660 -11.387 1.00 81.62 169 VAL A CA 1
ATOM 1400 C C . VAL A 1 169 ? -22.405 2.801 -10.715 1.00 81.62 169 VAL A C 1
ATOM 1402 O O . VAL A 1 169 ? -22.899 3.920 -10.634 1.00 81.62 169 VAL A O 1
ATOM 1405 N N . ASN A 1 170 ? -21.152 2.566 -10.311 1.00 79.81 170 ASN A N 1
ATOM 1406 C CA . ASN A 1 170 ? -20.337 3.608 -9.678 1.00 79.81 170 ASN A CA 1
ATOM 1407 C C . ASN A 1 170 ? -20.050 4.793 -10.611 1.00 79.81 170 ASN A C 1
ATOM 1409 O O . ASN A 1 170 ? -19.950 5.926 -10.147 1.00 79.81 170 ASN A O 1
ATOM 1413 N N . LYS A 1 171 ? -19.880 4.536 -11.915 1.00 80.44 171 LYS A N 1
ATOM 1414 C CA . LYS A 1 171 ? -19.692 5.588 -12.916 1.00 80.44 171 LYS A CA 1
ATOM 1415 C C . LYS A 1 171 ? -20.943 6.464 -13.007 1.00 80.44 171 LYS A C 1
ATOM 1417 O O . LYS A 1 171 ? -20.807 7.675 -12.897 1.00 80.44 171 LYS A O 1
ATOM 1422 N N . PHE A 1 172 ? -22.121 5.855 -13.136 1.00 78.56 172 PHE A N 1
ATOM 1423 C CA . PHE A 1 172 ? -23.388 6.582 -13.209 1.00 78.56 172 PHE A CA 1
ATOM 1424 C C . PHE A 1 172 ? -23.628 7.438 -11.962 1.00 78.56 172 PHE A C 1
ATOM 1426 O O . PHE A 1 172 ? -23.901 8.626 -12.089 1.00 78.56 172 PHE A O 1
ATOM 1433 N N . ILE A 1 173 ? -23.456 6.865 -10.764 1.00 74.19 173 ILE A N 1
ATOM 1434 C CA . ILE A 1 173 ? -23.622 7.598 -9.496 1.00 74.19 173 ILE A CA 1
ATOM 1435 C C . ILE A 1 173 ? -22.699 8.817 -9.461 1.00 74.19 173 ILE A C 1
ATOM 1437 O O . ILE A 1 173 ? -23.121 9.904 -9.092 1.00 74.19 173 ILE A O 1
ATOM 1441 N N . LYS A 1 174 ? -21.439 8.651 -9.876 1.00 76.94 174 LYS A N 1
ATOM 1442 C CA . LYS A 1 174 ? -20.466 9.744 -9.901 1.00 76.94 174 LYS A CA 1
ATOM 1443 C C . LYS A 1 174 ? -20.826 10.841 -10.911 1.00 76.94 174 LYS A C 1
ATOM 1445 O O . LYS A 1 174 ? -20.539 12.002 -10.661 1.00 76.94 174 LYS A O 1
ATOM 1450 N N . GLU A 1 175 ? -21.387 10.481 -12.061 1.00 75.62 175 GLU A N 1
ATOM 1451 C CA . GLU A 1 175 ? -21.776 11.438 -13.108 1.00 75.62 175 GLU A CA 1
ATOM 1452 C C . GLU A 1 175 ? -23.079 12.183 -12.780 1.00 75.62 175 GLU A C 1
ATOM 1454 O O . GLU A 1 175 ? -23.313 13.247 -13.339 1.00 75.62 175 GLU A O 1
ATOM 1459 N N . ASN A 1 176 ? -23.885 11.664 -11.846 1.00 69.50 176 ASN A N 1
ATOM 1460 C CA . ASN A 1 176 ? -25.181 12.225 -11.444 1.00 69.50 176 ASN A CA 1
ATOM 1461 C C . ASN A 1 176 ? -25.213 12.624 -9.956 1.00 69.50 176 ASN A C 1
ATOM 1463 O O . ASN A 1 176 ? -26.276 12.690 -9.346 1.00 69.50 176 ASN A O 1
ATOM 1467 N N . GLN A 1 177 ? -24.040 12.864 -9.366 1.00 64.00 177 GLN A N 1
ATOM 1468 C CA . GLN A 1 177 ? -23.865 13.120 -7.932 1.00 64.00 177 GLN A CA 1
ATOM 1469 C C . GLN A 1 177 ? -24.395 14.490 -7.475 1.00 64.00 177 GLN A C 1
ATOM 1471 O O . GLN A 1 177 ? -24.653 14.658 -6.289 1.00 64.00 177 GLN A O 1
ATOM 1476 N N . ASP A 1 178 ? -24.566 15.431 -8.408 1.00 60.00 178 ASP A N 1
ATOM 1477 C CA . ASP A 1 178 ? -25.015 16.808 -8.151 1.00 60.00 178 ASP A CA 1
ATOM 1478 C C . ASP A 1 178 ? -26.533 17.005 -8.369 1.00 60.00 178 ASP A C 1
ATOM 1480 O O . ASP A 1 178 ? -27.034 18.123 -8.264 1.00 60.00 178 ASP A O 1
ATOM 1484 N N . GLY A 1 179 ? -27.271 15.945 -8.724 1.00 52.09 179 GLY A N 1
ATOM 1485 C CA . GLY A 1 179 ? -28.722 16.000 -8.921 1.00 52.09 179 GLY A CA 1
ATOM 1486 C C . GLY A 1 179 ? -29.497 15.844 -7.610 1.00 52.09 179 GLY A C 1
ATOM 1487 O O . GLY A 1 179 ? -29.093 15.074 -6.743 1.00 52.09 179 GLY A O 1
ATOM 1488 N N . ASP A 1 180 ? -30.638 16.529 -7.502 1.00 42.22 180 ASP A N 1
ATOM 1489 C CA . ASP A 1 180 ? -31.551 16.559 -6.341 1.00 42.22 180 ASP A CA 1
ATOM 1490 C C . ASP A 1 180 ? -32.376 15.258 -6.194 1.00 42.22 180 ASP A C 1
ATOM 1492 O O . ASP A 1 180 ? -33.584 15.259 -5.972 1.00 42.22 180 ASP A O 1
ATOM 1496 N N . TYR A 1 181 ? -31.732 14.112 -6.412 1.00 43.97 181 TYR A N 1
ATOM 1497 C CA . TYR A 1 181 ? -32.367 12.803 -6.359 1.00 43.97 181 TYR A CA 1
ATOM 1498 C C . TYR A 1 181 ? -32.259 12.224 -4.947 1.00 43.97 181 TYR A C 1
ATOM 1500 O O . TYR A 1 181 ? -31.185 12.210 -4.339 1.00 43.97 181 TYR A O 1
ATOM 1508 N N . LEU A 1 182 ? -33.363 11.664 -4.451 1.00 47.84 182 LEU A N 1
ATOM 1509 C CA . LEU A 1 182 ? -33.367 10.858 -3.233 1.00 47.84 182 LEU A CA 1
ATOM 1510 C C . LEU A 1 182 ? -32.335 9.726 -3.392 1.00 47.84 182 LEU A C 1
ATOM 1512 O O . LEU A 1 182 ? -32.335 9.011 -4.392 1.00 47.84 182 LEU A O 1
ATOM 1516 N N . GLU A 1 183 ? -31.439 9.551 -2.419 1.00 49.09 183 GLU A N 1
ATOM 1517 C CA . GLU A 1 183 ? -30.247 8.678 -2.501 1.00 49.09 183 GLU A CA 1
ATOM 1518 C C . GLU A 1 183 ? -30.559 7.232 -2.977 1.00 49.09 183 GLU A C 1
ATOM 1520 O O . GLU A 1 183 ? -29.757 6.598 -3.670 1.00 49.09 183 GLU A O 1
ATOM 1525 N N . ASN A 1 184 ? -31.770 6.737 -2.684 1.00 49.28 184 ASN A N 1
ATOM 1526 C CA . ASN A 1 184 ? -32.277 5.424 -3.102 1.00 49.28 184 ASN A CA 1
ATOM 1527 C C . ASN A 1 184 ? -32.746 5.358 -4.573 1.00 49.28 184 ASN A C 1
ATOM 1529 O O . ASN A 1 184 ? -32.649 4.300 -5.206 1.00 49.28 184 ASN A O 1
ATOM 1533 N N . GLU A 1 185 ? -33.218 6.469 -5.141 1.00 53.12 185 GLU A N 1
ATOM 1534 C CA . GLU A 1 185 ? -33.593 6.568 -6.558 1.00 53.12 185 GLU A CA 1
ATOM 1535 C C . GLU A 1 185 ? -32.349 6.601 -7.449 1.00 53.12 185 GLU A C 1
ATOM 1537 O O . GLU A 1 185 ? -32.307 5.910 -8.467 1.00 53.12 185 GLU A O 1
ATOM 1542 N N . ILE A 1 186 ? -31.281 7.293 -7.024 1.00 62.00 186 ILE A N 1
ATOM 1543 C CA . ILE A 1 186 ? -30.003 7.324 -7.758 1.00 62.00 186 ILE A CA 1
ATOM 1544 C C . ILE A 1 186 ? -29.445 5.912 -7.928 1.00 62.00 186 ILE A C 1
ATOM 1546 O O . ILE A 1 186 ? -29.001 5.554 -9.017 1.00 62.00 186 ILE A O 1
ATOM 1550 N N . PHE A 1 187 ? -29.449 5.097 -6.868 1.00 69.12 187 PHE A N 1
ATOM 1551 C CA . PHE A 1 187 ? -28.876 3.752 -6.930 1.00 69.12 187 PHE A CA 1
ATOM 1552 C C . PHE A 1 187 ? -29.695 2.813 -7.824 1.00 69.12 187 PHE A C 1
ATOM 1554 O O . PHE A 1 187 ? -29.117 2.094 -8.640 1.00 69.12 187 PHE A O 1
ATOM 1561 N N . SER A 1 188 ? -31.026 2.849 -7.723 1.00 65.88 188 SER A N 1
ATOM 1562 C CA . SER A 1 188 ? -31.915 2.035 -8.563 1.00 65.88 188 SER A CA 1
ATOM 1563 C C . SER A 1 188 ? -31.816 2.435 -10.041 1.00 65.88 188 SER A C 1
ATOM 1565 O O . SER A 1 188 ? -31.667 1.569 -10.905 1.00 65.88 188 SER A O 1
ATOM 1567 N N . ASN A 1 189 ? -31.757 3.740 -10.329 1.00 66.56 189 ASN A N 1
ATOM 1568 C CA . ASN A 1 189 ? -31.523 4.266 -11.676 1.00 66.56 189 ASN A CA 1
ATOM 1569 C C . ASN A 1 189 ? -30.124 3.909 -12.193 1.00 66.56 189 ASN A C 1
ATOM 1571 O O . ASN A 1 189 ? -29.968 3.536 -13.353 1.00 66.56 189 ASN A O 1
ATOM 1575 N N . ALA A 1 190 ? -29.103 3.939 -11.331 1.00 73.88 190 ALA A N 1
ATOM 1576 C CA . ALA A 1 190 ? -27.747 3.533 -11.689 1.00 73.88 190 ALA A CA 1
ATOM 1577 C C . ALA A 1 190 ? -27.673 2.053 -12.070 1.00 73.88 190 ALA A C 1
ATOM 1579 O O . ALA A 1 190 ? -26.961 1.695 -13.008 1.00 73.88 190 ALA A O 1
ATOM 1580 N N . VAL A 1 191 ? -28.396 1.193 -11.347 1.00 74.88 191 VAL A N 1
ATOM 1581 C CA . VAL A 1 191 ? -28.525 -0.235 -11.656 1.00 74.88 191 VAL A CA 1
ATOM 1582 C C . VAL A 1 191 ? -29.252 -0.431 -12.985 1.00 74.88 191 VAL A C 1
ATOM 1584 O O . VAL A 1 191 ? -28.731 -1.138 -13.847 1.00 74.88 191 VAL A O 1
ATOM 1587 N N . TYR A 1 192 ? -30.396 0.230 -13.185 1.00 74.19 192 TYR A N 1
ATOM 1588 C CA . TYR A 1 192 ? -31.146 0.179 -14.442 1.00 74.19 192 TYR A CA 1
ATOM 1589 C C . TYR A 1 192 ? -30.277 0.612 -15.630 1.00 74.19 192 TYR A C 1
ATOM 1591 O O . TYR A 1 192 ? -30.103 -0.144 -16.589 1.00 74.19 192 TYR A O 1
ATOM 1599 N N . TYR A 1 193 ? -29.624 1.772 -15.522 1.00 73.62 193 TYR A N 1
ATOM 1600 C CA . TYR A 1 193 ? -28.729 2.288 -16.551 1.00 73.62 193 TYR A CA 1
ATOM 1601 C C . TYR A 1 193 ? -27.564 1.329 -16.813 1.00 73.62 193 TYR A C 1
ATOM 1603 O O . TYR A 1 193 ? -27.248 1.031 -17.962 1.00 73.62 193 TYR A O 1
ATOM 1611 N N . ALA A 1 194 ? -26.942 0.786 -15.760 1.00 77.25 194 ALA A N 1
ATOM 1612 C CA . ALA A 1 194 ? -25.822 -0.147 -15.876 1.00 77.25 194 ALA A CA 1
ATOM 1613 C C . ALA A 1 194 ? -26.169 -1.451 -16.618 1.00 77.25 194 ALA A C 1
ATOM 1615 O O . ALA A 1 194 ? -25.268 -2.055 -17.225 1.00 77.25 194 ALA A O 1
ATOM 1616 N N . ILE A 1 195 ? -27.433 -1.877 -16.552 1.00 76.44 195 ILE A N 1
ATOM 1617 C CA . ILE A 1 195 ? -27.944 -3.093 -17.189 1.00 76.44 195 ILE A CA 1
ATOM 1618 C C . ILE A 1 195 ? -28.437 -2.803 -18.613 1.00 76.44 195 ILE A C 1
ATOM 1620 O O . ILE A 1 195 ? -28.006 -3.494 -19.537 1.00 76.44 195 ILE A O 1
ATOM 1624 N N . PHE A 1 196 ? -29.295 -1.795 -18.806 1.00 74.31 196 PHE A N 1
ATOM 1625 C CA . PHE A 1 196 ? -30.064 -1.631 -20.048 1.00 74.31 196 PHE A CA 1
ATOM 1626 C C . PHE A 1 196 ? -29.597 -0.494 -20.962 1.00 74.31 196 PHE A C 1
ATOM 1628 O O . PHE A 1 196 ? -29.603 -0.664 -22.178 1.00 74.31 196 PHE A O 1
ATOM 1635 N N . GLU A 1 197 ? -29.158 0.639 -20.415 1.00 67.38 197 GLU A N 1
ATOM 1636 C CA . GLU A 1 197 ? -28.850 1.846 -21.209 1.00 67.38 197 GLU A CA 1
ATOM 1637 C C . GLU A 1 197 ? -27.345 2.127 -21.341 1.00 67.38 197 GLU A C 1
ATOM 1639 O O . GLU A 1 197 ? -26.908 3.098 -21.964 1.00 67.38 197 GLU A O 1
ATOM 1644 N N . PHE A 1 198 ? -26.513 1.251 -20.780 1.00 67.75 198 PHE A N 1
ATOM 1645 C CA . PHE A 1 198 ? -25.074 1.436 -20.778 1.00 67.75 198 PHE A CA 1
ATOM 1646 C C . PHE A 1 198 ? -24.424 1.056 -22.117 1.00 67.75 198 PHE A C 1
ATOM 1648 O O . PHE A 1 198 ? -24.334 -0.121 -22.477 1.00 67.75 198 PHE A O 1
ATOM 1655 N N . SER A 1 199 ? -23.818 2.038 -22.790 1.00 62.69 199 SER A N 1
ATOM 1656 C CA . SER A 1 199 ? -22.923 1.794 -23.929 1.00 62.69 199 SER A CA 1
ATOM 1657 C C . SER A 1 199 ? -21.472 1.571 -23.470 1.00 62.69 199 SER A C 1
ATOM 1659 O O . SER A 1 199 ? -20.786 2.467 -22.966 1.00 62.69 199 SER A O 1
ATOM 1661 N N . ASP A 1 200 ? -20.957 0.347 -23.645 1.00 58.31 200 ASP A N 1
ATOM 1662 C CA . ASP A 1 200 ? -19.576 0.008 -23.272 1.00 58.31 200 ASP A CA 1
ATOM 1663 C C . ASP A 1 200 ? -18.567 0.471 -24.326 1.00 58.31 200 ASP A C 1
ATOM 1665 O O . ASP A 1 200 ? -18.043 -0.303 -25.120 1.00 58.31 200 ASP A O 1
ATOM 1669 N N . ILE A 1 201 ? -18.259 1.769 -24.302 1.00 61.22 201 ILE A N 1
ATOM 1670 C CA . ILE A 1 201 ? -17.240 2.391 -25.164 1.00 61.22 201 ILE A CA 1
ATOM 1671 C C . ILE A 1 201 ? -15.795 2.080 -24.728 1.00 61.22 201 ILE A C 1
ATOM 1673 O O . ILE A 1 201 ? -14.833 2.628 -25.281 1.00 61.22 201 ILE A O 1
ATOM 1677 N N . ARG A 1 202 ? -15.589 1.237 -23.705 1.00 59.59 202 ARG A N 1
ATOM 1678 C CA . ARG A 1 202 ? -14.240 0.898 -23.240 1.00 59.59 202 ARG A CA 1
ATOM 1679 C C . ARG A 1 202 ? -13.556 0.000 -24.266 1.00 59.59 202 ARG A C 1
ATOM 1681 O O . ARG A 1 202 ? -14.024 -1.088 -24.580 1.00 59.59 202 ARG A O 1
ATOM 1688 N N . LYS A 1 203 ? -12.348 0.384 -24.685 1.00 50.06 203 LYS A N 1
ATOM 1689 C CA . LYS A 1 203 ? -11.420 -0.542 -25.351 1.00 50.06 203 LYS A CA 1
ATOM 1690 C C . LYS A 1 203 ? -10.920 -1.568 -24.331 1.00 50.06 203 LYS A C 1
ATOM 1692 O O . LYS A 1 203 ? -9.937 -1.328 -23.624 1.00 50.06 203 LYS A O 1
ATOM 1697 N N . THR A 1 204 ? -11.598 -2.704 -24.221 1.00 41.81 204 THR A N 1
ATOM 1698 C CA . THR A 1 204 ? -11.098 -3.866 -23.482 1.00 41.81 204 THR A CA 1
ATOM 1699 C C . THR A 1 204 ? -9.811 -4.351 -24.166 1.00 41.81 204 THR A C 1
ATOM 1701 O O . THR A 1 204 ? -9.797 -4.671 -25.348 1.00 41.81 204 THR A O 1
ATOM 1704 N N . GLY A 1 205 ? -8.678 -4.308 -23.450 1.00 45.41 205 GLY A N 1
ATOM 1705 C CA . GLY A 1 205 ? -7.365 -4.690 -24.003 1.00 45.41 205 GLY A CA 1
ATOM 1706 C C . GLY A 1 205 ? -6.390 -3.547 -24.331 1.00 45.41 205 GLY A C 1
ATOM 1707 O O . GLY A 1 205 ? -5.484 -3.725 -25.141 1.00 45.41 205 GLY A O 1
ATOM 1708 N N . GLY A 1 206 ? -6.513 -2.379 -23.693 1.00 49.22 206 GLY A N 1
ATOM 1709 C CA . GLY A 1 206 ? -5.529 -1.294 -23.798 1.00 49.22 206 GLY A CA 1
ATOM 1710 C C . GLY A 1 206 ? -4.450 -1.324 -22.707 1.00 49.22 206 GLY A C 1
ATOM 1711 O O . GLY A 1 206 ? -4.740 -1.396 -21.515 1.00 49.22 206 GLY A O 1
ATOM 1712 N N . THR A 1 207 ? -3.180 -1.199 -23.094 1.00 51.91 207 THR A N 1
ATOM 1713 C CA . THR A 1 207 ? -2.056 -0.935 -22.177 1.00 51.91 207 THR A CA 1
ATOM 1714 C C . THR A 1 207 ? -2.319 0.311 -21.329 1.00 51.91 207 THR A C 1
ATOM 1716 O O . THR A 1 207 ? -2.435 1.400 -21.884 1.00 51.91 207 THR A O 1
ATOM 1719 N N . ASN A 1 208 ? -2.353 0.149 -20.000 1.00 62.84 208 ASN A N 1
ATOM 1720 C CA . ASN A 1 208 ? -2.517 1.215 -19.003 1.00 62.84 208 ASN A CA 1
ATOM 1721 C C . ASN A 1 208 ? -1.760 2.502 -19.414 1.00 62.84 208 ASN A C 1
ATOM 1723 O O . ASN A 1 208 ? -0.523 2.538 -19.424 1.00 62.84 208 ASN A O 1
ATOM 1727 N N . ARG A 1 209 ? -2.523 3.541 -19.786 1.00 63.16 209 ARG A N 1
ATOM 1728 C CA . ARG A 1 209 ? -2.024 4.812 -20.338 1.00 63.16 209 ARG A CA 1
ATOM 1729 C C . ARG A 1 209 ? -1.047 5.496 -19.385 1.00 63.16 209 ARG A C 1
ATOM 1731 O O . ARG A 1 209 ? -0.019 6.009 -19.825 1.00 63.16 209 ARG A O 1
ATOM 1738 N N . GLU A 1 210 ? -1.315 5.443 -18.084 1.00 63.62 210 GLU A N 1
ATOM 1739 C CA . GLU A 1 210 ? -0.436 6.005 -17.056 1.00 63.62 210 GLU A CA 1
ATOM 1740 C C . GLU 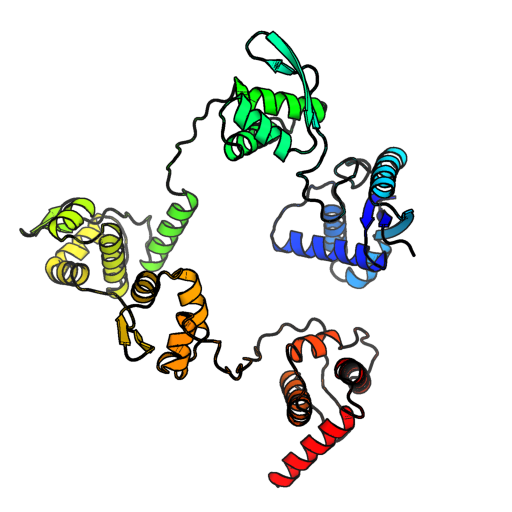A 1 210 ? 0.886 5.249 -16.983 1.00 63.62 210 GLU A C 1
ATOM 1742 O O . GLU A 1 210 ? 1.957 5.856 -16.961 1.00 63.62 210 GLU A O 1
ATOM 1747 N N . ARG A 1 211 ? 0.839 3.914 -17.038 1.00 65.69 211 ARG A N 1
ATOM 1748 C CA . ARG A 1 211 ? 2.047 3.079 -17.067 1.00 65.69 211 ARG A CA 1
ATOM 1749 C C . ARG A 1 211 ? 2.908 3.381 -18.294 1.00 65.69 211 ARG A C 1
ATOM 1751 O O . ARG A 1 211 ? 4.133 3.433 -18.181 1.00 65.69 211 ARG A O 1
ATOM 1758 N N . GLN A 1 212 ? 2.292 3.591 -19.458 1.00 68.12 212 GLN A N 1
ATOM 1759 C CA . GLN A 1 212 ? 3.011 3.992 -20.669 1.00 68.12 212 GLN A CA 1
ATOM 1760 C C . GLN A 1 212 ? 3.603 5.398 -20.550 1.00 68.12 212 GLN A C 1
ATOM 1762 O O . GLN A 1 212 ? 4.768 5.587 -20.900 1.00 68.12 212 GLN A O 1
ATOM 1767 N N . ARG A 1 213 ? 2.843 6.363 -20.017 1.00 71.50 213 ARG A N 1
ATOM 1768 C CA . ARG A 1 213 ? 3.323 7.727 -19.756 1.00 71.50 213 ARG A CA 1
ATOM 1769 C C . ARG A 1 213 ? 4.525 7.713 -18.811 1.00 71.50 213 ARG A C 1
ATOM 1771 O O . ARG A 1 213 ? 5.565 8.261 -19.159 1.00 71.50 213 ARG A O 1
ATOM 1778 N N . LYS A 1 214 ? 4.432 7.006 -17.681 1.00 75.56 214 LYS A N 1
ATOM 1779 C CA . LYS A 1 214 ? 5.526 6.850 -16.708 1.00 75.56 214 LYS A CA 1
ATOM 1780 C C . LYS A 1 214 ? 6.768 6.223 -17.342 1.00 75.56 214 LYS A C 1
ATOM 1782 O O . LYS A 1 214 ? 7.881 6.685 -17.115 1.00 75.56 214 LYS A O 1
ATOM 1787 N N . ARG A 1 215 ? 6.587 5.204 -18.191 1.00 73.69 215 ARG A N 1
ATOM 1788 C CA . ARG A 1 215 ? 7.695 4.593 -18.939 1.00 73.69 215 ARG A CA 1
ATOM 1789 C C . ARG A 1 215 ? 8.383 5.596 -19.872 1.00 73.69 215 ARG A C 1
ATOM 1791 O O . ARG A 1 215 ? 9.607 5.622 -19.881 1.00 73.69 215 ARG A O 1
ATOM 1798 N N . ARG A 1 216 ? 7.625 6.412 -20.617 1.00 73.81 216 ARG A N 1
ATOM 1799 C CA . ARG A 1 216 ? 8.182 7.444 -21.513 1.00 73.81 216 ARG A CA 1
ATOM 1800 C C . ARG A 1 216 ? 8.964 8.506 -20.738 1.00 73.81 216 ARG A C 1
ATOM 1802 O O . ARG A 1 216 ? 10.081 8.816 -21.123 1.00 73.81 216 ARG A O 1
ATOM 1809 N N . VAL A 1 217 ? 8.424 8.990 -19.616 1.00 78.50 217 VAL A N 1
ATOM 1810 C CA . VAL A 1 217 ? 9.111 9.961 -18.740 1.00 78.50 217 VAL A CA 1
ATOM 1811 C C . VAL A 1 217 ? 10.443 9.403 -18.235 1.00 78.50 217 VAL A C 1
ATOM 1813 O O . VAL A 1 217 ? 11.471 10.064 -18.356 1.00 78.50 217 VAL A O 1
ATOM 1816 N N . ASN A 1 218 ? 10.455 8.155 -17.757 1.00 79.88 218 ASN A N 1
ATOM 1817 C CA . ASN A 1 218 ? 11.689 7.511 -17.304 1.00 79.88 218 ASN A CA 1
ATOM 1818 C C . ASN A 1 218 ? 12.723 7.370 -18.434 1.00 79.88 218 ASN A C 1
ATOM 1820 O O . ASN A 1 218 ? 13.914 7.528 -18.188 1.00 79.88 218 ASN A O 1
ATOM 1824 N N . GLN A 1 219 ? 12.289 7.070 -19.664 1.00 81.19 219 GLN A N 1
ATOM 1825 C CA . GLN A 1 219 ? 13.185 7.001 -20.826 1.00 81.19 219 GLN A CA 1
ATOM 1826 C C . GLN A 1 219 ? 13.768 8.377 -21.179 1.00 81.19 219 GLN A C 1
ATOM 1828 O O . GLN A 1 219 ? 14.969 8.474 -21.412 1.00 81.19 219 GLN A O 1
ATOM 1833 N N . CYS A 1 220 ? 12.950 9.435 -21.170 1.00 81.38 220 CYS A N 1
ATOM 1834 C CA . CYS A 1 220 ? 13.417 10.806 -21.388 1.00 81.38 220 CYS A CA 1
ATOM 1835 C C . CYS A 1 220 ? 14.456 11.229 -20.344 1.00 81.38 220 CYS A C 1
ATOM 1837 O O . CYS A 1 220 ? 15.485 11.786 -20.713 1.00 81.38 220 CYS A O 1
ATOM 1839 N N . SER A 1 221 ? 14.209 10.925 -19.066 1.00 81.25 221 SER A N 1
ATOM 1840 C CA . SER A 1 221 ? 15.140 11.224 -17.973 1.00 81.25 221 SER A CA 1
ATOM 1841 C C . SER A 1 221 ? 16.476 10.497 -18.151 1.00 81.25 221 SER A C 1
ATOM 1843 O O . SER A 1 221 ? 17.522 11.132 -18.108 1.00 81.25 221 SER A O 1
ATOM 1845 N N . LYS A 1 222 ? 16.454 9.190 -18.438 1.00 82.12 222 LYS A N 1
ATOM 1846 C CA . LYS A 1 222 ? 17.675 8.390 -18.639 1.00 82.12 222 LYS A CA 1
ATOM 1847 C C . LYS A 1 222 ? 18.530 8.851 -19.819 1.00 82.12 222 LYS A C 1
ATOM 1849 O O . LYS A 1 222 ? 19.745 8.726 -19.770 1.00 82.12 222 LYS A O 1
ATOM 1854 N N . LEU A 1 223 ? 17.898 9.367 -20.871 1.00 81.88 223 LEU A N 1
ATOM 1855 C CA . LEU A 1 223 ? 18.583 9.859 -22.069 1.00 81.88 223 LEU A CA 1
ATOM 1856 C C . LEU A 1 223 ? 18.820 11.375 -22.050 1.00 81.88 223 LEU A C 1
ATOM 1858 O O . LEU A 1 223 ? 19.134 11.939 -23.098 1.00 81.88 223 LEU A O 1
ATOM 1862 N N . ASN A 1 224 ? 18.634 12.040 -20.899 1.00 76.94 224 ASN A N 1
ATOM 1863 C CA . ASN A 1 224 ? 18.773 13.494 -20.738 1.00 76.94 224 ASN A CA 1
ATOM 1864 C C . ASN A 1 224 ? 18.126 14.276 -21.896 1.00 76.94 224 ASN A C 1
ATOM 1866 O O . ASN A 1 224 ? 18.742 15.141 -22.521 1.00 76.94 224 ASN A O 1
ATOM 1870 N N . SER A 1 225 ? 16.900 13.879 -22.238 1.00 77.12 225 SER A N 1
ATOM 1871 C CA . SER A 1 225 ? 16.205 14.311 -23.445 1.00 77.12 225 SER A CA 1
ATOM 1872 C C . SER A 1 225 ? 15.552 15.677 -23.264 1.00 77.12 225 SER A C 1
ATOM 1874 O O . SER A 1 225 ? 14.800 15.873 -22.310 1.00 77.12 225 SER A O 1
ATOM 1876 N N . SER A 1 226 ? 15.751 16.588 -24.221 1.00 67.06 226 SER A N 1
ATOM 1877 C CA . SER A 1 226 ? 15.035 17.875 -24.271 1.00 67.06 226 SER A CA 1
ATOM 1878 C C . SER A 1 226 ? 13.622 17.763 -24.862 1.00 67.06 226 SER A C 1
ATOM 1880 O O . SER A 1 226 ? 12.859 18.723 -24.829 1.00 67.06 226 SER A O 1
ATOM 1882 N N . SER A 1 227 ? 13.262 16.599 -25.412 1.00 68.56 227 SER A N 1
ATOM 1883 C CA . SER A 1 227 ? 11.970 16.337 -26.057 1.00 68.56 227 SER A CA 1
ATOM 1884 C C . SER A 1 227 ? 11.401 14.956 -25.687 1.00 68.56 227 SER A C 1
ATOM 1886 O O . SER A 1 227 ? 12.034 14.153 -24.990 1.00 68.56 227 SER A O 1
ATOM 1888 N N . LEU A 1 228 ? 10.171 14.653 -26.117 1.00 73.62 228 LEU A N 1
ATOM 1889 C CA . LEU A 1 228 ? 9.582 13.326 -25.921 1.00 73.62 228 LEU A CA 1
ATOM 1890 C C . LEU A 1 228 ? 10.329 12.281 -26.764 1.00 73.62 228 LEU A C 1
ATOM 1892 O O . LEU A 1 228 ? 10.381 12.368 -27.991 1.00 73.62 228 LEU A O 1
ATOM 1896 N N . PHE A 1 229 ? 10.878 11.264 -26.098 1.00 74.81 229 PHE A N 1
ATOM 1897 C CA . PHE A 1 229 ? 11.593 10.171 -26.751 1.00 74.81 229 PHE A CA 1
ATOM 1898 C C . PHE A 1 229 ? 10.642 9.336 -27.618 1.00 74.81 229 PHE A C 1
ATOM 1900 O O . PHE A 1 229 ? 9.651 8.784 -27.120 1.00 74.81 229 PHE A O 1
ATOM 1907 N N . SER A 1 230 ? 10.966 9.199 -28.905 1.00 73.19 230 SER A N 1
ATOM 1908 C CA . SER A 1 230 ? 10.272 8.265 -29.789 1.00 73.19 230 SER A CA 1
ATOM 1909 C C . SER A 1 230 ? 10.790 6.846 -29.567 1.00 73.19 230 SER A C 1
ATOM 1911 O O . SER A 1 230 ? 11.985 6.582 -29.652 1.00 73.19 230 SER A O 1
ATOM 1913 N N . ASN A 1 231 ? 9.877 5.900 -29.332 1.00 67.75 231 ASN A N 1
ATOM 1914 C CA . ASN A 1 231 ? 10.222 4.475 -29.256 1.00 67.75 231 ASN A CA 1
ATOM 1915 C C . ASN A 1 231 ? 10.435 3.836 -30.647 1.00 67.75 231 ASN A C 1
ATOM 1917 O O . ASN A 1 231 ? 10.651 2.624 -30.739 1.00 67.75 231 ASN A O 1
ATOM 1921 N N . GLU A 1 232 ? 10.353 4.623 -31.720 1.00 74.88 232 GLU A N 1
ATOM 1922 C CA . GLU A 1 232 ? 10.578 4.183 -33.095 1.00 74.88 232 GLU A CA 1
ATOM 1923 C C . GLU A 1 232 ? 12.062 4.268 -33.445 1.00 74.88 232 GLU A C 1
ATOM 1925 O O . GLU A 1 232 ? 12.545 5.206 -34.075 1.00 74.88 232 GLU A O 1
ATOM 1930 N N . ILE A 1 233 ? 12.800 3.256 -33.002 1.00 79.81 233 ILE A N 1
ATOM 1931 C CA . ILE A 1 233 ? 14.188 3.049 -33.403 1.00 79.81 233 ILE A CA 1
ATOM 1932 C C . ILE A 1 233 ? 14.195 2.365 -34.775 1.00 79.81 233 ILE A C 1
ATOM 1934 O O . ILE A 1 233 ? 13.551 1.323 -34.941 1.00 79.81 233 ILE A O 1
ATOM 1938 N N . LYS A 1 234 ? 14.929 2.921 -35.747 1.00 83.81 234 LYS A N 1
ATOM 1939 C CA . LYS A 1 234 ? 15.199 2.235 -37.018 1.00 83.81 234 LYS A CA 1
ATOM 1940 C C . LYS A 1 234 ? 16.345 1.248 -36.823 1.00 83.81 234 LYS A C 1
ATOM 1942 O O . LYS A 1 234 ? 17.412 1.614 -36.336 1.00 83.81 234 LYS A O 1
ATOM 1947 N N . TYR A 1 235 ? 16.120 -0.003 -37.208 1.00 80.50 235 TYR A N 1
ATOM 1948 C CA . TYR A 1 235 ? 17.091 -1.079 -37.038 1.00 80.50 235 TYR A CA 1
ATOM 1949 C C . TYR A 1 235 ? 17.740 -1.411 -38.384 1.00 80.50 235 TYR A C 1
ATOM 1951 O O . TYR A 1 235 ? 17.005 -1.603 -39.356 1.00 80.50 235 TYR A O 1
ATOM 1959 N N . PRO A 1 236 ? 19.076 -1.500 -38.470 1.00 74.06 236 PRO A N 1
ATOM 1960 C CA . PRO A 1 236 ? 19.734 -1.991 -39.674 1.00 74.06 236 PRO A CA 1
ATOM 1961 C C . PRO A 1 236 ? 19.380 -3.469 -39.892 1.00 74.06 236 PRO A C 1
ATOM 1963 O O . PRO A 1 236 ? 19.395 -4.270 -38.955 1.00 74.06 236 PRO A O 1
ATOM 1966 N N . ASP A 1 237 ? 19.024 -3.830 -41.120 1.00 69.94 237 ASP A N 1
ATOM 1967 C CA . ASP A 1 237 ? 18.857 -5.222 -41.525 1.00 69.94 237 ASP A CA 1
ATOM 1968 C C . ASP A 1 237 ? 20.197 -5.886 -41.876 1.00 69.94 237 ASP A C 1
ATOM 1970 O O . ASP A 1 237 ? 21.263 -5.272 -41.777 1.00 69.94 237 ASP A O 1
ATOM 1974 N N . ARG A 1 238 ? 20.141 -7.157 -42.298 1.00 64.50 238 ARG A N 1
ATOM 1975 C CA . ARG A 1 238 ? 21.327 -7.944 -42.677 1.00 64.50 238 ARG A CA 1
ATOM 1976 C C . ARG A 1 238 ? 22.120 -7.327 -43.839 1.00 64.50 238 ARG A C 1
ATOM 1978 O O . ARG A 1 238 ? 23.315 -7.563 -43.930 1.00 64.50 238 ARG A O 1
ATOM 1985 N N . ASN A 1 239 ? 21.482 -6.496 -44.663 1.00 66.31 239 ASN A N 1
ATOM 1986 C CA . ASN A 1 239 ? 22.083 -5.819 -45.813 1.00 66.31 239 ASN A CA 1
ATOM 1987 C C . ASN A 1 239 ? 22.440 -4.354 -45.500 1.00 66.31 239 ASN A C 1
ATOM 1989 O O . ASN A 1 239 ? 22.833 -3.598 -46.383 1.00 66.31 239 ASN A O 1
ATOM 1993 N N . GLY A 1 240 ? 22.278 -3.919 -44.246 1.00 62.31 240 GLY A N 1
ATOM 1994 C CA . GLY A 1 240 ? 22.539 -2.551 -43.815 1.00 62.31 240 GLY A CA 1
ATOM 1995 C C . GLY A 1 240 ? 21.476 -1.518 -44.175 1.00 62.31 240 GLY A C 1
ATOM 1996 O O . GLY A 1 240 ? 21.695 -0.336 -43.907 1.00 62.31 240 GLY A O 1
ATOM 1997 N N . LYS A 1 241 ? 20.322 -1.926 -44.714 1.00 70.25 241 LYS A N 1
ATOM 1998 C CA . LYS A 1 241 ? 19.184 -1.025 -44.933 1.00 70.25 241 LYS A CA 1
ATOM 1999 C C . LYS A 1 241 ? 18.427 -0.833 -43.616 1.00 70.25 241 LYS A C 1
ATOM 2001 O O . LYS A 1 241 ? 18.111 -1.787 -42.909 1.00 70.25 241 LYS A O 1
ATOM 2006 N N . PHE A 1 242 ? 18.141 0.417 -43.259 1.00 67.81 242 PHE A N 1
ATOM 2007 C CA . PHE A 1 242 ? 17.447 0.752 -42.013 1.00 67.81 242 PHE A CA 1
ATOM 2008 C C . PHE A 1 242 ? 15.944 0.506 -42.145 1.00 67.81 242 PHE A C 1
ATOM 2010 O O . PHE A 1 242 ? 15.258 1.216 -42.879 1.00 67.81 242 PHE A O 1
ATOM 2017 N N . ILE A 1 243 ? 15.418 -0.474 -41.406 1.00 62.66 243 ILE A N 1
ATOM 2018 C CA . ILE A 1 243 ? 13.993 -0.813 -41.403 1.00 62.66 243 ILE A CA 1
ATOM 2019 C C . ILE A 1 243 ? 13.293 -0.242 -40.164 1.00 62.66 243 ILE A C 1
ATOM 2021 O O . ILE A 1 243 ? 13.842 -0.180 -39.064 1.00 62.66 243 ILE A O 1
ATOM 2025 N N . LEU A 1 244 ? 12.045 0.181 -40.361 1.00 55.94 244 LEU A N 1
ATOM 2026 C CA . LEU A 1 244 ? 11.308 1.100 -39.497 1.00 55.94 244 LEU A CA 1
ATOM 2027 C C . LEU A 1 244 ? 10.794 0.542 -38.159 1.00 55.94 244 LEU A C 1
ATOM 2029 O O . LEU A 1 244 ? 10.251 1.327 -37.388 1.00 55.94 244 LEU A O 1
ATOM 2033 N N . ASN A 1 245 ? 10.934 -0.751 -37.818 1.00 71.69 245 ASN A N 1
ATOM 2034 C CA . ASN A 1 245 ? 10.491 -1.192 -36.486 1.00 71.69 245 ASN A CA 1
ATOM 2035 C C . ASN A 1 245 ? 11.140 -2.465 -35.906 1.00 71.69 245 ASN A C 1
ATOM 2037 O O . ASN A 1 245 ? 11.565 -3.392 -36.595 1.00 71.69 245 ASN A O 1
ATOM 2041 N N . SER A 1 246 ? 11.094 -2.529 -34.570 1.00 76.38 246 SER A N 1
ATOM 2042 C CA . SER A 1 246 ? 11.489 -3.679 -33.733 1.00 76.38 246 SER A CA 1
ATOM 2043 C C . SER A 1 246 ? 10.797 -5.008 -34.072 1.00 76.38 246 SER A C 1
ATOM 2045 O O . SER A 1 246 ? 11.302 -6.056 -33.679 1.00 76.38 246 SER A O 1
ATOM 2047 N N . SER A 1 247 ? 9.656 -5.005 -34.777 1.00 80.06 247 SER A N 1
ATOM 2048 C CA . SER A 1 247 ? 8.960 -6.245 -35.150 1.00 80.06 247 SER A CA 1
ATOM 2049 C C . SER A 1 247 ? 9.714 -7.008 -36.231 1.00 80.06 247 SER A C 1
ATOM 2051 O O . SER A 1 247 ? 9.886 -8.215 -36.098 1.00 80.06 247 SER A O 1
ATOM 2053 N N . LYS A 1 248 ? 10.201 -6.313 -37.262 1.00 81.94 248 LYS A N 1
ATOM 2054 C CA . LYS A 1 248 ? 10.925 -6.966 -38.357 1.00 81.94 248 LYS A CA 1
ATOM 2055 C C . LYS A 1 248 ? 12.299 -7.464 -37.903 1.00 81.94 248 LYS A C 1
ATOM 2057 O O . LYS A 1 248 ? 12.668 -8.599 -38.183 1.00 81.94 248 LYS A O 1
ATOM 2062 N N . PHE A 1 249 ? 13.008 -6.665 -37.101 1.00 83.81 249 PHE A N 1
ATOM 2063 C CA . PHE A 1 249 ? 14.276 -7.085 -36.492 1.00 83.81 249 PHE A CA 1
ATOM 2064 C C . PHE A 1 249 ? 14.100 -8.287 -35.543 1.00 83.81 249 PHE A C 1
ATOM 2066 O O . PHE A 1 249 ? 14.950 -9.173 -35.498 1.00 83.81 249 PHE A O 1
ATOM 2073 N N . SER A 1 250 ? 12.971 -8.345 -34.824 1.00 85.06 250 SER A N 1
ATOM 2074 C CA . SER A 1 250 ? 12.581 -9.482 -33.977 1.00 85.06 250 SER A CA 1
ATOM 2075 C C . SER A 1 250 ? 12.401 -10.769 -34.770 1.00 85.06 250 SER A C 1
ATOM 2077 O O . SER A 1 250 ? 12.944 -11.795 -34.371 1.00 85.06 250 SER A O 1
ATOM 2079 N N . GLN A 1 251 ? 11.704 -10.710 -35.906 1.00 85.25 251 GLN A N 1
ATOM 2080 C CA . GLN A 1 251 ? 11.502 -11.869 -36.777 1.00 85.25 251 GLN A CA 1
ATOM 2081 C C . GLN A 1 251 ? 12.823 -12.377 -37.369 1.00 85.25 251 GLN A C 1
ATOM 2083 O O . GLN A 1 251 ? 13.105 -13.568 -37.291 1.00 85.25 251 GLN A O 1
ATOM 2088 N N . LEU A 1 252 ? 13.666 -11.476 -37.889 1.00 83.19 252 LEU A N 1
ATOM 2089 C CA . LEU A 1 252 ? 14.935 -11.836 -38.540 1.00 83.19 252 LEU A CA 1
ATOM 2090 C C . LEU A 1 252 ? 15.951 -12.503 -37.604 1.00 83.19 252 LEU A C 1
ATOM 2092 O O . LEU A 1 252 ? 16.764 -13.309 -38.060 1.00 83.19 252 LEU A O 1
ATOM 2096 N N . ASN A 1 253 ? 15.922 -12.147 -36.318 1.00 84.75 253 ASN A N 1
ATOM 2097 C CA . ASN A 1 253 ? 16.915 -12.580 -35.332 1.00 84.75 253 ASN A CA 1
ATOM 2098 C C . ASN A 1 253 ? 16.336 -13.503 -34.251 1.00 84.75 253 ASN A C 1
ATOM 2100 O O . ASN A 1 253 ? 17.060 -13.906 -33.350 1.00 84.75 253 ASN A O 1
ATOM 2104 N N . LYS A 1 254 ? 15.036 -13.830 -34.311 1.00 86.25 254 LYS A N 1
ATOM 2105 C CA . LYS A 1 254 ? 14.326 -14.663 -33.322 1.00 86.25 254 LYS A CA 1
ATOM 2106 C C . LYS A 1 254 ? 14.460 -14.168 -31.865 1.00 86.25 254 LYS A C 1
ATOM 2108 O O . LYS A 1 254 ? 14.417 -14.956 -30.926 1.00 86.25 254 LYS A O 1
ATOM 2113 N N . ILE A 1 255 ? 14.572 -12.851 -31.654 1.00 84.88 255 ILE A N 1
ATOM 2114 C CA . ILE A 1 255 ? 14.628 -12.223 -30.317 1.00 84.88 255 ILE A CA 1
ATOM 2115 C C . ILE A 1 255 ? 13.293 -11.519 -30.035 1.00 84.88 255 ILE A C 1
ATOM 2117 O O . ILE A 1 255 ? 12.805 -10.806 -30.914 1.00 84.88 255 ILE A O 1
ATOM 2121 N N . PRO A 1 256 ? 12.692 -11.622 -28.831 1.00 86.62 256 PRO A N 1
ATOM 2122 C CA . PRO A 1 256 ? 11.449 -10.918 -28.514 1.00 86.62 256 PRO A CA 1
ATOM 2123 C C . PRO A 1 256 ? 11.544 -9.396 -28.704 1.00 86.62 256 PRO A C 1
ATOM 2125 O O . PRO A 1 256 ? 12.505 -8.758 -28.267 1.00 86.62 256 PRO A O 1
ATOM 2128 N N . LYS A 1 257 ? 10.494 -8.782 -29.272 1.00 86.88 257 LYS A N 1
ATOM 2129 C CA . LYS A 1 257 ? 10.410 -7.324 -29.519 1.00 86.88 257 LYS A CA 1
ATOM 2130 C C . LYS A 1 257 ? 10.721 -6.490 -28.271 1.00 86.88 257 LYS A C 1
ATOM 2132 O O . LYS A 1 257 ? 11.375 -5.453 -28.351 1.00 86.88 257 LYS A O 1
ATOM 2137 N N . SER A 1 258 ? 10.245 -6.937 -27.107 1.00 82.38 258 SER A N 1
ATOM 2138 C CA . SER A 1 258 ? 10.495 -6.283 -25.819 1.00 82.38 258 SER A CA 1
ATOM 2139 C C . SER A 1 258 ? 11.971 -6.303 -25.426 1.00 82.38 258 SER A C 1
ATOM 2141 O O . SER A 1 258 ? 12.460 -5.306 -24.899 1.00 82.38 258 SER A O 1
ATOM 2143 N N . THR A 1 259 ? 12.667 -7.405 -25.704 1.00 85.06 259 THR A N 1
ATOM 2144 C CA . THR A 1 259 ? 14.095 -7.583 -25.421 1.00 85.06 259 THR A CA 1
ATOM 2145 C C . THR A 1 259 ? 14.937 -6.707 -26.336 1.00 85.06 259 THR A C 1
ATOM 2147 O O . THR A 1 259 ? 15.813 -6.008 -25.843 1.00 85.06 259 THR A O 1
ATOM 2150 N N . ILE A 1 260 ? 14.612 -6.653 -27.633 1.00 87.06 260 ILE A N 1
ATOM 2151 C CA . ILE A 1 260 ? 15.283 -5.756 -28.588 1.00 87.06 260 ILE A CA 1
ATOM 2152 C C . ILE A 1 260 ? 15.180 -4.308 -28.117 1.00 87.06 260 ILE A C 1
ATOM 2154 O O . ILE A 1 260 ? 16.199 -3.649 -27.957 1.00 87.06 260 ILE A O 1
ATOM 2158 N N . ARG A 1 261 ? 13.970 -3.831 -27.796 1.00 86.06 261 ARG A N 1
ATOM 2159 C CA . ARG A 1 261 ? 13.773 -2.461 -27.290 1.00 86.06 261 ARG A CA 1
ATOM 2160 C C . ARG A 1 261 ? 14.555 -2.200 -26.003 1.00 86.06 261 ARG A C 1
ATOM 2162 O O . ARG A 1 261 ? 15.125 -1.127 -25.853 1.00 86.06 261 ARG A O 1
ATOM 2169 N N . ALA A 1 262 ? 14.571 -3.156 -25.074 1.00 84.94 262 ALA A N 1
ATOM 2170 C CA . ALA A 1 262 ? 15.311 -3.019 -23.822 1.00 84.94 262 ALA A CA 1
ATOM 2171 C C . ALA A 1 262 ? 16.828 -2.928 -24.057 1.00 84.94 262 ALA A C 1
ATOM 2173 O O . ALA A 1 262 ? 17.466 -2.034 -23.509 1.00 84.94 262 ALA A O 1
ATOM 2174 N N . ARG A 1 263 ? 17.387 -3.797 -24.909 1.00 89.19 263 ARG A N 1
ATOM 2175 C CA . ARG A 1 263 ? 18.812 -3.783 -25.272 1.00 89.19 263 ARG A CA 1
ATOM 2176 C C . ARG A 1 263 ? 19.189 -2.517 -26.045 1.00 89.19 263 ARG A C 1
ATOM 2178 O O . ARG A 1 263 ? 20.217 -1.928 -25.747 1.00 89.19 263 ARG A O 1
ATOM 2185 N N . SER A 1 264 ? 18.333 -2.030 -26.949 1.00 89.44 264 SER A N 1
ATOM 2186 C CA . SER A 1 264 ? 18.558 -0.748 -27.634 1.00 89.44 264 SER A CA 1
ATOM 2187 C C . SER A 1 264 ? 18.618 0.427 -26.662 1.00 89.44 264 SER A C 1
ATOM 2189 O O . SER A 1 264 ? 19.514 1.252 -26.772 1.00 89.44 264 SER A O 1
ATOM 2191 N N . MET A 1 265 ? 17.697 0.499 -25.694 1.00 87.81 265 MET A N 1
ATOM 2192 C CA . MET A 1 265 ? 17.735 1.548 -24.668 1.00 87.81 265 MET A CA 1
ATOM 2193 C C . MET A 1 265 ? 19.010 1.466 -23.831 1.00 87.81 265 MET A C 1
ATOM 2195 O O . MET A 1 265 ? 19.659 2.482 -23.623 1.00 87.81 265 MET A O 1
ATOM 2199 N N . ARG A 1 266 ? 19.390 0.256 -23.407 1.00 87.88 266 ARG A N 1
ATOM 2200 C CA . ARG A 1 266 ? 20.615 0.023 -22.638 1.00 87.88 266 ARG A CA 1
ATOM 2201 C C . ARG A 1 266 ? 21.861 0.474 -23.400 1.00 87.88 266 ARG A C 1
ATOM 2203 O O . ARG A 1 266 ? 22.686 1.165 -22.826 1.00 87.88 266 ARG A O 1
ATOM 2210 N N . PHE A 1 267 ? 21.950 0.170 -24.694 1.00 91.62 267 PHE A N 1
ATOM 2211 C CA . PHE A 1 267 ? 23.041 0.652 -25.540 1.00 91.62 267 PHE A CA 1
ATOM 2212 C C . PHE A 1 267 ? 23.126 2.184 -25.560 1.00 91.62 267 PHE A C 1
ATOM 2214 O O . PHE A 1 267 ? 24.207 2.743 -25.411 1.00 91.62 267 PHE A O 1
ATOM 2221 N N . LEU A 1 268 ? 21.993 2.874 -25.740 1.00 90.94 268 LEU A N 1
ATOM 2222 C CA . LEU A 1 268 ? 21.960 4.340 -25.756 1.00 90.94 268 LEU A CA 1
ATOM 2223 C C . LEU A 1 268 ? 22.392 4.927 -24.403 1.00 90.94 268 LEU A C 1
ATOM 2225 O O . LEU A 1 268 ? 23.165 5.881 -24.382 1.00 90.94 268 LEU A O 1
ATOM 2229 N N . GLU A 1 269 ? 21.926 4.333 -23.300 1.00 87.75 269 GLU A N 1
ATOM 2230 C CA . GLU A 1 269 ? 22.312 4.704 -21.933 1.00 87.75 269 GLU A CA 1
ATOM 2231 C C . GLU A 1 269 ? 23.827 4.519 -21.712 1.00 87.75 269 GLU A C 1
ATOM 2233 O O . GLU A 1 269 ? 24.506 5.469 -21.337 1.00 87.75 269 GLU A O 1
ATOM 2238 N N . GLU A 1 270 ? 24.379 3.340 -22.021 1.00 89.56 270 GLU A N 1
ATOM 2239 C CA . GLU A 1 270 ? 25.808 3.020 -21.831 1.00 89.56 270 GLU A CA 1
ATOM 2240 C C . GLU A 1 270 ? 26.740 3.859 -22.715 1.00 89.56 270 GLU A C 1
ATOM 2242 O O . GLU A 1 270 ? 27.900 4.075 -22.377 1.00 89.56 270 GLU A O 1
ATOM 2247 N N . ASN A 1 271 ? 26.233 4.378 -23.835 1.00 90.12 271 ASN A N 1
ATOM 2248 C CA . ASN A 1 271 ? 26.986 5.264 -24.719 1.00 90.12 271 ASN A CA 1
ATOM 2249 C C . ASN A 1 271 ? 26.697 6.756 -24.466 1.00 90.12 271 ASN A C 1
ATOM 2251 O O . ASN A 1 271 ? 27.035 7.588 -25.311 1.00 90.12 271 ASN A O 1
ATOM 2255 N N . ASN A 1 272 ? 26.074 7.108 -23.332 1.00 88.06 272 ASN A N 1
ATOM 2256 C CA . ASN A 1 272 ? 25.776 8.487 -22.927 1.00 88.06 272 ASN A CA 1
ATOM 2257 C C . ASN A 1 272 ? 25.029 9.303 -24.000 1.00 88.06 272 ASN A C 1
ATOM 2259 O O . ASN A 1 272 ? 25.252 10.507 -24.169 1.00 88.06 272 ASN A O 1
ATOM 2263 N N . PHE A 1 273 ? 24.149 8.651 -24.762 1.00 89.38 273 PHE A N 1
ATOM 2264 C CA . PHE A 1 273 ? 23.419 9.301 -25.841 1.00 89.38 273 PHE A CA 1
ATOM 2265 C C . PHE A 1 273 ? 22.391 10.303 -25.294 1.00 89.38 273 PHE A C 1
ATOM 2267 O O . PHE A 1 273 ? 21.549 9.956 -24.466 1.00 89.38 273 PHE A O 1
ATOM 2274 N N . LYS A 1 274 ? 22.421 11.539 -25.811 1.00 88.69 274 LYS A N 1
ATOM 2275 C CA . LYS A 1 274 ? 21.461 12.600 -25.476 1.00 88.69 274 LYS A CA 1
ATOM 2276 C C . LYS A 1 274 ? 20.444 12.768 -26.598 1.00 88.69 274 LYS A C 1
ATOM 2278 O O . LYS A 1 274 ? 20.793 13.234 -27.684 1.00 88.69 274 LYS A O 1
ATOM 2283 N N . TYR A 1 275 ? 19.189 12.404 -26.345 1.00 86.69 275 TYR A N 1
ATOM 2284 C CA . TYR A 1 275 ? 18.151 12.475 -27.374 1.00 86.69 275 TYR A CA 1
ATOM 2285 C C . TYR A 1 275 ? 17.726 13.924 -27.650 1.00 86.69 275 TYR A C 1
ATOM 2287 O O . TYR A 1 275 ? 17.353 14.659 -26.738 1.00 86.69 275 TYR A O 1
ATOM 2295 N N . LYS A 1 276 ? 17.733 14.310 -28.934 1.00 85.81 276 LYS A N 1
ATOM 2296 C CA . LYS A 1 276 ? 17.161 15.578 -29.427 1.00 85.81 276 LYS A CA 1
ATOM 2297 C C . LYS A 1 276 ? 15.902 15.342 -30.262 1.00 85.81 276 LYS A C 1
ATOM 2299 O O . LYS A 1 276 ? 14.865 15.952 -30.016 1.00 85.81 276 LYS A O 1
ATOM 2304 N N . ASN A 1 277 ? 16.000 14.453 -31.249 1.00 86.19 277 ASN A N 1
ATOM 2305 C CA . ASN A 1 277 ? 14.922 14.047 -32.149 1.00 86.19 277 ASN A CA 1
ATOM 2306 C C . ASN A 1 277 ? 15.242 12.680 -32.791 1.00 86.19 277 ASN A C 1
ATOM 2308 O O . ASN A 1 277 ? 16.327 12.122 -32.591 1.00 86.19 277 ASN A O 1
ATOM 2312 N N . SER A 1 278 ? 14.298 12.146 -33.571 1.00 82.75 278 SER A N 1
ATOM 2313 C CA . SER A 1 278 ? 14.435 10.861 -34.271 1.00 82.75 278 SER A CA 1
ATOM 2314 C C . SER A 1 278 ? 15.618 10.830 -35.239 1.00 82.75 278 SER A C 1
ATOM 2316 O O . SER A 1 278 ? 16.275 9.798 -35.371 1.00 82.75 278 SER A O 1
ATOM 2318 N N . ASP A 1 279 ? 15.935 11.947 -35.888 1.00 84.44 279 ASP A N 1
ATOM 2319 C CA . ASP A 1 279 ? 17.023 12.011 -36.867 1.00 84.44 279 ASP A CA 1
ATOM 2320 C C . ASP A 1 279 ? 18.392 11.918 -36.204 1.00 84.44 279 ASP A C 1
ATOM 2322 O O . ASP A 1 279 ? 19.268 11.196 -36.677 1.00 84.44 279 ASP A O 1
ATOM 2326 N N . ASN A 1 280 ? 18.573 12.598 -35.073 1.00 88.12 280 ASN A N 1
ATOM 2327 C CA . ASN A 1 280 ? 19.790 12.513 -34.278 1.00 88.12 280 ASN A CA 1
ATOM 2328 C C . ASN A 1 280 ? 20.021 11.089 -33.749 1.00 88.12 280 ASN A C 1
ATOM 2330 O O . ASN A 1 280 ? 21.140 10.582 -33.831 1.00 88.12 280 ASN A O 1
ATOM 2334 N N . LEU A 1 281 ? 18.958 10.427 -33.285 1.00 87.31 281 LEU A N 1
ATOM 2335 C CA . LEU A 1 281 ? 18.999 9.028 -32.865 1.00 87.31 281 LEU A CA 1
ATOM 2336 C C . LEU A 1 281 ? 19.416 8.102 -34.015 1.00 87.31 281 LEU A C 1
ATOM 2338 O O . LEU A 1 281 ? 20.320 7.283 -33.854 1.00 87.31 281 LEU A O 1
ATOM 2342 N N . ASN A 1 282 ? 18.804 8.262 -35.188 1.00 84.38 282 ASN A N 1
ATOM 2343 C CA . ASN A 1 282 ? 19.126 7.448 -36.359 1.00 84.38 282 ASN A CA 1
ATOM 2344 C C . ASN A 1 282 ? 20.571 7.675 -36.825 1.00 84.38 282 ASN A C 1
ATOM 2346 O O . ASN A 1 282 ? 21.291 6.706 -37.053 1.00 84.38 282 ASN A O 1
ATOM 2350 N N . LYS A 1 283 ? 21.032 8.934 -36.888 1.00 87.25 283 LYS A N 1
ATOM 2351 C CA . LYS A 1 283 ? 22.428 9.273 -37.218 1.00 87.25 283 LYS A CA 1
ATOM 2352 C C . LYS A 1 283 ? 23.412 8.639 -36.234 1.00 87.25 283 LYS A C 1
ATOM 2354 O O . LYS A 1 283 ? 24.453 8.136 -36.651 1.00 87.25 283 LYS A O 1
ATOM 2359 N N . PHE A 1 284 ? 23.095 8.647 -34.939 1.00 89.69 284 PHE A N 1
ATOM 2360 C CA . PHE A 1 284 ? 23.936 8.037 -33.910 1.00 89.69 284 PHE A CA 1
ATOM 2361 C C . PHE A 1 284 ? 24.055 6.520 -34.085 1.00 89.69 284 PHE A C 1
ATOM 2363 O O . PHE A 1 284 ? 25.163 5.985 -34.095 1.00 89.69 284 PHE A O 1
ATOM 2370 N N . ILE A 1 285 ? 22.925 5.838 -34.283 1.00 88.19 285 ILE A N 1
ATOM 2371 C CA . ILE A 1 285 ? 22.899 4.390 -34.512 1.00 88.19 285 ILE A CA 1
ATOM 2372 C C . ILE A 1 285 ? 23.637 4.039 -35.804 1.00 88.19 285 ILE A C 1
ATOM 2374 O O . ILE A 1 285 ? 24.413 3.090 -35.821 1.00 88.19 285 ILE A O 1
ATOM 2378 N N . GLN A 1 286 ? 23.448 4.816 -36.871 1.00 84.94 286 GLN A N 1
ATOM 2379 C CA . GLN A 1 286 ? 24.099 4.576 -38.156 1.00 84.94 286 GLN A CA 1
ATOM 2380 C C . GLN A 1 286 ? 25.621 4.692 -38.080 1.00 84.94 286 GLN A C 1
ATOM 2382 O O . GLN A 1 286 ? 26.314 3.836 -38.621 1.00 84.94 286 GLN A O 1
ATOM 2387 N N . LYS A 1 287 ? 26.147 5.676 -37.341 1.00 89.19 287 LYS A N 1
ATOM 2388 C CA . LYS A 1 287 ? 27.593 5.795 -37.090 1.00 89.19 287 LYS A CA 1
ATOM 2389 C C . LYS A 1 287 ? 28.178 4.614 -36.310 1.00 89.19 287 LYS A C 1
ATOM 2391 O O . LYS A 1 287 ? 29.375 4.376 -36.391 1.00 89.19 287 LYS A O 1
ATOM 2396 N N . ARG A 1 288 ? 27.358 3.897 -35.536 1.00 89.44 288 ARG A N 1
ATOM 2397 C CA . ARG A 1 288 ? 27.770 2.772 -34.677 1.00 89.44 288 ARG A CA 1
ATOM 2398 C C . ARG A 1 288 ? 27.074 1.471 -35.068 1.00 89.44 288 ARG A C 1
ATOM 2400 O O . ARG A 1 288 ? 26.824 0.635 -34.205 1.00 89.44 288 ARG A O 1
ATOM 2407 N N . LYS A 1 289 ? 26.729 1.317 -36.349 1.00 86.31 289 LYS A N 1
ATOM 2408 C CA . LYS A 1 289 ? 25.833 0.266 -36.847 1.00 86.31 289 LYS A CA 1
ATOM 2409 C C . LYS A 1 289 ? 26.234 -1.126 -36.359 1.00 86.31 289 LYS A C 1
ATOM 2411 O O . LYS A 1 289 ? 25.415 -1.806 -35.747 1.00 86.31 289 LYS A O 1
ATOM 2416 N N . ASP A 1 290 ? 27.476 -1.529 -36.596 1.00 85.56 290 ASP A N 1
ATOM 2417 C CA . ASP A 1 290 ? 27.911 -2.899 -36.309 1.00 85.56 290 ASP A CA 1
ATOM 2418 C C . ASP A 1 290 ? 28.009 -3.143 -34.799 1.00 85.56 290 ASP A C 1
ATOM 2420 O O . ASP A 1 290 ? 27.538 -4.162 -34.296 1.00 85.56 290 ASP A O 1
ATOM 2424 N N . VAL A 1 291 ? 28.488 -2.146 -34.047 1.00 90.69 291 VAL A N 1
ATOM 2425 C CA . VAL A 1 291 ? 28.529 -2.181 -32.576 1.00 90.69 291 VAL A CA 1
ATOM 2426 C C . VAL A 1 291 ? 27.117 -2.284 -31.991 1.00 90.69 291 VAL A C 1
ATOM 2428 O O . VAL A 1 291 ? 26.870 -3.074 -31.084 1.00 90.69 291 VAL A O 1
ATOM 2431 N N . PHE A 1 292 ? 26.166 -1.521 -32.532 1.00 89.31 292 PHE A N 1
ATOM 2432 C CA . PHE A 1 292 ? 24.771 -1.526 -32.105 1.00 89.31 292 PHE A CA 1
ATOM 2433 C C . PHE A 1 292 ? 24.093 -2.873 -32.368 1.00 89.31 292 PHE A C 1
ATOM 2435 O O . PHE A 1 292 ? 23.400 -3.397 -31.495 1.00 89.31 292 PHE A O 1
ATOM 2442 N N . VAL A 1 293 ? 24.299 -3.449 -33.556 1.00 87.81 293 VAL A N 1
ATOM 2443 C CA . VAL A 1 293 ? 23.752 -4.765 -33.912 1.00 87.81 293 VAL A CA 1
ATOM 2444 C C . VAL A 1 293 ? 24.341 -5.843 -33.015 1.00 87.81 293 VAL A C 1
ATOM 2446 O O . VAL A 1 293 ? 23.577 -6.574 -32.384 1.00 87.81 293 VAL A O 1
ATOM 2449 N N . ASN A 1 294 ? 25.668 -5.895 -32.890 1.00 88.44 294 ASN A N 1
ATOM 2450 C CA . ASN A 1 294 ? 26.353 -6.879 -32.053 1.00 88.44 294 ASN A CA 1
ATOM 2451 C C . ASN A 1 294 ? 25.884 -6.795 -30.600 1.00 88.44 294 ASN A C 1
ATOM 2453 O O . ASN A 1 294 ? 25.582 -7.819 -29.989 1.00 88.44 294 ASN A O 1
ATOM 2457 N N . PHE A 1 295 ? 25.719 -5.580 -30.074 1.00 90.38 295 PHE A N 1
ATOM 2458 C CA . PHE A 1 295 ? 25.189 -5.375 -28.734 1.00 90.38 295 PHE A CA 1
ATOM 2459 C C . PHE A 1 295 ? 23.743 -5.863 -28.591 1.00 90.38 295 PHE A C 1
ATOM 2461 O O . PHE A 1 295 ? 23.390 -6.483 -27.596 1.00 90.38 295 PHE A O 1
ATOM 2468 N N . ILE A 1 296 ? 22.857 -5.606 -29.553 1.00 88.81 296 ILE A N 1
ATOM 2469 C CA . ILE A 1 296 ? 21.468 -6.076 -29.437 1.00 88.81 296 ILE A CA 1
ATOM 2470 C C . ILE A 1 296 ? 21.385 -7.601 -29.526 1.00 88.81 296 ILE A C 1
ATOM 2472 O O . ILE A 1 296 ? 20.526 -8.198 -28.866 1.00 88.81 296 ILE A O 1
ATOM 2476 N N . LEU A 1 297 ? 22.235 -8.226 -30.341 1.00 86.06 297 LEU A N 1
ATOM 2477 C CA . LEU A 1 297 ? 22.245 -9.672 -30.536 1.00 86.06 297 LEU A CA 1
ATOM 2478 C C . LEU A 1 297 ? 22.880 -10.419 -29.358 1.00 86.06 297 LEU A C 1
ATOM 2480 O O . LEU A 1 297 ? 22.390 -11.496 -29.014 1.00 86.06 297 LEU A O 1
ATOM 2484 N N . SER A 1 298 ? 23.881 -9.840 -28.691 1.00 84.44 298 SER A N 1
ATOM 2485 C CA . SER A 1 298 ? 24.538 -10.468 -27.542 1.00 84.44 298 SER A CA 1
ATOM 2486 C C . SER A 1 298 ? 23.590 -10.672 -26.356 1.00 84.44 298 SER A C 1
ATOM 2488 O O . SER A 1 298 ? 22.602 -9.947 -26.179 1.00 84.44 298 SER A O 1
ATOM 2490 N N . ASP A 1 299 ? 23.839 -11.712 -25.551 1.00 77.88 299 ASP A N 1
ATOM 2491 C CA . ASP A 1 299 ? 23.055 -11.922 -24.338 1.00 77.88 299 ASP A CA 1
ATOM 2492 C C . ASP A 1 299 ? 23.539 -11.016 -23.203 1.00 77.88 299 ASP A C 1
ATOM 2494 O O . ASP A 1 299 ? 24.702 -11.012 -22.827 1.00 77.88 299 ASP A O 1
ATOM 2498 N N . HIS A 1 300 ? 22.596 -10.261 -22.646 1.00 70.62 300 HIS A N 1
ATOM 2499 C CA . HIS A 1 300 ? 22.796 -9.314 -21.543 1.00 70.62 300 HIS A CA 1
ATOM 2500 C C . HIS A 1 300 ? 22.098 -9.787 -20.275 1.00 70.62 300 HIS A C 1
ATOM 2502 O O . HIS A 1 300 ? 21.739 -8.986 -19.404 1.00 70.62 300 HIS A O 1
ATOM 2508 N N . SER A 1 301 ? 21.758 -11.073 -20.225 1.00 64.31 301 SER A N 1
ATOM 2509 C CA . SER A 1 301 ? 21.052 -11.625 -19.094 1.00 64.31 301 SER A CA 1
ATOM 2510 C C . SER A 1 301 ? 22.021 -11.731 -17.914 1.00 64.31 301 SER A C 1
ATOM 2512 O O . SER A 1 301 ? 22.883 -12.595 -17.871 1.00 64.31 301 SER A O 1
ATOM 2514 N N . ASN A 1 302 ? 21.858 -10.859 -16.910 1.00 58.38 302 ASN A N 1
ATOM 2515 C CA . ASN A 1 302 ? 22.531 -10.980 -15.605 1.00 58.38 302 ASN A CA 1
ATOM 2516 C C . ASN A 1 302 ? 21.957 -12.170 -14.804 1.00 58.38 302 ASN A C 1
ATOM 2518 O O . ASN A 1 302 ? 21.682 -12.062 -13.605 1.00 58.38 302 ASN A O 1
ATOM 2522 N N . LYS A 1 303 ? 21.640 -13.283 -15.472 1.00 64.00 303 LYS A N 1
ATOM 2523 C CA . LYS A 1 303 ? 21.105 -14.473 -14.827 1.00 64.00 303 LYS A CA 1
ATOM 2524 C C . LYS A 1 303 ? 22.259 -15.104 -14.067 1.00 64.00 303 LYS A C 1
ATOM 2526 O O . LYS A 1 303 ? 23.062 -15.814 -14.653 1.00 64.00 303 LYS A O 1
ATOM 2531 N N . LYS A 1 304 ? 22.328 -14.841 -12.761 1.00 73.38 304 LYS A N 1
ATOM 2532 C CA . LYS A 1 304 ? 23.126 -15.673 -11.861 1.00 73.38 304 LYS A CA 1
ATOM 2533 C C . LYS A 1 304 ? 22.644 -17.116 -12.032 1.00 73.38 304 LYS A C 1
ATOM 2535 O O . LYS A 1 304 ? 21.460 -17.396 -11.809 1.00 73.38 304 LYS A O 1
ATOM 2540 N N . THR A 1 305 ? 23.536 -17.980 -12.502 1.00 84.88 305 THR A N 1
ATOM 2541 C CA . THR A 1 305 ? 23.311 -19.422 -12.525 1.00 84.88 305 THR A CA 1
ATOM 2542 C C . THR A 1 305 ? 23.382 -19.915 -11.091 1.00 84.88 305 THR A C 1
ATOM 2544 O O . THR A 1 305 ? 24.317 -19.590 -10.365 1.00 84.88 305 THR A O 1
ATOM 2547 N N . ILE A 1 306 ? 22.349 -20.632 -10.670 1.00 89.50 306 ILE A N 1
ATOM 2548 C CA . ILE A 1 306 ? 22.257 -21.232 -9.345 1.00 89.50 306 ILE A CA 1
ATOM 2549 C C . ILE A 1 306 ? 22.460 -22.725 -9.530 1.00 89.50 306 ILE A C 1
ATOM 2551 O O . ILE A 1 306 ? 21.853 -23.312 -10.429 1.00 89.50 306 ILE A O 1
ATOM 2555 N N . LYS A 1 307 ? 23.295 -23.308 -8.673 1.00 92.94 307 LYS A N 1
ATOM 2556 C CA . LYS A 1 307 ? 23.597 -24.734 -8.647 1.00 92.94 307 LYS A CA 1
ATOM 2557 C C . LYS A 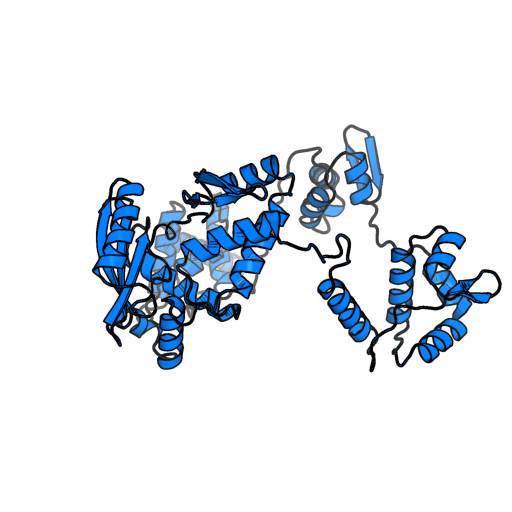1 307 ? 23.374 -25.268 -7.235 1.00 92.94 307 LYS A C 1
ATOM 2559 O O . LYS A 1 307 ? 23.873 -24.676 -6.283 1.00 92.94 307 LYS A O 1
ATOM 2564 N N . PHE A 1 308 ? 22.591 -26.334 -7.106 1.00 93.69 308 PHE A N 1
ATOM 2565 C CA . PHE A 1 308 ? 22.363 -27.034 -5.840 1.00 93.69 308 PHE A CA 1
ATOM 2566 C C . PHE A 1 308 ? 22.028 -28.511 -6.096 1.00 93.69 308 PHE A C 1
ATOM 2568 O O . PHE A 1 308 ? 21.546 -28.871 -7.168 1.00 93.69 308 PHE A O 1
ATOM 2575 N N . THR A 1 309 ? 22.242 -29.357 -5.098 1.00 94.00 309 THR A N 1
ATOM 2576 C CA . THR A 1 309 ? 22.007 -30.799 -5.125 1.00 94.00 309 THR A CA 1
ATOM 2577 C C . THR A 1 309 ? 20.928 -31.171 -4.116 1.00 94.00 309 THR A C 1
ATOM 2579 O O . THR A 1 309 ? 20.979 -30.772 -2.953 1.00 94.00 309 THR A O 1
ATOM 2582 N N . TYR A 1 310 ? 19.951 -31.971 -4.543 1.00 92.62 310 TYR A N 1
ATOM 2583 C CA . TYR A 1 310 ? 18.905 -32.514 -3.676 1.00 92.62 310 TYR A CA 1
ATOM 2584 C C . TYR A 1 310 ? 18.630 -33.971 -4.038 1.00 92.62 310 TYR A C 1
ATOM 2586 O O . TYR A 1 310 ? 18.399 -34.274 -5.208 1.00 92.62 310 TYR A O 1
ATOM 2594 N N . LYS A 1 311 ? 18.655 -34.873 -3.044 1.00 89.12 311 LYS A N 1
ATOM 2595 C CA . LYS A 1 311 ? 18.480 -36.329 -3.233 1.00 89.12 311 LYS A CA 1
ATOM 2596 C C . LYS A 1 311 ? 19.372 -36.898 -4.353 1.00 89.12 311 LYS A C 1
ATOM 2598 O O . LYS A 1 311 ? 18.893 -37.616 -5.222 1.00 89.12 311 LYS A O 1
ATOM 2603 N N . ASN A 1 312 ? 20.659 -36.537 -4.345 1.00 91.19 312 ASN A N 1
ATOM 2604 C CA . ASN A 1 312 ? 21.671 -36.935 -5.340 1.00 91.19 312 ASN A CA 1
ATOM 2605 C C . ASN A 1 312 ? 21.410 -36.470 -6.786 1.00 91.19 312 ASN A C 1
ATOM 2607 O O . ASN A 1 312 ? 22.069 -36.940 -7.708 1.00 91.19 312 ASN A O 1
ATOM 2611 N N . ILE A 1 313 ? 20.488 -35.526 -6.999 1.00 92.25 313 ILE A N 1
ATOM 2612 C CA . ILE A 1 313 ? 20.248 -34.900 -8.302 1.00 92.25 313 ILE A CA 1
ATOM 2613 C C . ILE A 1 313 ? 20.776 -33.470 -8.257 1.00 92.25 313 ILE A C 1
ATOM 2615 O O . ILE A 1 313 ? 20.395 -32.690 -7.380 1.00 92.25 313 ILE A O 1
ATOM 2619 N N . GLU A 1 314 ? 21.627 -33.123 -9.218 1.00 93.81 314 GLU A N 1
ATOM 2620 C CA . GLU A 1 314 ? 22.130 -31.765 -9.394 1.00 93.81 314 GLU A CA 1
ATOM 2621 C C . GLU A 1 314 ? 21.154 -30.921 -10.230 1.00 93.81 314 GLU A C 1
ATOM 2623 O O . GLU A 1 314 ? 20.665 -31.327 -11.289 1.00 93.81 314 GLU A O 1
ATOM 2628 N N . TYR A 1 315 ? 20.867 -29.718 -9.745 1.00 93.19 315 TYR A N 1
ATOM 2629 C CA . TYR A 1 315 ? 20.016 -28.736 -10.395 1.00 93.19 315 TYR A CA 1
ATOM 2630 C C . TYR A 1 315 ? 20.835 -27.498 -10.732 1.00 93.19 315 TYR A C 1
ATOM 2632 O O . TYR A 1 315 ? 21.333 -26.823 -9.835 1.00 93.19 315 TYR A O 1
ATOM 2640 N N . GLU A 1 316 ? 20.898 -27.157 -12.018 1.00 93.12 316 GLU A N 1
ATOM 2641 C CA . GLU A 1 316 ? 21.588 -25.965 -12.509 1.00 93.12 316 GLU A CA 1
ATOM 2642 C C . GLU A 1 316 ? 20.666 -25.111 -13.390 1.00 93.12 316 GLU A C 1
ATOM 2644 O O . GLU A 1 316 ? 19.925 -25.611 -14.243 1.00 93.12 316 GLU A O 1
ATOM 2649 N N . GLY A 1 317 ? 20.688 -23.794 -13.177 1.00 89.50 317 GLY A N 1
ATOM 2650 C CA . GLY A 1 317 ? 20.040 -22.836 -14.066 1.00 89.50 317 GLY A CA 1
ATOM 2651 C C . GLY A 1 317 ? 19.672 -21.518 -13.395 1.00 89.50 317 GLY A C 1
ATOM 2652 O O . GLY A 1 317 ? 20.003 -21.239 -12.247 1.00 89.50 317 GLY A O 1
ATOM 2653 N N . ALA A 1 318 ? 18.945 -20.668 -14.119 1.00 88.75 318 ALA A N 1
ATOM 2654 C CA . ALA A 1 318 ? 18.437 -19.422 -13.552 1.00 88.75 318 ALA A CA 1
ATOM 2655 C C . ALA A 1 318 ? 17.326 -19.688 -12.521 1.00 88.75 318 ALA A C 1
ATOM 2657 O O . ALA A 1 318 ? 16.461 -20.535 -12.752 1.00 88.75 318 ALA A O 1
ATOM 2658 N N . LEU A 1 319 ? 17.257 -18.872 -11.461 1.00 88.75 319 LEU A N 1
ATOM 2659 C CA . LEU A 1 319 ? 16.269 -18.979 -10.371 1.00 88.75 319 LEU A CA 1
ATOM 2660 C C . LEU A 1 319 ? 14.826 -19.218 -10.857 1.00 88.75 319 LEU A C 1
ATOM 2662 O O . LEU A 1 319 ? 14.112 -20.075 -10.348 1.00 88.75 319 LEU A O 1
ATOM 2666 N N . THR A 1 320 ? 14.385 -18.475 -11.878 1.00 87.94 320 THR A N 1
ATOM 2667 C CA . THR A 1 320 ? 13.030 -18.617 -12.440 1.00 87.94 320 THR A CA 1
ATOM 2668 C C . THR A 1 320 ? 12.846 -19.870 -13.290 1.00 87.94 320 THR A C 1
ATOM 2670 O O . THR A 1 320 ? 11.727 -20.362 -13.389 1.00 87.94 320 THR A O 1
ATOM 2673 N N . SER A 1 321 ? 13.907 -20.349 -13.943 1.00 87.31 321 SER A N 1
ATOM 2674 C CA . SER A 1 321 ? 13.873 -21.581 -14.736 1.00 87.31 321 SER A CA 1
ATOM 2675 C C . SER A 1 321 ? 13.814 -22.800 -13.818 1.00 87.31 321 SER A C 1
ATOM 2677 O O . SER A 1 321 ? 12.973 -23.666 -14.028 1.00 87.31 321 SER A O 1
ATOM 2679 N N . LEU A 1 322 ? 14.627 -22.813 -12.757 1.00 92.44 322 LEU A N 1
ATOM 2680 C CA . LEU A 1 322 ? 14.600 -23.849 -11.723 1.00 92.44 322 LEU A CA 1
ATOM 2681 C C . LEU A 1 322 ? 13.261 -23.871 -10.976 1.00 92.44 322 LEU A C 1
ATOM 2683 O O . LEU A 1 322 ? 12.681 -24.938 -10.811 1.00 92.44 322 LEU A O 1
ATOM 2687 N N . ALA A 1 323 ? 12.703 -22.701 -10.636 1.00 91.69 323 ALA A N 1
ATOM 2688 C CA . ALA A 1 323 ? 11.371 -22.616 -10.031 1.00 91.69 323 ALA A CA 1
ATOM 2689 C C . ALA A 1 323 ? 10.305 -23.295 -10.904 1.00 91.69 323 ALA A C 1
ATOM 2691 O O . ALA A 1 323 ? 9.522 -24.092 -10.405 1.00 91.69 323 ALA A O 1
ATOM 2692 N N . LYS A 1 324 ? 10.312 -23.032 -12.219 1.00 90.50 324 LYS A N 1
ATOM 2693 C CA . LYS A 1 324 ? 9.395 -23.689 -13.162 1.00 90.50 324 LYS A CA 1
ATOM 2694 C C . LYS A 1 324 ? 9.639 -25.193 -13.263 1.00 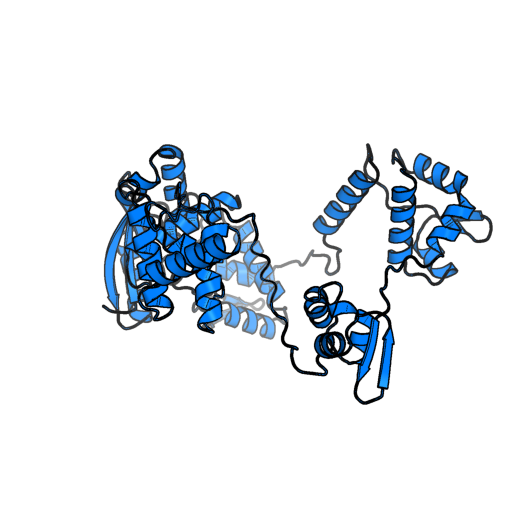90.50 324 LYS A C 1
ATOM 2696 O O . LYS A 1 324 ? 8.671 -25.942 -13.247 1.00 90.50 324 LYS A O 1
ATOM 2701 N N . LYS A 1 325 ? 10.905 -25.622 -13.354 1.00 90.62 325 LYS A N 1
ATOM 2702 C CA . LYS A 1 325 ? 11.291 -27.043 -13.425 1.00 90.62 325 LYS A CA 1
ATOM 2703 C C . LYS A 1 325 ? 10.779 -27.829 -12.212 1.00 90.62 325 LYS A C 1
ATOM 2705 O O . LYS A 1 325 ? 10.413 -28.984 -12.356 1.00 90.62 325 LYS A O 1
ATOM 2710 N N . LEU A 1 326 ? 10.714 -27.182 -11.049 1.00 91.06 326 LEU A N 1
ATOM 2711 C CA . LEU A 1 326 ? 10.249 -27.760 -9.786 1.00 91.06 326 LEU A CA 1
ATOM 2712 C C . LEU A 1 326 ? 8.759 -27.500 -9.495 1.00 91.06 326 LEU A C 1
ATOM 2714 O O . LEU A 1 326 ? 8.296 -27.796 -8.400 1.00 91.06 326 LEU A O 1
ATOM 2718 N N . GLY A 1 327 ? 8.000 -26.917 -10.432 1.00 90.06 327 GLY A N 1
ATOM 2719 C CA . GLY A 1 327 ? 6.565 -26.652 -10.249 1.00 90.06 327 GLY A CA 1
ATOM 2720 C C . GLY A 1 327 ? 6.233 -25.535 -9.247 1.00 90.06 327 GLY A C 1
ATOM 2721 O O . GLY A 1 327 ? 5.117 -25.460 -8.741 1.00 90.06 327 GLY A O 1
ATOM 2722 N N . LEU A 1 328 ? 7.181 -24.645 -8.952 1.00 90.75 328 LEU A N 1
ATOM 2723 C CA . LEU A 1 328 ? 7.048 -23.596 -7.940 1.00 90.75 328 LEU A CA 1
ATOM 2724 C C . LEU A 1 328 ? 6.738 -22.230 -8.552 1.00 90.75 328 LEU A C 1
ATOM 2726 O O . LEU A 1 328 ? 7.209 -21.865 -9.633 1.00 90.75 328 LEU A O 1
ATOM 2730 N N . SER A 1 329 ? 6.026 -21.399 -7.786 1.00 90.69 329 SER A N 1
ATOM 2731 C CA . SER A 1 329 ? 5.812 -19.992 -8.133 1.00 90.69 329 SER A CA 1
ATOM 2732 C C . SER A 1 329 ? 7.143 -19.219 -8.147 1.00 90.69 329 SER A C 1
ATOM 2734 O O . SER A 1 329 ? 7.786 -19.089 -7.096 1.00 90.69 329 SER A O 1
ATOM 2736 N N . PRO A 1 330 ? 7.545 -18.605 -9.283 1.00 87.88 330 PRO A N 1
ATOM 2737 C CA . PRO A 1 330 ? 8.778 -17.817 -9.360 1.00 87.88 330 PRO A CA 1
ATOM 2738 C C . PRO A 1 330 ? 8.820 -16.651 -8.365 1.00 87.88 330 PRO A C 1
ATOM 2740 O O . PRO A 1 330 ? 9.897 -16.206 -7.972 1.00 87.88 330 PRO A O 1
ATOM 2743 N N . SER A 1 331 ? 7.654 -16.140 -7.964 1.00 85.56 331 SER A N 1
ATOM 2744 C CA . SER A 1 331 ? 7.513 -15.050 -6.997 1.00 85.56 331 SER A CA 1
ATOM 2745 C C . SER A 1 331 ? 7.936 -15.481 -5.593 1.00 85.56 331 SER A C 1
ATOM 2747 O O . SER A 1 331 ? 8.674 -14.760 -4.923 1.00 85.56 331 SER A O 1
ATOM 2749 N N . THR A 1 332 ? 7.504 -16.669 -5.166 1.00 85.94 332 THR A N 1
ATOM 2750 C CA . THR A 1 332 ? 7.828 -17.237 -3.850 1.00 85.94 332 THR A CA 1
ATOM 2751 C C . THR A 1 332 ? 9.315 -17.545 -3.747 1.00 85.94 332 THR A C 1
ATOM 2753 O O . THR A 1 332 ? 9.967 -17.123 -2.794 1.00 85.94 332 THR A O 1
ATOM 2756 N N . VAL A 1 333 ? 9.866 -18.191 -4.776 1.00 90.56 333 VAL A N 1
ATOM 2757 C CA . VAL A 1 333 ? 11.293 -18.522 -4.864 1.00 90.56 333 VAL A CA 1
ATOM 2758 C C . VAL A 1 333 ? 12.150 -17.249 -4.829 1.00 90.56 333 VAL A C 1
ATOM 2760 O O . VAL A 1 333 ? 13.081 -17.154 -4.037 1.00 90.56 333 VAL A O 1
ATOM 2763 N N . LYS A 1 334 ? 11.789 -16.209 -5.598 1.00 88.69 334 LYS A N 1
ATOM 2764 C CA . LYS A 1 334 ? 12.468 -14.898 -5.541 1.00 88.69 334 LYS A CA 1
ATOM 2765 C C . LYS A 1 334 ? 12.434 -14.268 -4.156 1.00 88.69 334 LYS A C 1
ATOM 2767 O O . LYS A 1 334 ? 13.418 -13.659 -3.748 1.00 88.69 334 LYS A O 1
ATOM 2772 N N . LYS A 1 335 ? 11.302 -14.374 -3.455 1.00 85.31 335 LYS A N 1
ATOM 2773 C CA . LYS A 1 335 ? 11.153 -13.820 -2.109 1.00 85.31 335 LYS A CA 1
ATOM 2774 C C . LYS A 1 335 ? 12.098 -14.518 -1.131 1.00 85.31 335 LYS A C 1
ATOM 2776 O O . LYS A 1 335 ? 12.800 -13.816 -0.419 1.00 85.31 335 LYS A O 1
ATOM 2781 N N . ARG A 1 336 ? 12.153 -15.856 -1.141 1.00 88.94 336 ARG A N 1
ATOM 2782 C CA . ARG A 1 336 ? 13.072 -16.643 -0.298 1.00 88.94 336 ARG A CA 1
ATOM 2783 C C . ARG A 1 336 ? 14.535 -16.359 -0.631 1.00 88.94 336 ARG A C 1
ATOM 2785 O O . ARG A 1 336 ? 15.298 -16.027 0.261 1.00 88.94 336 ARG A O 1
ATOM 2792 N N . TYR A 1 337 ? 14.891 -16.372 -1.915 1.00 88.94 337 TYR A N 1
ATOM 2793 C CA . TYR A 1 337 ? 16.258 -16.110 -2.373 1.00 88.94 337 TYR A CA 1
ATOM 2794 C C . TYR A 1 337 ? 16.770 -14.719 -1.970 1.00 88.94 337 TYR A C 1
ATOM 2796 O O . TYR A 1 337 ? 17.942 -14.556 -1.665 1.00 88.94 337 TYR A O 1
ATOM 2804 N N . LYS A 1 338 ? 15.889 -13.709 -1.921 1.00 84.31 338 LYS A N 1
ATOM 2805 C CA . LYS A 1 338 ? 16.243 -12.346 -1.491 1.00 84.31 338 LYS A CA 1
ATOM 2806 C C . LYS A 1 338 ? 16.611 -12.249 0.002 1.00 84.31 338 LYS A C 1
ATOM 2808 O O . LYS A 1 338 ? 17.221 -11.259 0.387 1.00 84.31 338 LYS A O 1
ATOM 2813 N N . PHE A 1 339 ? 16.217 -13.216 0.831 1.00 80.19 339 PHE A N 1
ATOM 2814 C CA . PHE A 1 339 ? 16.573 -13.243 2.256 1.00 80.19 339 PHE A CA 1
ATOM 2815 C C . PHE A 1 339 ? 17.962 -13.827 2.527 1.00 80.19 339 PHE A C 1
ATOM 2817 O O . PHE A 1 339 ? 18.430 -13.728 3.654 1.00 80.19 339 PHE A O 1
ATOM 2824 N N . LEU A 1 340 ? 18.605 -14.429 1.525 1.00 81.94 340 LEU A N 1
ATOM 2825 C CA . LEU A 1 340 ? 19.949 -14.968 1.668 1.00 81.94 340 LEU A CA 1
ATOM 2826 C C . LEU A 1 340 ? 20.981 -13.836 1.546 1.00 81.94 340 LEU A C 1
ATOM 2828 O O . LEU A 1 340 ? 20.861 -12.977 0.668 1.00 81.94 340 LEU A O 1
ATOM 2832 N N . ASP A 1 341 ? 21.983 -13.842 2.423 1.00 77.06 341 ASP A N 1
ATOM 2833 C CA . ASP A 1 341 ? 23.184 -13.015 2.279 1.00 77.06 341 ASP A CA 1
ATOM 2834 C C . ASP A 1 341 ? 24.186 -13.681 1.319 1.00 77.06 341 ASP A C 1
ATOM 2836 O O . ASP A 1 341 ? 23.955 -14.785 0.828 1.00 77.06 341 ASP A O 1
ATOM 2840 N N . GLU A 1 342 ? 25.302 -13.015 1.023 1.00 75.06 342 GLU A N 1
ATOM 2841 C CA . GLU A 1 342 ? 26.278 -13.513 0.045 1.00 75.06 342 GLU A CA 1
ATOM 2842 C C . GLU A 1 342 ? 26.835 -14.906 0.386 1.00 75.06 342 GLU A C 1
ATOM 2844 O O . GLU A 1 342 ? 27.066 -15.694 -0.532 1.00 75.06 342 GLU A O 1
ATOM 2849 N N . ASN A 1 343 ? 26.950 -15.240 1.675 1.00 72.00 343 ASN A N 1
ATOM 2850 C CA . ASN A 1 343 ? 27.447 -16.534 2.149 1.00 72.00 343 ASN A CA 1
ATOM 2851 C C . ASN A 1 343 ? 26.389 -17.642 2.030 1.00 72.00 343 ASN A C 1
ATOM 2853 O O . ASN A 1 343 ? 26.713 -18.792 1.741 1.00 72.00 343 ASN A O 1
ATOM 2857 N N . HIS A 1 344 ? 25.111 -17.312 2.217 1.00 82.06 344 HIS A N 1
ATOM 2858 C CA . HIS A 1 344 ? 24.018 -18.276 2.101 1.00 82.06 344 HIS A CA 1
ATOM 2859 C C . HIS A 1 344 ? 23.598 -18.540 0.649 1.00 82.06 344 HIS A C 1
ATOM 2861 O O . HIS A 1 344 ? 23.047 -19.597 0.349 1.00 82.06 344 HIS A O 1
ATOM 2867 N N . VAL A 1 345 ? 23.859 -17.606 -0.272 1.00 82.88 345 VAL A N 1
ATOM 2868 C CA . VAL A 1 345 ? 23.471 -17.729 -1.691 1.00 82.88 345 VAL A CA 1
ATOM 2869 C C . VAL A 1 345 ? 24.205 -18.874 -2.408 1.00 82.88 345 VAL A C 1
ATOM 2871 O O . VAL A 1 345 ? 23.718 -19.359 -3.427 1.00 82.88 345 VAL A O 1
ATOM 2874 N N . THR A 1 346 ? 25.350 -19.325 -1.892 1.00 83.38 346 THR A N 1
ATOM 2875 C CA . THR A 1 346 ? 26.130 -20.451 -2.438 1.00 83.38 346 THR A CA 1
ATOM 2876 C C . THR A 1 346 ? 25.960 -21.749 -1.649 1.00 83.38 346 THR A C 1
ATOM 2878 O O . THR A 1 346 ? 26.420 -22.798 -2.095 1.00 83.38 346 THR A O 1
ATOM 2881 N N . ASN A 1 347 ? 25.289 -21.711 -0.496 1.00 88.75 347 ASN A N 1
ATOM 2882 C CA . ASN A 1 347 ? 25.139 -22.876 0.362 1.00 88.75 347 ASN A CA 1
ATOM 2883 C C . ASN A 1 347 ? 23.973 -23.763 -0.106 1.00 88.75 347 ASN A C 1
ATOM 2885 O O . ASN A 1 347 ? 22.843 -23.306 -0.302 1.00 88.75 347 ASN A O 1
ATOM 2889 N N . ASN A 1 348 ? 24.259 -25.058 -0.253 1.00 90.75 348 ASN A N 1
ATOM 2890 C CA . ASN A 1 348 ? 23.328 -26.043 -0.783 1.00 90.75 348 ASN A CA 1
ATOM 2891 C C . ASN A 1 348 ? 22.012 -26.125 0.004 1.00 90.75 348 ASN A C 1
ATOM 2893 O O . ASN A 1 348 ? 20.942 -26.149 -0.599 1.00 90.75 348 ASN A O 1
ATOM 2897 N N . GLU A 1 349 ? 22.084 -26.126 1.334 1.00 88.81 349 GLU A N 1
ATOM 2898 C CA . GLU A 1 349 ? 20.926 -26.285 2.216 1.00 88.81 349 GLU A CA 1
ATOM 2899 C C . GLU A 1 349 ? 19.959 -25.093 2.090 1.00 88.81 349 GLU A C 1
ATOM 2901 O O . GLU A 1 349 ? 18.746 -25.249 1.902 1.00 88.81 349 GLU A O 1
ATOM 2906 N N . TYR A 1 350 ? 20.510 -23.879 2.066 1.00 89.62 350 TYR A N 1
ATOM 2907 C CA . TYR A 1 350 ? 19.749 -22.648 1.863 1.00 89.62 350 TYR A CA 1
ATOM 2908 C C . TYR A 1 350 ? 19.118 -22.575 0.475 1.00 89.62 350 TYR A C 1
ATOM 2910 O O . TYR A 1 350 ? 17.964 -22.156 0.335 1.00 89.62 350 TYR A O 1
ATOM 2918 N N . LEU A 1 351 ? 19.836 -23.016 -0.558 1.00 92.50 351 LEU A N 1
ATOM 2919 C CA . LEU A 1 351 ? 19.291 -23.100 -1.909 1.00 92.50 351 LEU A CA 1
ATOM 2920 C C . LEU A 1 351 ? 18.167 -24.141 -1.994 1.00 92.50 351 LEU A C 1
ATOM 2922 O O . LEU A 1 351 ? 17.115 -23.838 -2.561 1.00 92.50 351 LEU A O 1
ATOM 2926 N N . THR A 1 352 ? 18.307 -25.310 -1.363 1.00 92.38 352 THR A N 1
ATOM 2927 C CA . THR A 1 352 ? 17.220 -26.300 -1.293 1.00 92.38 352 THR A CA 1
ATOM 2928 C C . THR A 1 352 ? 15.978 -25.750 -0.586 1.00 92.38 352 THR A C 1
ATOM 2930 O O . THR A 1 352 ? 14.857 -25.960 -1.060 1.00 92.38 352 THR A O 1
ATOM 2933 N N . TRP A 1 353 ? 16.150 -24.939 0.461 1.00 92.56 353 TRP A N 1
ATOM 2934 C CA . TRP A 1 353 ? 15.045 -24.260 1.142 1.00 92.56 353 TRP A CA 1
ATOM 2935 C C . TRP A 1 353 ? 14.374 -23.184 0.279 1.00 92.56 353 TRP A C 1
ATOM 2937 O O . TRP A 1 353 ? 13.141 -23.060 0.248 1.00 92.56 353 TRP A O 1
ATOM 2947 N N . VAL A 1 354 ? 15.159 -22.409 -0.478 1.00 92.94 354 VAL A N 1
ATOM 2948 C CA . VAL A 1 354 ? 14.630 -21.422 -1.433 1.00 92.94 354 VAL A CA 1
ATOM 2949 C C . VAL A 1 354 ? 13.647 -22.079 -2.403 1.00 92.94 354 VAL A C 1
ATOM 2951 O O . VAL A 1 354 ? 12.593 -21.503 -2.697 1.00 92.94 354 VAL A O 1
ATOM 2954 N N . PHE A 1 355 ? 13.942 -23.308 -2.824 1.00 93.62 355 PHE A N 1
ATOM 2955 C CA . PHE A 1 355 ? 13.070 -24.130 -3.660 1.00 93.62 355 PHE A CA 1
ATOM 2956 C C . PHE A 1 355 ? 12.083 -25.010 -2.869 1.00 93.62 355 PHE A C 1
ATOM 2958 O O . PHE A 1 355 ? 11.366 -25.805 -3.458 1.00 93.62 355 PHE A O 1
ATOM 2965 N N . GLY A 1 356 ? 11.961 -24.849 -1.550 1.00 89.44 356 GLY A N 1
ATOM 2966 C CA . GLY A 1 356 ? 10.965 -25.556 -0.736 1.00 89.44 356 GLY A CA 1
ATOM 2967 C C . GLY A 1 356 ? 11.153 -27.069 -0.684 1.00 89.44 356 GLY A C 1
ATOM 2968 O O . GLY A 1 356 ? 10.175 -27.782 -0.496 1.00 89.44 356 GLY A O 1
ATOM 2969 N N . LEU A 1 357 ? 12.383 -27.539 -0.888 1.00 90.62 357 LEU A N 1
ATOM 2970 C CA . LEU A 1 357 ? 12.741 -28.957 -0.880 1.00 90.62 357 LEU A CA 1
ATOM 2971 C C . LEU A 1 357 ? 13.154 -29.451 0.518 1.00 90.62 357 LEU A C 1
ATOM 2973 O O . LEU A 1 357 ? 13.245 -30.657 0.743 1.00 90.62 357 LEU A O 1
ATOM 2977 N N . CYS A 1 358 ? 13.381 -28.523 1.448 1.00 86.94 358 CYS A N 1
ATOM 2978 C CA . CYS A 1 358 ? 13.632 -28.769 2.865 1.00 86.94 358 CYS A CA 1
ATOM 2979 C C . CYS A 1 358 ? 13.011 -27.660 3.735 1.00 86.94 358 CYS A C 1
ATOM 2981 O O . CYS A 1 358 ? 12.494 -26.653 3.225 1.00 86.94 358 CYS A O 1
ATOM 2983 N N . GLU A 1 359 ? 13.052 -27.863 5.051 1.00 82.69 359 GLU A N 1
ATOM 2984 C CA . GLU A 1 359 ? 12.666 -26.862 6.047 1.00 82.69 359 GLU A CA 1
ATOM 2985 C C . GLU A 1 359 ? 13.615 -25.653 6.048 1.00 82.69 359 GLU A C 1
ATOM 2987 O O . GLU A 1 359 ? 14.675 -25.665 5.426 1.00 82.69 359 GLU A O 1
ATOM 2992 N N . LYS A 1 360 ? 13.200 -24.554 6.692 1.00 80.75 360 LYS A N 1
ATOM 2993 C CA . LYS A 1 360 ? 14.018 -23.335 6.783 1.00 80.75 360 LYS A CA 1
ATOM 2994 C C . LYS A 1 360 ? 15.245 -23.627 7.656 1.00 80.75 360 LYS A C 1
ATOM 2996 O O . LYS A 1 360 ? 15.033 -23.917 8.830 1.00 80.75 360 LYS A O 1
ATOM 3001 N N . PRO A 1 361 ? 16.485 -23.499 7.141 1.00 75.06 361 PRO A N 1
ATOM 3002 C CA . PRO A 1 361 ? 17.673 -23.628 7.975 1.00 75.06 361 PRO A CA 1
ATOM 3003 C C . PRO A 1 361 ? 17.657 -22.535 9.047 1.00 75.06 361 PRO A C 1
ATOM 3005 O O . PRO A 1 361 ? 17.056 -21.472 8.831 1.00 75.06 361 PRO A O 1
ATOM 3008 N N . ASN A 1 362 ? 18.318 -22.772 10.182 1.00 61.56 362 ASN A N 1
ATOM 3009 C CA . ASN A 1 362 ? 18.490 -21.773 11.239 1.00 61.56 362 ASN A CA 1
ATOM 3010 C C . ASN A 1 362 ? 19.329 -20.598 10.717 1.00 61.56 362 ASN A C 1
ATOM 3012 O O . ASN A 1 362 ? 20.539 -20.532 10.899 1.00 61.56 362 ASN A O 1
ATOM 3016 N N . ILE A 1 363 ? 18.663 -19.657 10.051 1.00 56.09 363 ILE A N 1
ATOM 3017 C CA . ILE A 1 363 ? 19.202 -18.330 9.807 1.00 56.09 363 ILE A CA 1
ATOM 3018 C C . ILE A 1 363 ? 19.246 -17.685 11.187 1.00 56.09 363 ILE A C 1
ATOM 3020 O O . ILE A 1 363 ? 18.192 -17.303 11.701 1.00 56.09 363 ILE A O 1
ATOM 3024 N N . GLU A 1 364 ? 20.437 -17.569 11.780 1.00 48.38 364 GLU A N 1
ATOM 3025 C CA . GLU A 1 364 ? 20.687 -16.495 12.736 1.00 48.38 364 GLU A CA 1
ATOM 3026 C C . GLU A 1 364 ? 20.289 -15.216 12.006 1.00 48.38 364 GLU A C 1
ATOM 3028 O O . GLU A 1 364 ? 20.986 -14.745 11.103 1.00 48.38 364 GLU A O 1
ATOM 3033 N N . GLU A 1 365 ? 19.085 -14.717 12.286 1.00 41.88 365 GLU A N 1
ATOM 3034 C CA . GLU A 1 365 ? 18.651 -13.452 11.734 1.00 41.88 365 GLU A CA 1
ATOM 3035 C C . GLU A 1 365 ? 19.637 -12.426 12.276 1.00 41.88 365 GLU A C 1
ATOM 3037 O O . GLU A 1 365 ? 19.514 -11.978 13.413 1.00 41.88 365 GLU A O 1
ATOM 3042 N N . LYS A 1 366 ? 20.626 -12.042 11.457 1.00 41.12 366 LYS A N 1
ATOM 3043 C CA . LYS A 1 366 ? 21.297 -10.755 11.596 1.00 41.12 366 LYS A CA 1
ATOM 3044 C C . LYS A 1 366 ? 20.200 -9.715 11.446 1.00 41.12 366 LYS A C 1
ATOM 3046 O O . LYS A 1 366 ? 19.908 -9.229 10.351 1.00 41.12 366 LYS A O 1
ATOM 3051 N N . LEU A 1 367 ? 19.528 -9.446 12.560 1.00 42.25 367 LEU A N 1
ATOM 3052 C CA . LEU A 1 367 ? 18.585 -8.370 12.730 1.00 42.25 367 LEU A CA 1
ATOM 3053 C C . LEU A 1 367 ? 19.400 -7.114 12.492 1.00 42.25 367 LEU A C 1
ATOM 3055 O O . LEU A 1 367 ? 20.127 -6.625 13.347 1.00 42.25 367 LEU A O 1
ATOM 3059 N N . LEU A 1 368 ? 19.323 -6.646 11.253 1.00 39.56 368 LEU A N 1
ATOM 3060 C CA . LEU A 1 368 ? 19.868 -5.380 10.821 1.00 39.56 368 LEU A CA 1
ATOM 3061 C C . LEU A 1 368 ? 19.076 -4.328 11.595 1.00 39.56 368 LEU A C 1
ATOM 3063 O O . LEU A 1 368 ? 17.998 -3.906 11.161 1.00 39.56 368 LEU A O 1
ATOM 3067 N N . ILE A 1 369 ? 19.555 -3.982 12.794 1.00 45.75 369 ILE A N 1
ATOM 3068 C CA . ILE A 1 369 ? 18.977 -2.903 13.575 1.00 45.75 369 ILE A CA 1
ATOM 3069 C C . ILE A 1 369 ? 19.191 -1.663 12.725 1.00 45.75 369 ILE A C 1
ATOM 3071 O O . ILE A 1 369 ? 20.308 -1.186 12.536 1.00 45.75 369 ILE A O 1
ATOM 3075 N N . LYS A 1 370 ? 18.116 -1.198 12.092 1.00 43.81 370 LYS A N 1
ATOM 3076 C CA . LYS A 1 370 ? 18.193 -0.024 11.239 1.00 43.81 370 LYS A CA 1
ATOM 3077 C C . LYS A 1 370 ? 18.610 1.139 12.131 1.00 43.81 370 LYS A C 1
ATOM 3079 O O . LYS A 1 370 ? 17.850 1.540 13.011 1.00 43.81 370 LYS A O 1
ATOM 3084 N N . ASN A 1 371 ? 19.778 1.712 11.838 1.00 48.53 371 ASN A N 1
ATOM 3085 C CA . ASN A 1 371 ? 20.220 2.996 12.396 1.00 48.53 371 ASN A CA 1
ATOM 3086 C C . ASN A 1 371 ? 19.231 4.136 12.084 1.00 48.53 371 ASN A C 1
ATOM 3088 O O . ASN A 1 371 ? 19.290 5.207 12.676 1.00 48.53 371 ASN A O 1
ATOM 3092 N N . GLU A 1 372 ? 18.280 3.893 11.184 1.00 44.50 372 GLU A N 1
ATOM 3093 C CA . GLU A 1 372 ? 17.227 4.814 10.790 1.00 44.50 372 GLU A CA 1
ATOM 3094 C C . GLU A 1 372 ? 15.887 4.396 11.410 1.00 44.50 372 GLU A C 1
ATOM 3096 O O . GLU A 1 372 ? 14.999 3.857 10.742 1.00 44.50 372 GLU A O 1
ATOM 3101 N N . PHE A 1 373 ? 15.720 4.644 12.708 1.00 49.03 373 PHE A N 1
ATOM 3102 C CA . PHE A 1 373 ? 14.396 4.637 13.321 1.00 49.03 373 PHE A CA 1
ATOM 3103 C C . PHE A 1 373 ? 14.046 6.024 13.859 1.00 49.03 373 PHE A C 1
ATOM 3105 O O . PHE A 1 373 ? 14.720 6.581 14.721 1.00 49.03 373 PHE A O 1
ATOM 3112 N N . SER A 1 374 ? 12.944 6.581 13.356 1.00 47.16 374 SER A N 1
ATOM 3113 C CA . SER A 1 374 ? 12.341 7.807 13.876 1.00 47.16 374 SER A CA 1
ATOM 3114 C C . SER A 1 374 ? 11.662 7.502 15.216 1.00 47.16 374 SER A C 1
ATOM 3116 O O . SER A 1 374 ? 10.562 6.946 15.269 1.00 47.16 374 SER A O 1
ATOM 3118 N N . GLN A 1 375 ? 12.320 7.856 16.321 1.00 53.88 375 GLN A N 1
ATOM 3119 C CA . GLN A 1 375 ? 11.688 7.848 17.640 1.00 53.88 375 GLN A CA 1
ATOM 3120 C C . GLN A 1 375 ? 10.653 8.976 17.729 1.00 53.88 375 GLN A C 1
ATOM 3122 O O . GLN A 1 375 ? 10.924 10.111 17.338 1.00 53.88 375 GLN A O 1
ATOM 3127 N N . LYS A 1 376 ? 9.465 8.672 18.270 1.00 55.06 376 LYS A N 1
ATOM 3128 C CA . LYS A 1 376 ? 8.429 9.686 18.541 1.00 55.06 376 LYS A CA 1
ATOM 3129 C C . LYS A 1 376 ? 8.727 10.524 19.791 1.00 55.06 376 LYS A C 1
ATOM 3131 O O . LYS A 1 376 ? 8.305 11.671 19.828 1.00 55.06 376 LYS A O 1
ATOM 3136 N N . ASN A 1 377 ? 9.452 9.962 20.762 1.00 63.53 377 ASN A N 1
ATOM 3137 C CA . ASN A 1 377 ? 9.889 10.623 21.993 1.00 63.53 377 ASN A CA 1
ATOM 3138 C C . ASN A 1 377 ? 11.394 10.387 22.145 1.00 63.53 377 ASN A C 1
ATOM 3140 O O . ASN A 1 377 ? 11.820 9.234 22.073 1.00 63.53 377 ASN A O 1
ATOM 3144 N N . LYS A 1 378 ? 12.173 11.455 22.328 1.00 69.38 378 LYS A N 1
ATOM 3145 C CA . LYS A 1 378 ? 13.618 11.367 22.562 1.00 69.38 378 LYS A CA 1
ATOM 3146 C C . LYS A 1 378 ? 13.893 11.431 24.064 1.00 69.38 378 LYS A C 1
ATOM 3148 O O . LYS A 1 378 ? 13.338 12.287 24.746 1.00 69.38 378 LYS A O 1
ATOM 3153 N N . ILE A 1 379 ? 14.737 10.526 24.542 1.00 80.94 379 ILE A N 1
ATOM 3154 C CA . ILE A 1 379 ? 15.438 10.641 25.828 1.00 80.94 379 ILE A CA 1
ATOM 3155 C C . ILE A 1 379 ? 16.837 11.173 25.499 1.00 80.94 379 ILE A C 1
ATOM 3157 O O . ILE A 1 379 ? 17.371 10.788 24.452 1.00 80.94 379 ILE A O 1
ATOM 3161 N N . HIS A 1 380 ? 17.393 12.072 26.320 1.00 83.25 380 HIS A N 1
ATOM 3162 C CA . HIS A 1 380 ? 18.740 12.593 26.073 1.00 83.25 380 HIS A CA 1
ATOM 3163 C C . HIS A 1 380 ? 19.796 11.521 26.358 1.00 83.25 380 HIS A C 1
ATOM 3165 O O . HIS A 1 380 ? 20.614 11.255 25.481 1.00 83.25 380 HIS A O 1
ATOM 3171 N N . GLU A 1 381 ? 19.717 10.842 27.506 1.00 90.25 381 GLU A N 1
ATOM 3172 C CA . GLU A 1 381 ? 20.599 9.723 27.855 1.00 90.25 381 GLU A CA 1
ATOM 3173 C C . GLU A 1 381 ? 19.858 8.546 28.504 1.00 90.25 381 GLU A C 1
ATOM 3175 O O . GLU A 1 381 ? 18.905 8.709 29.261 1.00 90.25 381 GLU A O 1
ATOM 3180 N N . TYR A 1 382 ? 20.325 7.324 28.245 1.00 92.25 382 TYR A N 1
ATOM 3181 C CA . TYR A 1 382 ? 19.862 6.128 28.946 1.00 92.25 382 TYR A CA 1
ATOM 3182 C C . TYR A 1 382 ? 20.745 5.892 30.176 1.00 92.25 382 TYR A C 1
ATOM 3184 O O . TYR A 1 382 ? 21.763 5.208 30.088 1.00 92.25 382 TYR A O 1
ATOM 3192 N N . ILE A 1 383 ? 20.376 6.500 31.303 1.00 93.88 383 ILE A N 1
ATOM 3193 C CA . ILE A 1 383 ? 21.107 6.450 32.574 1.00 93.88 383 ILE A CA 1
ATOM 3194 C C . ILE A 1 383 ? 20.583 5.296 33.440 1.00 93.88 383 ILE A C 1
ATOM 3196 O O . ILE A 1 383 ? 19.438 5.331 33.883 1.00 93.88 383 ILE A O 1
ATOM 3200 N N . LEU A 1 384 ? 21.425 4.291 33.704 1.00 91.31 384 LEU A N 1
ATOM 3201 C CA . LEU A 1 384 ? 21.127 3.201 34.646 1.00 91.31 384 LEU A CA 1
ATOM 3202 C C . LEU A 1 384 ? 21.731 3.475 36.028 1.00 91.31 384 LEU A C 1
ATOM 3204 O O . LEU A 1 384 ? 21.113 3.179 37.046 1.00 91.31 384 LEU A O 1
ATOM 3208 N N . SER A 1 385 ? 22.925 4.066 36.067 1.00 90.62 385 SER A N 1
ATOM 3209 C CA . SER A 1 385 ? 23.604 4.489 37.293 1.00 90.62 385 SER A CA 1
ATOM 3210 C C . SER A 1 385 ? 24.541 5.666 37.006 1.00 90.62 385 SER A C 1
ATOM 3212 O O . SER A 1 385 ? 24.716 6.072 35.857 1.00 90.62 385 SER A O 1
ATOM 3214 N N . ALA A 1 386 ? 25.197 6.206 38.039 1.00 83.62 386 ALA A N 1
ATOM 3215 C CA . ALA A 1 386 ? 26.198 7.260 37.860 1.00 83.62 386 ALA A CA 1
ATOM 3216 C C . ALA A 1 386 ? 27.342 6.845 36.909 1.00 83.62 386 ALA A C 1
ATOM 3218 O O . ALA A 1 386 ? 27.879 7.696 36.195 1.00 83.62 386 ALA A O 1
ATOM 3219 N N . LYS A 1 387 ? 27.685 5.548 36.874 1.00 83.88 387 LYS A N 1
ATOM 3220 C CA . LYS A 1 387 ? 28.782 4.990 36.068 1.00 83.88 387 LYS A CA 1
ATOM 3221 C C . LYS A 1 387 ? 28.322 4.371 34.744 1.00 83.88 387 LYS A C 1
ATOM 3223 O O . LYS A 1 387 ? 29.105 4.343 33.804 1.00 83.88 387 LYS A O 1
ATOM 3228 N N . VAL A 1 388 ? 27.068 3.925 34.643 1.00 89.50 388 VAL A N 1
ATOM 3229 C CA . VAL A 1 388 ? 26.548 3.234 33.451 1.00 89.50 388 VAL A CA 1
ATOM 3230 C C . VAL A 1 388 ? 25.485 4.089 32.766 1.00 89.50 388 VAL A C 1
ATOM 3232 O O . VAL A 1 388 ? 24.355 4.221 33.248 1.00 89.50 388 VAL A O 1
ATOM 3235 N N . ARG A 1 389 ? 25.862 4.669 31.622 1.00 93.25 389 ARG A N 1
ATOM 3236 C CA . ARG A 1 389 ? 25.015 5.542 30.802 1.00 93.25 389 ARG A CA 1
ATOM 3237 C C . ARG A 1 389 ? 25.251 5.304 29.312 1.00 93.25 389 ARG A C 1
ATOM 3239 O O . ARG A 1 389 ? 26.382 5.067 28.899 1.00 93.25 389 ARG A O 1
ATOM 3246 N N . PHE A 1 390 ? 24.198 5.422 28.506 1.00 89.56 390 PHE A N 1
ATOM 3247 C CA . PHE A 1 390 ? 24.286 5.302 27.048 1.00 89.56 390 PHE A CA 1
ATOM 3248 C C . PHE A 1 390 ? 23.678 6.522 26.355 1.00 89.56 390 PHE A C 1
ATOM 3250 O O . PHE A 1 390 ? 22.481 6.788 26.472 1.00 89.56 390 PHE A O 1
ATOM 3257 N N . SER A 1 391 ? 24.480 7.235 25.565 1.00 83.88 391 SER A N 1
ATOM 3258 C CA . SER A 1 391 ? 24.024 8.429 24.836 1.00 83.88 391 SER A CA 1
ATOM 3259 C C . SER A 1 391 ? 23.218 8.095 23.573 1.00 83.88 391 SER A C 1
ATOM 3261 O O . SER A 1 391 ? 22.565 8.964 22.997 1.00 83.88 391 SER A O 1
ATOM 3263 N N . ARG A 1 392 ? 23.233 6.834 23.113 1.00 82.75 392 ARG A N 1
ATOM 3264 C CA . ARG A 1 392 ? 22.419 6.377 21.977 1.00 82.75 392 ARG A CA 1
ATOM 3265 C C . ARG A 1 392 ? 21.522 5.221 22.392 1.00 82.75 392 ARG A C 1
ATOM 3267 O O . ARG A 1 392 ? 21.956 4.274 23.040 1.00 82.75 392 ARG A O 1
ATOM 3274 N N . GLN A 1 393 ? 20.278 5.248 21.910 1.00 85.62 393 GLN A N 1
ATOM 3275 C CA . GLN A 1 393 ? 19.332 4.150 22.132 1.00 85.62 393 GLN A CA 1
ATOM 3276 C C . GLN A 1 393 ? 19.877 2.812 21.629 1.00 85.62 393 GLN A C 1
ATOM 3278 O O . GLN A 1 393 ? 19.610 1.793 22.250 1.00 85.62 393 GLN A O 1
ATOM 3283 N N . ILE A 1 394 ? 20.597 2.802 20.504 1.00 84.06 394 ILE A N 1
ATOM 3284 C CA . ILE A 1 394 ? 21.126 1.561 19.933 1.00 84.06 394 ILE A CA 1
ATOM 3285 C C . ILE A 1 394 ? 22.078 0.851 20.900 1.00 84.06 394 ILE A C 1
ATOM 3287 O O . ILE A 1 394 ? 21.983 -0.359 21.056 1.00 84.06 394 ILE A O 1
ATOM 3291 N N . ASP A 1 395 ? 22.912 1.603 21.617 1.00 85.38 395 ASP A N 1
ATOM 3292 C CA . ASP A 1 395 ? 23.866 1.035 22.569 1.00 85.38 395 ASP A CA 1
ATOM 3293 C C . ASP A 1 395 ? 23.129 0.454 23.783 1.00 85.38 395 ASP A C 1
ATOM 3295 O O . ASP A 1 395 ? 23.395 -0.672 24.195 1.00 85.38 395 ASP A O 1
ATOM 3299 N N . PHE A 1 396 ? 22.110 1.164 24.278 1.00 91.00 396 PHE A N 1
ATOM 3300 C CA . PHE A 1 396 ? 21.227 0.650 25.326 1.00 91.00 396 PHE A CA 1
ATOM 3301 C C . PHE A 1 396 ? 20.457 -0.610 24.886 1.00 91.00 396 PHE A C 1
ATOM 3303 O O . PHE A 1 396 ? 20.342 -1.566 25.647 1.00 91.00 396 PHE A O 1
ATOM 3310 N N . VAL A 1 397 ? 19.943 -0.640 23.650 1.00 90.62 397 VAL A N 1
ATOM 3311 C CA . VAL A 1 397 ? 19.260 -1.814 23.077 1.00 90.62 397 VAL A CA 1
ATOM 3312 C C . VAL A 1 397 ? 20.204 -3.012 23.045 1.00 90.62 397 VAL A C 1
ATOM 3314 O O . VAL A 1 397 ? 19.800 -4.087 23.476 1.00 90.62 397 VAL A O 1
ATOM 3317 N N . ASN A 1 398 ? 21.445 -2.820 22.594 1.00 87.25 398 ASN A N 1
ATOM 3318 C CA . ASN A 1 398 ? 22.449 -3.881 22.524 1.00 87.25 398 ASN A CA 1
ATOM 3319 C C . ASN A 1 398 ? 22.798 -4.425 23.918 1.00 87.25 398 ASN A C 1
ATOM 3321 O O . ASN A 1 398 ? 22.926 -5.635 24.088 1.00 87.25 398 ASN A O 1
ATOM 3325 N N . ALA A 1 399 ? 22.899 -3.552 24.925 1.00 89.12 399 ALA A N 1
ATOM 3326 C CA . ALA A 1 399 ? 23.161 -3.961 26.303 1.00 89.12 399 ALA A CA 1
ATOM 3327 C C . ALA A 1 399 ? 22.021 -4.829 26.873 1.00 89.12 399 ALA A C 1
ATOM 3329 O O . ALA A 1 399 ? 22.262 -5.878 27.470 1.00 89.12 399 ALA A O 1
ATOM 3330 N N . VAL A 1 400 ? 20.764 -4.442 26.621 1.00 92.44 400 VAL A N 1
ATOM 3331 C CA . VAL A 1 400 ? 19.589 -5.244 27.000 1.00 92.44 400 VAL A CA 1
ATOM 3332 C C . VAL A 1 400 ? 19.553 -6.562 26.220 1.00 92.44 400 VAL A C 1
ATOM 3334 O O . VAL A 1 400 ? 19.292 -7.613 26.799 1.00 92.44 400 VAL A O 1
ATOM 3337 N N . GLU A 1 401 ? 19.824 -6.530 24.915 1.00 90.50 401 GLU A N 1
ATOM 3338 C CA . GLU A 1 401 ? 19.859 -7.717 24.057 1.00 90.50 401 GLU A CA 1
ATOM 3339 C C . GLU A 1 401 ? 20.879 -8.743 24.547 1.00 90.50 401 GLU A C 1
ATOM 3341 O O . GLU A 1 401 ? 20.560 -9.929 24.607 1.00 90.50 401 GLU A O 1
ATOM 3346 N N . HIS A 1 402 ? 22.067 -8.296 24.961 1.00 88.38 402 HIS A N 1
ATOM 3347 C CA . HIS A 1 402 ? 23.086 -9.179 25.514 1.00 88.38 402 HIS A CA 1
ATOM 3348 C C . HIS A 1 402 ? 22.543 -9.966 26.716 1.00 88.38 402 HIS A C 1
ATOM 3350 O O . HIS A 1 402 ? 22.679 -11.188 26.746 1.00 88.38 402 HIS A O 1
ATOM 3356 N N . VAL A 1 403 ? 21.872 -9.294 27.660 1.00 91.00 403 VAL A N 1
ATOM 3357 C CA . VAL A 1 403 ? 21.245 -9.947 28.825 1.00 91.00 403 VAL A CA 1
ATOM 3358 C C . VAL A 1 403 ? 20.135 -10.913 28.398 1.00 91.00 403 VAL A C 1
ATOM 3360 O O . VAL A 1 403 ? 20.042 -12.024 28.910 1.00 91.00 403 VAL A O 1
ATOM 3363 N N . LEU A 1 404 ? 19.280 -10.527 27.448 1.00 90.38 404 LEU A N 1
ATOM 3364 C CA . LEU A 1 404 ? 18.203 -11.406 26.973 1.00 90.38 404 LEU A CA 1
ATOM 3365 C C . LEU A 1 404 ? 18.750 -12.654 26.273 1.00 90.38 404 LEU A C 1
ATOM 3367 O O . LEU A 1 404 ? 18.214 -13.747 26.454 1.00 90.38 404 LEU A O 1
ATOM 3371 N N . ARG A 1 405 ? 19.838 -12.501 25.516 1.00 86.56 405 ARG A N 1
ATOM 3372 C CA . ARG A 1 405 ? 20.521 -13.592 24.825 1.00 86.56 405 ARG A CA 1
ATOM 3373 C C . ARG A 1 405 ? 21.159 -14.574 25.804 1.00 86.56 405 ARG A C 1
ATOM 3375 O O . ARG A 1 405 ? 21.001 -15.773 25.603 1.00 86.56 405 ARG A O 1
ATOM 3382 N N . THR A 1 406 ? 21.832 -14.105 26.858 1.00 85.62 406 THR A N 1
ATOM 3383 C CA . THR A 1 406 ? 22.417 -15.003 27.876 1.00 85.62 406 THR A CA 1
ATOM 3384 C C . THR A 1 406 ? 21.352 -15.783 28.644 1.00 85.62 406 THR A C 1
ATOM 3386 O O . THR A 1 406 ? 21.603 -16.905 29.070 1.00 85.62 406 THR A O 1
ATOM 3389 N N . LEU A 1 407 ? 20.142 -15.232 28.757 1.00 85.12 407 LEU A N 1
ATOM 3390 C CA . LEU A 1 407 ? 18.981 -15.900 29.348 1.00 85.12 407 LEU A CA 1
ATOM 3391 C C . LEU A 1 407 ? 18.193 -16.779 28.355 1.00 85.12 407 LEU A C 1
ATOM 3393 O O . LEU A 1 407 ? 17.189 -17.373 28.742 1.00 85.12 407 LEU A O 1
ATOM 3397 N N . GLY A 1 408 ? 18.603 -16.857 27.084 1.00 84.94 408 GLY A N 1
ATOM 3398 C CA . GLY A 1 408 ? 17.914 -17.647 26.056 1.00 84.94 408 GLY A CA 1
ATOM 3399 C C . GLY A 1 408 ? 16.517 -17.126 25.686 1.00 84.94 408 GLY A C 1
ATOM 3400 O O . GLY A 1 408 ? 15.661 -17.900 25.261 1.00 84.94 408 GLY A O 1
ATOM 3401 N N . LEU A 1 409 ? 16.254 -15.828 25.869 1.00 83.62 409 LEU A N 1
ATOM 3402 C CA . LEU A 1 409 ? 14.939 -15.221 25.650 1.00 83.62 409 LEU A CA 1
ATOM 3403 C C . LEU A 1 409 ? 14.818 -14.591 24.258 1.00 83.62 409 LEU A C 1
ATOM 3405 O O . LEU A 1 409 ? 15.733 -13.926 23.781 1.00 83.62 409 LEU A O 1
ATOM 3409 N N . ASP A 1 410 ? 13.647 -14.729 23.625 1.00 81.88 410 ASP A N 1
ATOM 3410 C CA . ASP A 1 410 ? 13.354 -14.083 22.338 1.00 81.88 410 ASP A CA 1
ATOM 3411 C C . ASP A 1 410 ? 13.230 -12.559 22.487 1.00 81.88 410 ASP A C 1
ATOM 3413 O O . ASP A 1 410 ? 12.248 -12.035 23.020 1.00 81.88 410 ASP A O 1
ATOM 3417 N N . TYR A 1 411 ? 14.200 -11.832 21.943 1.00 81.44 411 TYR A N 1
ATOM 3418 C CA . TYR A 1 411 ? 14.259 -10.372 21.954 1.00 81.44 411 TYR A CA 1
ATOM 3419 C C . TYR A 1 411 ? 13.726 -9.721 20.665 1.00 81.44 411 TYR A C 1
ATOM 3421 O O . TYR A 1 411 ? 13.939 -8.529 20.424 1.00 81.44 411 TYR A O 1
ATOM 3429 N N . SER A 1 412 ? 12.937 -10.438 19.858 1.00 78.25 412 SER A N 1
ATOM 3430 C CA . SER A 1 412 ? 12.303 -9.894 18.652 1.00 78.25 412 SER A CA 1
ATOM 3431 C C . SER A 1 412 ? 11.586 -8.562 18.918 1.00 78.25 412 SER A C 1
ATOM 3433 O O . SER A 1 412 ? 10.760 -8.424 19.833 1.00 78.25 412 SER A O 1
ATOM 3435 N N . ASN A 1 413 ? 11.863 -7.562 18.074 1.00 77.00 413 ASN A N 1
ATOM 3436 C CA . ASN A 1 413 ? 11.328 -6.196 18.164 1.00 77.00 413 ASN A CA 1
ATOM 3437 C C . ASN A 1 413 ? 11.721 -5.406 19.437 1.00 77.00 413 ASN A C 1
ATOM 3439 O O . ASN A 1 413 ? 10.999 -4.472 19.802 1.00 77.00 413 ASN A O 1
ATOM 3443 N N . LEU A 1 414 ? 12.829 -5.738 20.113 1.00 83.69 414 LEU A N 1
ATOM 3444 C CA . LEU A 1 414 ? 13.288 -5.049 21.330 1.00 83.69 414 LEU A CA 1
ATOM 3445 C C . LEU A 1 414 ? 13.395 -3.525 21.164 1.00 83.69 414 LEU A C 1
ATOM 3447 O O . LEU A 1 414 ? 12.800 -2.787 21.947 1.00 83.69 414 LEU A O 1
ATOM 3451 N N . GLN A 1 415 ? 14.040 -3.048 20.094 1.00 83.19 415 GLN A N 1
ATOM 3452 C CA . GLN A 1 415 ? 14.171 -1.611 19.801 1.00 83.19 415 GLN A CA 1
ATOM 3453 C C . GLN A 1 415 ? 12.806 -0.896 19.773 1.00 83.19 415 GLN A C 1
ATOM 3455 O O . GLN A 1 415 ? 12.624 0.164 20.373 1.00 83.19 415 GLN A O 1
ATOM 3460 N N . LYS A 1 416 ? 11.803 -1.515 19.135 1.00 80.19 416 LYS A N 1
ATOM 3461 C CA . LYS A 1 416 ? 10.438 -0.974 19.056 1.00 80.19 416 LYS A CA 1
ATOM 3462 C C . LYS A 1 416 ? 9.740 -0.977 20.420 1.00 80.19 416 LYS A C 1
ATOM 3464 O O . LYS A 1 416 ? 8.994 -0.041 20.709 1.00 80.19 416 LYS A O 1
ATOM 3469 N N . LYS A 1 417 ? 9.967 -2.008 21.245 1.00 85.69 417 LYS A N 1
ATOM 3470 C CA . LYS A 1 417 ? 9.433 -2.105 22.616 1.00 85.69 417 LYS A CA 1
ATOM 3471 C C . LYS A 1 417 ? 10.025 -1.008 23.504 1.00 85.69 417 LYS A C 1
ATOM 3473 O O . LYS A 1 417 ? 9.254 -0.268 24.105 1.00 85.69 417 LYS A O 1
ATOM 3478 N N . ILE A 1 418 ? 11.349 -0.827 23.492 1.00 88.06 418 ILE A N 1
ATOM 3479 C CA . ILE A 1 418 ? 12.040 0.239 24.238 1.00 88.06 418 ILE A CA 1
ATOM 3480 C C . ILE A 1 418 ? 11.461 1.607 23.866 1.00 88.06 418 ILE A C 1
ATOM 3482 O O . ILE A 1 418 ? 10.994 2.322 24.747 1.00 88.06 418 ILE A O 1
ATOM 3486 N N . SER A 1 419 ? 11.359 1.938 22.573 1.00 84.44 419 SER A N 1
ATOM 3487 C CA . SER A 1 419 ? 10.758 3.209 22.132 1.00 84.44 419 SER A CA 1
ATOM 3488 C C . SER A 1 419 ? 9.302 3.402 22.567 1.00 84.44 419 SER A C 1
ATOM 3490 O O . SER A 1 419 ? 8.868 4.534 22.767 1.00 84.44 419 SER A O 1
ATOM 3492 N N . TYR A 1 420 ? 8.524 2.322 22.677 1.00 84.25 420 TYR A N 1
ATOM 3493 C CA . TYR A 1 420 ? 7.140 2.380 23.155 1.00 84.25 420 TYR A CA 1
ATOM 3494 C C . TYR A 1 420 ? 7.055 2.588 24.673 1.00 84.25 420 TYR A C 1
ATOM 3496 O O . TYR A 1 420 ? 6.078 3.150 25.170 1.00 84.25 420 TYR A O 1
ATOM 3504 N N . TYR A 1 421 ? 8.068 2.137 25.408 1.00 90.50 421 TYR A N 1
ATOM 3505 C CA . TYR A 1 421 ? 8.113 2.211 26.861 1.00 90.50 421 TYR A CA 1
ATOM 3506 C C . TYR A 1 421 ? 8.583 3.557 27.401 1.00 90.50 421 TYR A C 1
ATOM 3508 O O . TYR A 1 421 ? 8.189 3.871 28.526 1.00 90.50 421 TYR A O 1
ATOM 3516 N N . ILE A 1 422 ? 9.278 4.363 26.583 1.00 88.69 422 ILE A N 1
ATOM 3517 C CA . ILE A 1 422 ? 9.659 5.751 26.888 1.00 88.69 422 ILE A CA 1
ATOM 3518 C C . ILE A 1 422 ? 8.426 6.545 27.362 1.00 88.69 422 ILE A C 1
ATOM 3520 O O . ILE A 1 422 ? 7.492 6.759 26.570 1.00 88.69 422 ILE A O 1
ATOM 3524 N N . PRO A 1 423 ? 8.400 7.004 28.628 1.00 86.94 423 PRO A N 1
ATOM 3525 C CA . PRO A 1 423 ? 7.335 7.860 29.133 1.00 86.94 423 PRO A CA 1
ATOM 3526 C C . PRO A 1 423 ? 7.186 9.139 28.308 1.00 86.94 423 PRO A C 1
ATOM 3528 O O . PRO A 1 423 ? 8.150 9.683 27.780 1.00 86.94 423 PRO A O 1
ATOM 3531 N N . LYS A 1 424 ? 5.950 9.628 28.187 1.00 81.94 424 LYS A N 1
ATOM 3532 C CA . LYS A 1 424 ? 5.631 10.851 27.428 1.00 81.94 424 LYS A CA 1
ATOM 3533 C C . LYS A 1 424 ? 5.746 12.131 28.258 1.00 81.94 424 LYS A C 1
ATOM 3535 O O . LYS A 1 424 ? 5.550 13.207 27.704 1.00 81.94 424 LYS A O 1
ATOM 3540 N N . SER A 1 425 ? 5.979 12.009 29.564 1.00 80.62 425 SER A N 1
ATOM 3541 C CA . SER A 1 425 ? 6.135 13.164 30.445 1.00 80.62 425 SER A CA 1
ATOM 3542 C C . SER A 1 425 ? 7.506 13.798 30.228 1.00 80.62 425 SER A C 1
ATOM 3544 O O . SER A 1 425 ? 8.526 13.108 30.283 1.00 80.62 425 SER A O 1
ATOM 3546 N N . ASN A 1 426 ? 7.521 15.110 29.997 1.00 73.94 426 ASN A N 1
ATOM 3547 C CA . ASN A 1 426 ? 8.755 15.888 29.891 1.00 73.94 426 ASN A CA 1
ATOM 3548 C C . ASN A 1 426 ? 9.335 16.255 31.265 1.00 73.94 426 ASN A C 1
ATOM 3550 O O . ASN A 1 426 ? 10.491 16.648 31.327 1.00 73.94 426 ASN A O 1
ATOM 3554 N N . GLU A 1 427 ? 8.555 16.104 32.337 1.00 83.06 427 GLU A N 1
ATOM 3555 C CA . GLU A 1 427 ? 8.946 16.436 33.715 1.00 83.06 427 GLU A CA 1
ATOM 3556 C C . GLU A 1 427 ? 9.746 15.312 34.388 1.00 83.06 427 GLU A C 1
ATOM 3558 O O . GLU A 1 427 ? 10.391 15.535 35.404 1.00 83.06 427 GLU A O 1
ATOM 3563 N N . MET A 1 428 ? 9.725 14.101 33.818 1.00 86.81 428 MET A N 1
ATOM 3564 C CA . MET A 1 428 ? 10.525 12.984 34.320 1.00 86.81 428 MET A CA 1
ATOM 3565 C C . MET A 1 428 ? 11.997 13.167 33.952 1.00 86.81 428 MET A C 1
ATOM 3567 O O . MET A 1 428 ? 12.315 13.471 32.793 1.00 86.81 428 MET A O 1
ATOM 3571 N N . SER A 1 429 ? 12.880 12.898 34.912 1.00 90.75 429 SER A N 1
ATOM 3572 C CA . SER A 1 429 ? 14.315 12.832 34.655 1.00 90.75 429 SER A CA 1
ATOM 3573 C C . SER A 1 429 ? 14.648 11.665 33.715 1.00 90.75 429 SER A C 1
ATOM 3575 O O . SER A 1 429 ? 13.848 10.746 33.508 1.00 90.75 429 SER A O 1
ATOM 3577 N N . ASP A 1 430 ? 15.834 11.694 33.113 1.00 90.00 430 ASP A N 1
ATOM 3578 C CA . ASP A 1 430 ? 16.266 10.623 32.215 1.00 90.00 430 ASP A CA 1
ATOM 3579 C C . ASP A 1 430 ? 16.418 9.279 32.944 1.00 90.00 430 ASP A C 1
ATOM 3581 O O . ASP A 1 430 ? 16.041 8.249 32.384 1.00 90.00 430 ASP A O 1
ATOM 3585 N N . ILE A 1 431 ? 16.848 9.287 34.213 1.00 93.62 431 ILE A N 1
ATOM 3586 C CA . ILE A 1 431 ? 16.914 8.074 35.039 1.00 93.62 431 ILE A CA 1
ATOM 3587 C C . ILE A 1 431 ? 15.513 7.507 35.319 1.00 93.62 431 ILE A C 1
ATOM 3589 O O . ILE A 1 431 ? 15.288 6.321 35.091 1.00 93.62 431 ILE A O 1
ATOM 3593 N N . ASP A 1 432 ? 14.524 8.349 35.650 1.00 93.00 432 ASP A N 1
ATOM 3594 C CA . ASP A 1 432 ? 13.141 7.892 35.878 1.00 93.00 432 ASP A CA 1
ATOM 3595 C C . ASP A 1 432 ? 12.517 7.313 34.599 1.00 93.00 432 ASP A C 1
ATOM 3597 O O . ASP A 1 432 ? 11.738 6.351 34.619 1.00 93.00 432 ASP A O 1
ATOM 3601 N N . LYS A 1 433 ? 12.838 7.914 33.445 1.00 92.94 433 LYS A N 1
ATOM 3602 C CA . LYS A 1 433 ? 12.380 7.416 32.144 1.00 92.94 433 LYS A CA 1
ATOM 3603 C C . LYS A 1 433 ? 12.983 6.053 31.834 1.00 92.94 433 LYS A C 1
ATOM 3605 O O . LYS A 1 433 ? 12.262 5.194 31.322 1.00 92.94 433 LYS A O 1
ATOM 3610 N N . VAL A 1 434 ? 14.263 5.853 32.137 1.00 94.56 434 VAL A N 1
ATOM 3611 C CA . VAL A 1 434 ? 14.955 4.573 31.949 1.00 94.56 434 VAL A CA 1
ATOM 3612 C C . VAL A 1 434 ? 14.407 3.515 32.893 1.00 94.56 434 VAL A C 1
ATOM 3614 O O . VAL A 1 434 ? 14.083 2.426 32.425 1.00 94.56 434 VAL A O 1
ATOM 3617 N N . ASP A 1 435 ? 14.169 3.840 34.160 1.00 94.94 435 ASP A N 1
ATOM 3618 C CA . ASP A 1 435 ? 13.574 2.907 35.122 1.00 94.94 435 ASP A CA 1
ATOM 3619 C C . ASP A 1 435 ? 12.171 2.469 34.693 1.00 94.94 435 ASP A C 1
ATOM 3621 O O . ASP A 1 435 ? 11.829 1.286 34.740 1.00 94.94 435 ASP A O 1
ATOM 3625 N N . CYS A 1 436 ? 11.371 3.380 34.130 1.00 94.06 436 CYS A N 1
ATOM 3626 C CA . CYS A 1 436 ? 10.086 3.007 33.542 1.00 94.06 436 CYS A CA 1
ATOM 3627 C C . CYS A 1 436 ? 10.230 2.027 32.361 1.00 94.06 436 CYS A C 1
ATOM 3629 O O . CYS A 1 436 ? 9.381 1.148 32.173 1.00 94.06 436 CYS A O 1
ATOM 3631 N N . ILE A 1 437 ? 11.280 2.173 31.546 1.00 94.69 437 ILE A N 1
ATOM 3632 C CA . ILE A 1 437 ? 11.570 1.248 30.444 1.00 94.69 437 ILE A CA 1
ATOM 3633 C C . ILE A 1 437 ? 11.984 -0.113 30.997 1.00 94.69 437 ILE A C 1
ATOM 3635 O O . ILE A 1 437 ? 11.425 -1.119 30.557 1.00 94.69 437 ILE A O 1
ATOM 3639 N N . ILE A 1 438 ? 12.905 -0.142 31.963 1.00 96.31 438 ILE A N 1
ATOM 3640 C CA . ILE A 1 438 ? 13.397 -1.369 32.592 1.00 96.31 438 ILE A CA 1
ATOM 3641 C C . ILE A 1 438 ? 12.246 -2.147 33.227 1.00 96.31 438 ILE A C 1
ATOM 3643 O O . ILE A 1 438 ? 12.017 -3.286 32.829 1.00 96.31 438 ILE A O 1
ATOM 3647 N N . ASN A 1 439 ? 11.424 -1.512 34.064 1.00 95.44 439 ASN A N 1
ATOM 3648 C CA . ASN A 1 439 ? 10.296 -2.173 34.732 1.00 95.44 439 ASN A CA 1
ATOM 3649 C C . ASN A 1 439 ? 9.301 -2.793 33.731 1.00 95.44 439 ASN A C 1
ATOM 3651 O O . ASN A 1 439 ? 8.716 -3.857 33.956 1.00 95.44 439 ASN A O 1
ATOM 3655 N N . LYS A 1 440 ? 9.087 -2.141 32.580 1.00 95.62 440 LYS A N 1
ATOM 3656 C CA . LYS A 1 440 ? 8.226 -2.684 31.516 1.00 95.62 440 LYS A CA 1
ATOM 3657 C C . LYS A 1 440 ? 8.880 -3.842 30.767 1.00 95.62 440 LYS A C 1
ATOM 3659 O O . LYS A 1 440 ? 8.162 -4.754 30.349 1.00 95.62 440 LYS A O 1
ATOM 3664 N N . LEU A 1 441 ? 10.197 -3.810 30.572 1.00 94.44 441 LEU A N 1
ATOM 3665 C CA . LEU A 1 441 ? 10.951 -4.911 29.972 1.00 94.44 441 LEU A CA 1
ATOM 3666 C C . LEU A 1 441 ? 10.975 -6.127 30.904 1.00 94.44 441 LEU A C 1
ATOM 3668 O O . LEU A 1 441 ? 10.624 -7.214 30.454 1.00 94.44 441 LEU A O 1
ATOM 3672 N N . GLU A 1 442 ? 11.272 -5.933 32.187 1.00 95.06 442 GLU A N 1
ATOM 3673 C CA . GLU A 1 442 ? 11.219 -6.959 33.238 1.00 95.06 442 GLU A CA 1
ATOM 3674 C C . GLU A 1 442 ? 9.865 -7.663 33.253 1.00 95.06 442 GLU A C 1
ATOM 3676 O O . GLU A 1 442 ? 9.778 -8.871 33.028 1.00 95.06 442 GLU A O 1
ATOM 3681 N N . LYS A 1 443 ? 8.774 -6.891 33.348 1.00 93.56 443 LYS A N 1
ATOM 3682 C CA . LYS A 1 443 ? 7.412 -7.436 33.297 1.00 93.56 443 LYS A CA 1
ATOM 3683 C C . LYS A 1 443 ? 7.117 -8.185 31.995 1.00 93.56 443 LYS A C 1
ATOM 3685 O O . LYS A 1 443 ? 6.395 -9.182 31.998 1.00 93.56 443 LYS A O 1
ATOM 3690 N N . ARG A 1 444 ? 7.621 -7.700 30.855 1.00 92.12 444 ARG A N 1
ATOM 3691 C CA . ARG A 1 444 ? 7.343 -8.299 29.540 1.00 92.12 444 ARG A CA 1
ATOM 3692 C C . ARG A 1 444 ? 8.082 -9.615 29.330 1.00 92.12 444 ARG A C 1
ATOM 3694 O O . ARG A 1 444 ? 7.521 -10.507 28.684 1.00 92.12 444 ARG A O 1
ATOM 3701 N N . PHE A 1 445 ? 9.324 -9.687 29.786 1.00 89.94 445 PHE A N 1
ATOM 3702 C CA . PHE A 1 445 ? 10.203 -10.835 29.601 1.00 89.94 445 PHE A CA 1
ATOM 3703 C C . PHE A 1 445 ? 10.230 -11.769 30.813 1.00 89.94 445 PHE A C 1
ATOM 3705 O O . PHE A 1 445 ? 10.814 -12.839 30.708 1.00 89.94 445 PHE A O 1
ATOM 3712 N N . LYS A 1 446 ? 9.531 -11.411 31.901 1.00 91.19 446 LYS A N 1
ATOM 3713 C CA . LYS A 1 446 ? 9.516 -12.138 33.179 1.00 91.19 446 LYS A CA 1
ATOM 3714 C C . LYS A 1 446 ? 10.935 -12.313 33.728 1.00 91.19 446 LYS A C 1
ATOM 3716 O O . LYS A 1 446 ? 11.364 -13.425 34.013 1.00 91.19 446 LYS A O 1
ATOM 3721 N N . ILE A 1 447 ? 11.663 -11.202 33.791 1.00 91.88 447 ILE A N 1
ATOM 3722 C CA . ILE A 1 447 ? 13.034 -11.133 34.299 1.00 91.88 447 ILE A CA 1
ATOM 3723 C C . ILE A 1 447 ? 13.024 -10.240 35.523 1.00 91.88 447 ILE A C 1
ATOM 3725 O O . ILE A 1 447 ? 12.454 -9.154 35.460 1.00 91.88 447 ILE A O 1
ATOM 3729 N N . ASP A 1 448 ? 13.719 -10.668 36.566 1.00 90.12 448 ASP A N 1
ATOM 3730 C CA . ASP A 1 448 ? 13.968 -9.851 37.746 1.00 90.12 448 ASP A CA 1
ATOM 3731 C C . ASP A 1 448 ? 15.348 -9.185 37.649 1.00 90.12 448 ASP A C 1
ATOM 3733 O O . ASP A 1 448 ? 16.315 -9.787 37.159 1.00 90.12 448 ASP A O 1
ATOM 3737 N N . ASN A 1 449 ? 15.442 -7.948 38.139 1.00 91.94 449 ASN A N 1
ATOM 3738 C CA . ASN A 1 449 ? 16.679 -7.169 38.248 1.00 91.94 449 ASN A CA 1
ATOM 3739 C C . ASN A 1 449 ? 17.426 -6.999 36.911 1.00 91.94 449 ASN A C 1
ATOM 3741 O O . ASN A 1 449 ? 18.652 -7.099 36.846 1.00 91.94 449 ASN A O 1
ATOM 3745 N N . LEU A 1 450 ? 16.701 -6.733 35.822 1.00 94.50 450 LEU A N 1
ATOM 3746 C CA . LEU A 1 450 ? 17.284 -6.442 34.510 1.00 94.50 450 LEU A CA 1
ATOM 3747 C C . LEU A 1 450 ? 18.227 -5.235 34.580 1.00 94.50 450 LEU A C 1
ATOM 3749 O O . LEU A 1 450 ? 19.254 -5.243 33.908 1.00 94.50 450 LEU A O 1
ATOM 3753 N N . LYS A 1 451 ? 17.900 -4.227 35.403 1.00 95.44 451 LYS A N 1
ATOM 3754 C CA . LYS A 1 451 ? 18.760 -3.053 35.627 1.00 95.44 451 LYS A CA 1
ATOM 3755 C C . LYS A 1 451 ? 20.166 -3.467 36.069 1.00 95.44 451 LYS A C 1
ATOM 3757 O O . LYS A 1 451 ? 21.139 -3.112 35.409 1.00 95.44 451 LYS A O 1
ATOM 3762 N N . GLU A 1 452 ? 20.242 -4.264 37.133 1.00 94.25 452 GLU A N 1
ATOM 3763 C CA . GLU A 1 452 ? 21.502 -4.733 37.718 1.00 94.25 452 GLU A CA 1
ATOM 3764 C C . GLU A 1 452 ? 22.243 -5.666 36.763 1.00 94.25 452 GLU A C 1
ATOM 3766 O O . GLU A 1 452 ? 23.422 -5.467 36.510 1.00 94.25 452 GLU A O 1
ATOM 3771 N N . LYS A 1 453 ? 21.541 -6.588 36.092 1.00 94.31 453 LYS A N 1
ATOM 3772 C CA . LYS A 1 453 ? 22.161 -7.478 35.094 1.00 94.31 453 LYS A CA 1
ATOM 3773 C C . LYS A 1 453 ? 22.839 -6.718 33.948 1.00 94.31 453 LYS A C 1
ATOM 3775 O O . LYS A 1 453 ? 23.845 -7.183 33.419 1.00 94.31 453 LYS A O 1
ATOM 3780 N N . ILE A 1 454 ? 22.291 -5.571 33.534 1.00 92.62 454 ILE A N 1
ATOM 3781 C CA . ILE A 1 454 ? 22.928 -4.720 32.518 1.00 92.62 454 ILE A CA 1
ATOM 3782 C C . ILE A 1 454 ? 24.166 -4.028 33.099 1.00 92.62 454 ILE A C 1
ATOM 3784 O O . ILE A 1 454 ? 25.189 -3.966 32.421 1.00 92.62 454 ILE A O 1
ATOM 3788 N N . ILE A 1 455 ? 24.077 -3.516 34.330 1.00 92.25 455 ILE A N 1
ATOM 3789 C CA . ILE A 1 455 ? 25.190 -2.854 35.024 1.00 92.25 455 ILE A CA 1
ATOM 3790 C C . ILE A 1 455 ? 26.353 -3.833 35.238 1.00 92.25 455 ILE A C 1
ATOM 3792 O O . ILE A 1 455 ? 27.485 -3.501 34.891 1.00 92.25 455 ILE A O 1
ATOM 3796 N N . ASP A 1 456 ? 26.075 -5.038 35.732 1.00 88.31 456 ASP A N 1
ATOM 3797 C CA . ASP A 1 456 ? 27.065 -6.090 35.976 1.00 88.31 456 ASP A CA 1
ATOM 3798 C C . ASP A 1 456 ? 27.773 -6.501 34.684 1.00 88.31 456 ASP A C 1
ATOM 3800 O O . ASP A 1 456 ? 29.004 -6.538 34.630 1.00 88.31 456 ASP A O 1
ATOM 3804 N N . ASN A 1 457 ? 27.004 -6.739 33.615 1.00 85.69 457 ASN A N 1
ATOM 3805 C CA . ASN A 1 457 ? 27.570 -7.075 32.311 1.00 85.69 457 ASN A CA 1
ATOM 3806 C C . ASN A 1 457 ? 28.462 -5.949 31.784 1.00 85.69 457 ASN A C 1
ATOM 3808 O O . ASN A 1 457 ? 29.583 -6.219 31.360 1.00 85.69 457 ASN A O 1
ATOM 3812 N N . PHE A 1 458 ? 27.994 -4.700 31.851 1.00 83.75 458 PHE A N 1
ATOM 3813 C CA . PHE A 1 458 ? 28.758 -3.546 31.384 1.00 83.75 458 PHE A CA 1
ATOM 3814 C C . PHE A 1 458 ? 30.080 -3.407 32.146 1.00 83.75 458 PHE A C 1
ATOM 3816 O O . PHE A 1 458 ? 31.131 -3.317 31.519 1.00 83.75 458 PHE A O 1
ATOM 3823 N N . ASN A 1 459 ? 30.044 -3.480 33.482 1.00 80.19 459 ASN A N 1
ATOM 3824 C CA . ASN A 1 459 ? 31.240 -3.383 34.320 1.00 80.19 459 ASN A CA 1
ATOM 3825 C C . ASN A 1 459 ? 32.229 -4.527 34.037 1.00 80.19 459 ASN A C 1
ATOM 3827 O O . ASN A 1 459 ? 33.417 -4.268 33.849 1.00 80.19 459 ASN A O 1
ATOM 3831 N N . SER A 1 460 ? 31.734 -5.764 33.902 1.00 74.69 460 SER A N 1
ATOM 3832 C CA . SER A 1 460 ? 32.561 -6.946 33.616 1.00 74.69 460 SER A CA 1
ATOM 3833 C C . SER A 1 460 ? 33.240 -6.927 32.239 1.00 74.69 460 SER A C 1
ATOM 3835 O O . SER A 1 460 ? 34.257 -7.594 32.045 1.00 74.69 460 SER A O 1
ATOM 3837 N N . GLU A 1 461 ? 32.686 -6.194 31.267 1.00 64.56 461 GLU A N 1
ATOM 3838 C CA . GLU A 1 461 ? 33.299 -5.999 29.949 1.00 64.56 461 GLU A CA 1
ATOM 3839 C C . GLU A 1 461 ? 34.372 -4.899 29.982 1.00 64.56 461 GLU A C 1
ATOM 3841 O O . GLU A 1 461 ? 35.412 -5.062 29.343 1.00 64.56 461 GLU A O 1
ATOM 3846 N N . THR A 1 462 ? 34.181 -3.830 30.765 1.00 58.88 462 THR A N 1
ATOM 3847 C CA . THR A 1 462 ? 35.219 -2.806 31.007 1.00 58.88 462 THR A CA 1
ATOM 3848 C C . THR A 1 462 ? 36.435 -3.359 31.747 1.00 58.88 462 THR A C 1
ATOM 3850 O O . THR A 1 462 ? 37.558 -3.046 31.363 1.00 58.88 462 THR A O 1
ATOM 3853 N N . ASP A 1 463 ? 36.238 -4.241 32.731 1.00 49.69 463 ASP A N 1
ATOM 3854 C CA . ASP A 1 463 ? 37.335 -4.865 33.491 1.00 49.69 463 ASP A CA 1
ATOM 3855 C C . ASP A 1 463 ? 38.138 -5.894 32.670 1.00 49.69 463 ASP A C 1
ATOM 3857 O O . ASP A 1 463 ? 39.209 -6.321 33.084 1.00 49.69 463 ASP A O 1
ATOM 3861 N N . LYS A 1 464 ? 37.639 -6.305 31.494 1.00 46.44 464 LYS A N 1
ATOM 3862 C CA . LYS A 1 464 ? 38.374 -7.152 30.533 1.00 46.44 464 LYS A CA 1
ATOM 3863 C C . LYS A 1 464 ? 39.164 -6.348 29.495 1.00 46.44 464 LYS A C 1
ATOM 3865 O O . LYS A 1 464 ? 39.887 -6.948 28.700 1.00 46.44 464 LYS A O 1
ATOM 3870 N N . GLN A 1 465 ? 38.964 -5.030 29.440 1.00 38.88 465 GLN A N 1
ATOM 3871 C CA . GLN A 1 465 ? 39.630 -4.117 28.502 1.00 38.88 465 GLN A CA 1
ATOM 3872 C C . GLN A 1 465 ? 40.637 -3.177 29.185 1.00 38.88 465 GLN A C 1
ATOM 3874 O O . GLN A 1 465 ? 41.426 -2.545 28.481 1.00 38.88 465 GLN A O 1
ATOM 3879 N N . ALA A 1 466 ? 40.603 -3.089 30.518 1.00 37.75 466 ALA A N 1
ATOM 3880 C CA . ALA A 1 466 ? 41.664 -2.539 31.362 1.00 37.75 466 ALA A CA 1
ATOM 3881 C C . ALA A 1 466 ? 42.683 -3.634 31.707 1.00 37.75 466 ALA A C 1
ATOM 3883 O O . ALA A 1 466 ? 43.878 -3.284 31.841 1.00 37.75 466 ALA A O 1
#